Protein 7WMC (pdb70)

B-factor: mean 33.19, std 10.74, range [10.49, 99.26]

GO terms:
  GO:0008112 nicotinamide N-methyltransferase activity (F, IDA)
  GO:0006769 nicotinamide metabolic process (P, IDA)
  GO:0008112 nicotinamide N-methyltransferase activity (F, IMP)
  GO:0008112 nicotinamide N-methyltransferase activity (F, TAS)
  GO:0030760 pyridine N-methyltransferase activity (F, TAS)
  GO:0005829 cytosol (C, TAS)
  GO:1901847 nicotinate metabolic process (P, TAS)
  GO:0032259 methylation (P, TAS)
  GO:0005829 cytosol (C, IDA)

Sequence (479 aa):
GFTSKDTYLSHFNPRDYLEKYYKFGSRHSAESQILKHLLKNLFKIFCLDGVKGDLLIDIGSGPTIYQLLSACESFKEIVVTDYSDQNLQELEKWLKKEPAAFDWSPVVTYVCDLEGNRVKGPEKEEKLRQAVKQVLKCDVTQSQPLGAVPLPPADCVLSTLCLDAACPDLPTYCRALRNLGSLLKPGGFLVIMDALGREAVEAAVKEAGYTIEWFEVIGLFSLVARKLGFRGWPCGFRGWPCGFTSKDTYLSHFNPRDYLEKYYKFGSRHSAESQILKHLLKNLFKIFCLDGVKGDLLIDIGSGPTIYQLLSACESFKEIVVTDYSDQNLQELEKWLKKEPAAFDWSPVVTYVCDLEGNRVKGPEKEEKLRQAVKQVLKCDVTQSQPLGAVPLPPADCVLSTLCLDAACPDLPTYCRALRNLGSLLKPGGFLVIMDALLGREAVEAAVKEAGYTIEWFEVIEGLFSLVARKLGFRGWPC

Foldseek 3Di:
DWDDPDDPPDDDDPVNVCVVPPDDPPVVVVVVLVLLLLLLVLLCVQVPVPQADAEEEEEACFLDDLSCLNVLVGYQAYEYEHQDVVSLVLVVCVLVPPPPHDDCVVSQQSNCVSVVVPDDRVVSSVSSSSRYDYYAYFDLLDLARRPPDDDAAGQEYEYEAPCVNTVDPLVSLLSSLLSVLVNHDAFHKYKYKHAQVLVSVVVSNVSSAWAWDDWDVSVIIITIITHD/DDVPDDD/DDDDVPD/DWDDPDDPPDDDDPVNVCVVPVDDDDCPDPVNVVVVVLLLVLLCVQPVVDQADAEEEEEACFLHCLSCLSVLVGYQAYEYEEQDVVSLVQNVCVLVVHPPHDDCQVSQQVSCVSNVNDDHRVVSSVSSSSRYDYYAYADLLDLQGRPPDDDDAGQEYEYEAPCVNTVDDLVVLLSSLLSVLVRHDQFHKYKYKHADVPDVSVQVSNVSSAWAWPDWDWDVTIIITMIGHD/DDVPDDD

InterPro domains:
  IPR000940 Methyltransferase, NNMT/PNMT/TEMT [PF01234] (2-259)
  IPR000940 Methyltransferase, NNMT/PNMT/TEMT [PIRSF000384] (4-260)
  IPR000940 Methyltransferase, NNMT/PNMT/TEMT [PS51681] (8-262)
  IPR000940 Methyltransferase, NNMT/PNMT/TEMT [PTHR10867] (4-260)
  IPR025820 Methyltransferase NNMT/PNMT/TEMT, conserved site [PS01100] (59-75)
  IPR029063 S-adenosyl-L-methionine-dependent methyltransferase superfamily [G3DSA:3.40.50.150] (1-262)
  IPR029063 S-adenosyl-L-methionine-dependent methyltransferase superfamily [SSF53335] (6-259)
  IPR053384 SAM-dependent methyltransferase [NF041360] (10-216)

Nearest PDB structures (foldseek):
  7wmc-assembly1_A  TM=1.004E+00  e=1.471E-47  Homo sapiens
  7wmc-assembly1_B  TM=9.850E-01  e=2.152E-42  Homo sapiens
  7wmt-assembly1_A  TM=9.037E-01  e=2.596E-40  Homo sapiens
  7rkl-assembly3_C  TM=9.047E-01  e=1.023E-37  Homo sapiens
  7rkl-assembly1_A  TM=9.057E-01  e=1.742E-37  Homo sapiens

Organism: Homo sapiens (NCBI:txid9606)

Radius of gyration: 26.04 Å; Cα contacts (8 Å, |Δi|>4): 992; chains: 5; bounding box: 70×60×50 Å

Secondary structure (P-SEA, 3-state):
cccccccccccccaaaaaaacccccaaaaaaaaaaaaaaaaaaaacccccccccbbbbcccccccccaaaaaacccbbbbbbccaaaaaaaaaaaacccccccaaaaaaaaaaaacccccaaaaaaaaaaaccbbbbbbccccccccccccccccbbbbccccccccccaaaaaaaaaaaaaaccccbbbbbbbcccaaaaaaaaaaacccccccccccccccccccc/cccccccccccccaaaaaaacccccccccaaaaaaaaaaaaaaaacccccccccbbbbccccccccccccccccccbbbbbcccaaaaaaaaaaaacccccccaaaaaaaaaaaacccccaaaaaaaaaaaccccccccccccccccccccccccbbbbccccccccccaaaaaaaaaaacccccccbbbbbbbccccaaaaaaaaaaabbbbccccccccccccccccc/ccccccc/ccccccc/ccccccc

Structure (mmCIF, N/CA/C/O backbone):
data_7WMC
#
_entry.id   7WMC
#
_cell.length_a   70.021
_cell.length_b   70.021
_cell.length_c   227.598
_cell.angle_alpha   90.000
_cell.angle_beta   90.000
_cell.angle_gamma   120.000
#
_symmetry.space_group_name_H-M   'P 32 2 1'
#
loop_
_entity.id
_entity.type
_entity.pdbx_description
1 polymer 'Nicotinamide N-methyltransferase'
2 polymer Peptide1
3 water water
#
loop_
_atom_site.group_PDB
_atom_site.id
_atom_site.type_symbol
_atom_site.label_atom_id
_atom_site.label_alt_id
_atom_site.label_comp_id
_atom_site.label_asym_id
_atom_site.label_entity_id
_atom_site.label_seq_id
_atom_site.pdbx_PDB_ins_code
_atom_site.Cartn_x
_atom_site.Cartn_y
_atom_site.Cartn_z
_atom_site.occupancy
_atom_site.B_iso_or_equiv
_atom_site.auth_seq_id
_atom_site.auth_comp_id
_atom_site.auth_asym_id
_atom_site.auth_atom_id
_atom_site.pdbx_PDB_model_num
ATOM 1 N N . GLY A 1 3 ? -14.980 34.179 43.573 1.00 49.73 4 GLY A N 1
ATOM 2 C CA . GLY A 1 3 ? -13.920 34.726 42.650 1.00 49.22 4 GLY A CA 1
ATOM 3 C C . GLY A 1 3 ? -14.209 34.630 41.142 1.00 50.38 4 GLY A C 1
ATOM 4 O O . GLY A 1 3 ? -13.785 35.493 40.367 1.00 57.10 4 GLY A O 1
ATOM 5 N N . PHE A 1 4 ? -14.908 33.575 40.726 1.00 40.59 5 PHE A N 1
ATOM 6 C CA . PHE A 1 4 ? -15.113 33.247 39.318 1.00 35.74 5 PHE A CA 1
ATOM 7 C C . PHE A 1 4 ? -16.564 33.040 39.031 1.00 31.07 5 PHE A C 1
ATOM 8 O O . PHE A 1 4 ? -17.269 32.472 39.816 1.00 30.31 5 PHE A O 1
ATOM 16 N N . THR A 1 5 ? -16.953 33.394 37.833 1.00 29.68 6 THR A N 1
ATOM 17 C CA . THR A 1 5 ? -18.343 33.522 37.428 1.00 29.36 6 THR A CA 1
ATOM 18 C C . THR A 1 5 ? -18.786 32.473 36.393 1.00 28.82 6 THR A C 1
ATOM 19 O O . THR A 1 5 ? -19.974 32.235 36.210 1.00 28.68 6 THR A O 1
ATOM 23 N N . SER A 1 6 ? -17.840 31.878 35.678 1.00 27.01 7 SER A N 1
ATOM 24 C CA . SER A 1 6 ? -18.157 30.810 34.764 1.00 28.09 7 SER A CA 1
ATOM 25 C C . SER A 1 6 ? -18.730 29.589 35.505 1.00 30.16 7 SER A C 1
ATOM 26 O O . SER A 1 6 ? -18.252 29.178 36.570 1.00 30.21 7 SER A O 1
ATOM 29 N N . LYS A 1 7 ? -19.765 29.023 34.929 1.00 32.61 8 LYS A N 1
ATOM 30 C CA . LYS A 1 7 ? -20.425 27.858 35.504 1.00 33.62 8 LYS A CA 1
ATOM 31 C C . LYS A 1 7 ? -20.049 26.605 34.688 1.00 32.53 8 LYS A C 1
ATOM 32 O O . LYS A 1 7 ? -20.563 25.552 34.957 1.00 30.79 8 LYS A O 1
ATOM 35 N N . ASP A 1 8 ? -19.150 26.740 33.702 1.00 30.48 9 ASP A N 1
ATOM 36 C CA . ASP A 1 8 ? -18.766 25.635 32.809 1.00 29.08 9 ASP A CA 1
ATOM 37 C C . ASP A 1 8 ? -17.471 24.881 33.210 1.00 27.91 9 ASP A C 1
ATOM 38 O O . ASP A 1 8 ? -16.361 25.355 32.983 1.00 27.11 9 ASP A O 1
ATOM 43 N N . THR A 1 9 ? -17.623 23.707 33.806 1.00 25.72 10 THR A N 1
ATOM 44 C CA . THR A 1 9 ? -16.491 22.965 34.322 1.00 24.36 10 THR A CA 1
ATOM 45 C C . THR A 1 9 ? -16.667 21.489 33.967 1.00 23.71 10 THR A C 1
ATOM 46 O O . THR A 1 9 ? -17.683 21.099 33.389 1.00 21.91 10 THR A O 1
ATOM 50 N N . TYR A 1 10 ? -15.686 20.666 34.325 1.00 22.65 11 TYR A N 1
ATOM 51 C CA . TYR A 1 10 ? -15.753 19.241 34.049 1.00 21.77 11 TYR A CA 1
ATOM 52 C C . TYR A 1 10 ? -16.557 18.511 35.090 1.00 23.41 11 TYR A C 1
ATOM 53 O O . TYR A 1 10 ? -16.675 17.277 35.017 1.00 25.43 11 TYR A O 1
ATOM 62 N N . LEU A 1 11 ? -17.105 19.261 36.046 1.00 23.69 12 LEU A N 1
ATOM 63 C CA . LEU A 1 11 ? -18.138 18.738 36.925 1.00 24.39 12 LEU A CA 1
ATOM 64 C C . LEU A 1 11 ? -19.561 19.113 36.446 1.00 24.28 12 LEU A C 1
ATOM 65 O O . LEU A 1 11 ? -20.566 18.642 37.025 1.00 23.75 12 LEU A O 1
ATOM 70 N N . SER A 1 12 ? -19.667 19.911 35.379 1.00 22.51 13 SER A N 1
ATOM 71 C CA . SER A 1 12 ? -20.971 20.067 34.732 1.00 22.85 13 SER A CA 1
ATOM 72 C C . SER A 1 12 ? -21.354 18.749 34.065 1.00 22.10 13 SER A C 1
ATOM 73 O O . SER A 1 12 ? -20.514 17.967 33.627 1.00 21.82 13 SER A O 1
ATOM 76 N N . HIS A 1 13 ? -22.639 18.520 33.965 1.00 22.66 14 HIS A N 1
ATOM 77 C CA . HIS A 1 13 ? -23.141 17.367 33.241 1.00 24.59 14 HIS A CA 1
ATOM 78 C C .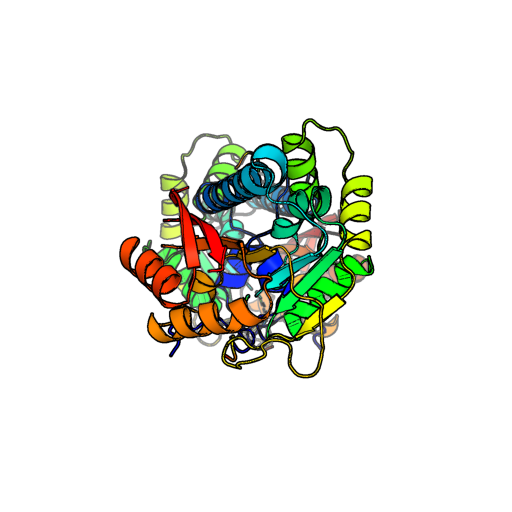 HIS A 1 13 ? -23.283 17.722 31.776 1.00 22.07 14 HIS A C 1
ATOM 79 O O . HIS A 1 13 ? -23.525 18.838 31.468 1.00 22.98 14 HIS A O 1
ATOM 86 N N . PHE A 1 14 ? -23.048 16.773 30.888 1.00 22.03 15 PHE A N 1
ATOM 87 C CA . PHE A 1 14 ? -23.326 16.919 29.464 1.00 21.67 15 PHE A CA 1
ATOM 88 C C . PHE A 1 14 ? -24.813 17.181 29.308 1.00 20.96 15 PHE A C 1
ATOM 89 O O . PHE A 1 14 ? -25.591 16.621 30.050 1.00 24.53 15 PHE A O 1
ATOM 97 N N . ASN A 1 15 ? -25.204 18.072 28.405 1.00 19.51 16 ASN A N 1
ATOM 98 C CA . ASN A 1 15 ? -26.614 18.387 28.174 1.00 19.09 16 ASN A CA 1
ATOM 99 C C . ASN A 1 15 ? -26.987 18.340 26.668 1.00 18.97 16 ASN A C 1
ATOM 100 O O . ASN A 1 15 ? -26.135 18.189 25.801 1.00 17.91 16 ASN A O 1
ATOM 105 N N . PRO A 1 16 ? -28.263 18.453 26.354 1.00 19.13 17 PRO A N 1
ATOM 106 C CA . PRO A 1 16 ? -28.628 18.333 24.935 1.00 21.56 17 PRO A CA 1
ATOM 107 C C . PRO A 1 16 ? -28.012 19.362 23.991 1.00 21.78 17 PRO A C 1
ATOM 108 O O . PRO A 1 16 ? -27.778 19.040 22.831 1.00 22.81 17 PRO A O 1
ATOM 112 N N . ARG A 1 17 ? -27.713 20.557 24.493 1.00 21.94 18 ARG A N 1
ATOM 113 C CA . ARG A 1 17 ? -27.089 21.593 23.676 1.00 22.07 18 ARG A CA 1
ATOM 114 C C . ARG A 1 17 ? -25.628 21.236 23.348 1.00 21.55 18 ARG A C 1
ATOM 115 O O . ARG A 1 17 ? -25.151 21.551 22.258 1.00 21.94 18 ARG A O 1
ATOM 123 N N . ASP A 1 18 ? -24.929 20.566 24.267 1.00 21.34 19 ASP A N 1
ATOM 124 C CA . ASP A 1 18 ? -23.570 20.108 23.986 1.00 22.35 19 ASP A CA 1
ATOM 125 C C . ASP A 1 18 ? -23.601 19.133 22.806 1.00 23.79 19 ASP A C 1
ATOM 126 O O . ASP A 1 18 ? -22.712 19.180 21.943 1.00 23.77 19 ASP A O 1
ATOM 131 N N . TYR A 1 19 ? -24.600 18.243 22.783 1.00 23.50 20 TYR A N 1
ATOM 132 C CA . TYR A 1 19 ? -24.729 17.225 21.713 1.00 24.00 20 TYR A CA 1
ATOM 133 C C . TYR A 1 19 ? -24.935 17.900 20.373 1.00 22.34 20 TYR A C 1
ATOM 134 O O . TYR A 1 19 ? -24.298 17.562 19.391 1.00 21.13 20 TYR A O 1
ATOM 143 N N . LEU A 1 20 ? -25.838 18.873 20.381 1.00 22.76 21 LEU A N 1
ATOM 144 C CA . LEU A 1 20 ? -26.230 19.612 19.195 1.00 23.90 21 LEU A CA 1
ATOM 145 C C . LEU A 1 20 ? -25.063 20.387 18.606 1.00 24.32 21 LEU A C 1
ATOM 146 O O . LEU A 1 20 ? -24.860 20.453 17.361 1.00 22.83 21 LEU A O 1
ATOM 151 N N . GLU A 1 21 ? -24.294 20.975 19.505 1.00 23.06 22 GLU A N 1
ATOM 152 C CA . GLU A 1 21 ? -23.124 21.663 19.076 1.00 24.20 22 GLU A CA 1
ATOM 153 C C . GLU A 1 21 ? -22.017 20.785 18.575 1.00 22.91 22 GLU A C 1
ATOM 154 O O . GLU A 1 21 ? -21.228 21.252 17.809 1.00 25.94 22 GLU A O 1
ATOM 160 N N . LYS A 1 22 ? -21.976 19.517 18.933 1.00 23.02 23 LYS A N 1
ATOM 161 C CA . LYS A 1 22 ? -20.958 18.638 18.392 1.00 24.22 23 LYS A CA 1
ATOM 162 C C . LYS A 1 22 ? -21.259 18.208 16.976 1.00 22.85 23 LYS A C 1
ATOM 163 O O . LYS A 1 22 ? -20.369 17.997 16.195 1.00 24.20 23 LYS A O 1
ATOM 169 N N . TYR A 1 23 ? -22.511 18.023 16.666 1.00 22.72 24 TYR A N 1
ATOM 170 C CA . TYR A 1 23 ? -22.884 17.318 15.445 1.00 23.09 24 TYR A CA 1
ATOM 171 C C . TYR A 1 23 ? -23.774 18.076 14.465 1.00 22.12 24 TYR A C 1
ATOM 172 O O . TYR A 1 23 ? -23.876 17.675 13.334 1.00 23.66 24 TYR A O 1
ATOM 181 N N . TYR A 1 24 ? -24.423 19.157 14.896 1.00 22.95 25 TYR A N 1
ATOM 182 C CA . TYR A 1 24 ? -25.373 19.866 14.054 1.00 23.42 25 TYR A CA 1
ATOM 183 C C . TYR A 1 24 ? -25.099 21.365 13.927 1.00 22.90 25 TYR A C 1
ATOM 184 O O . TYR A 1 24 ? -25.969 22.121 13.483 1.00 24.00 25 TYR A O 1
ATOM 193 N N . LYS A 1 25 ? -23.895 21.791 14.304 1.00 21.81 26 LYS A N 1
ATOM 194 C CA . LYS A 1 25 ? -23.567 23.205 14.329 1.00 21.06 26 LYS A CA 1
ATOM 195 C C . LYS A 1 25 ? -22.798 23.489 13.070 1.00 21.73 26 LYS A C 1
ATOM 196 O O . LYS A 1 25 ? -21.669 23.041 12.931 1.00 21.49 26 LYS A O 1
ATOM 202 N N . PHE A 1 26 ? -23.452 24.195 12.151 1.00 22.79 27 PHE A N 1
ATOM 203 C CA . PHE A 1 26 ? -22.955 24.453 10.804 1.00 23.88 27 PHE A CA 1
ATOM 204 C C . PHE A 1 26 ? -23.252 25.931 10.416 1.00 26.31 27 PHE A C 1
ATOM 205 O O . PHE A 1 26 ? -23.765 26.723 11.228 1.00 27.35 27 PHE A O 1
ATOM 213 N N . GLY A 1 27 ? -22.900 26.327 9.200 1.00 27.67 28 GLY A N 1
ATOM 214 C CA . GLY A 1 27 ? -23.247 27.663 8.735 1.00 30.55 28 GLY A CA 1
ATOM 215 C C . GLY A 1 27 ? -22.679 28.815 9.571 1.00 34.04 28 GLY A C 1
ATOM 216 O O . GLY A 1 27 ? -21.466 28.833 9.909 1.00 38.84 28 GLY A O 1
ATOM 217 N N . SER A 1 28 ? -23.532 29.782 9.928 1.00 31.22 29 SER A N 1
ATOM 218 C CA . SER A 1 28 ? -22.991 31.012 10.465 1.00 31.89 29 SER A CA 1
ATOM 219 C C . SER A 1 28 ? -22.330 30.862 11.851 1.00 30.30 29 SER A C 1
ATOM 220 O O . SER A 1 28 ? -21.233 31.357 12.027 1.00 29.87 29 SER A O 1
ATOM 223 N N . ARG A 1 29 ? -22.949 30.165 12.809 1.00 31.92 30 ARG A N 1
ATOM 224 C CA . ARG A 1 29 ? -22.334 29.996 14.118 1.00 30.75 30 ARG A CA 1
ATOM 225 C C . ARG A 1 29 ? -20.951 29.304 13.998 1.00 31.40 30 ARG A C 1
ATOM 226 O O . ARG A 1 29 ? -19.990 29.679 14.680 1.00 30.40 30 ARG A O 1
ATOM 229 N N . HIS A 1 30 ? -20.819 28.342 13.089 1.00 30.26 31 HIS A N 1
ATOM 230 C CA . HIS A 1 30 ? -19.553 27.647 12.966 1.00 28.37 31 HIS A CA 1
ATOM 231 C C . HIS A 1 30 ? -18.525 28.312 12.065 1.00 28.24 31 HIS A C 1
ATOM 232 O O . HIS A 1 30 ? -17.347 28.026 12.166 1.00 27.48 31 HIS A O 1
ATOM 239 N N . SER A 1 31 ? -18.979 29.126 11.125 1.00 30.89 32 SER A N 1
ATOM 240 C CA . SER A 1 31 ? -18.088 29.996 10.346 1.00 29.37 32 SER A CA 1
ATOM 241 C C . SER A 1 31 ? -17.341 30.943 11.275 1.00 29.23 32 SER A C 1
ATOM 242 O O . SER A 1 31 ? -16.121 31.098 11.186 1.00 26.89 32 SER A O 1
ATOM 245 N N . ALA A 1 32 ? -18.109 31.548 12.184 1.00 29.43 33 ALA A N 1
ATOM 246 C CA . ALA A 1 32 ? -17.611 32.511 13.148 1.00 29.04 33 ALA A CA 1
ATOM 247 C C . ALA A 1 32 ? -16.493 31.887 13.948 1.00 30.88 33 ALA A C 1
ATOM 248 O O . ALA A 1 32 ? -15.439 32.499 14.087 1.00 34.01 33 ALA A O 1
ATOM 250 N N . GLU A 1 33 ? -16.695 30.659 14.428 1.00 31.32 34 GLU A N 1
ATOM 251 C CA . GLU A 1 33 ? -15.643 29.947 15.174 1.00 33.12 34 GLU A CA 1
ATOM 252 C C . GLU A 1 33 ? -14.392 29.672 14.326 1.00 32.83 34 GLU A C 1
ATOM 253 O O . GLU A 1 33 ? -13.292 29.880 14.770 1.00 29.61 34 GLU A O 1
ATOM 259 N N . SER A 1 34 ? -14.561 29.168 13.114 1.00 35.14 35 SER A N 1
ATOM 260 C CA . SER A 1 34 ? -13.417 28.961 12.221 1.00 36.60 35 SER A CA 1
ATOM 261 C C . SER A 1 34 ? -12.661 30.253 11.975 1.00 37.03 35 SER A C 1
ATOM 262 O O . SER A 1 34 ? -11.445 30.234 11.763 1.00 33.86 35 SER A O 1
ATOM 265 N N . GLN A 1 35 ? -13.415 31.353 11.891 1.00 38.36 36 GLN A N 1
ATOM 266 C CA . GLN A 1 35 ? -12.851 32.669 11.624 1.00 38.43 36 GLN A CA 1
ATOM 267 C C . GLN A 1 35 ? -12.134 33.166 12.841 1.00 34.19 36 GLN A C 1
ATOM 268 O O . GLN A 1 35 ? -11.011 33.622 12.723 1.00 33.76 36 GLN A O 1
ATOM 274 N N . ILE A 1 36 ? -12.772 33.092 14.006 1.00 32.50 37 ILE A N 1
ATOM 275 C CA . ILE A 1 36 ? -12.082 33.460 15.240 1.00 32.89 37 ILE A CA 1
ATOM 276 C C . ILE A 1 36 ? -10.759 32.698 15.424 1.00 32.52 37 ILE A C 1
ATOM 277 O O . ILE A 1 36 ? -9.767 33.269 15.867 1.00 34.57 37 ILE A O 1
ATOM 282 N N . LEU A 1 37 ? -10.759 31.421 15.074 1.00 29.28 38 LEU A N 1
ATOM 283 C CA . LEU A 1 37 ? -9.599 30.577 15.252 1.00 29.73 38 LEU A CA 1
ATOM 284 C C . LEU A 1 37 ? -8.545 30.852 14.197 1.00 29.68 38 LEU A C 1
ATOM 285 O O . LEU A 1 37 ? -7.357 30.766 14.471 1.00 30.86 38 LEU A O 1
ATOM 290 N N . LYS A 1 38 ? -8.969 31.121 12.981 1.00 31.03 39 LYS A N 1
ATOM 291 C CA . LYS A 1 38 ? -8.018 31.501 11.948 1.00 33.66 39 LYS A CA 1
ATOM 292 C C . LYS A 1 38 ? -7.239 32.781 12.287 1.00 33.85 39 LYS A C 1
ATOM 293 O O . LYS A 1 38 ? -6.029 32.898 11.996 1.00 30.89 39 LYS A O 1
ATOM 299 N N . HIS A 1 39 ? -7.940 33.696 12.948 1.00 36.73 40 HIS A N 1
ATOM 300 C CA . HIS A 1 39 ? -7.391 34.970 13.349 1.00 40.55 40 HIS A CA 1
ATOM 301 C C . HIS A 1 39 ? -6.351 34.735 14.452 1.00 37.43 40 HIS A C 1
ATOM 302 O O . HIS A 1 39 ? -5.257 35.317 14.384 1.00 32.61 40 HIS A O 1
ATOM 309 N N . LEU A 1 40 ? -6.669 33.887 15.445 1.00 34.45 41 LEU A N 1
ATOM 310 C CA . LEU A 1 40 ? -5.708 33.603 16.502 1.00 33.14 41 LEU A CA 1
ATOM 311 C C . LEU A 1 40 ? -4.469 32.984 15.921 1.00 29.05 41 LEU A C 1
ATOM 312 O O . LEU A 1 40 ? -3.371 33.325 16.317 1.00 26.90 41 LEU A O 1
ATOM 317 N N . LEU A 1 41 ? -4.647 32.043 15.013 1.00 26.67 42 LEU A N 1
ATOM 318 C CA . LEU A 1 41 ? -3.517 31.344 14.432 1.00 27.98 42 LEU A CA 1
ATOM 319 C C . LEU A 1 41 ? -2.586 32.299 13.676 1.00 30.15 42 LEU A C 1
ATOM 320 O O . LEU A 1 41 ? -1.351 32.192 13.756 1.00 29.51 42 LEU A O 1
ATOM 325 N N . LYS A 1 42 ? -3.194 33.218 12.941 1.00 32.35 43 LYS A N 1
ATOM 326 C CA . LYS A 1 42 ? -2.451 34.202 12.191 1.00 34.44 43 LYS A CA 1
ATOM 327 C C . LYS A 1 42 ? -1.671 35.054 13.167 1.00 30.45 43 LYS A C 1
ATOM 328 O O . LYS A 1 42 ? -0.484 35.335 12.961 1.00 29.46 43 LYS A O 1
ATOM 333 N N . ASN A 1 43 ? -2.340 35.443 14.230 1.00 26.82 44 ASN A N 1
ATOM 334 C CA . ASN A 1 43 ? -1.733 36.278 15.233 1.00 28.26 44 ASN A CA 1
ATOM 335 C C . ASN A 1 43 ? -0.501 35.656 15.909 1.00 28.11 44 ASN A C 1
ATOM 336 O O . ASN A 1 43 ? 0.549 36.293 16.048 1.00 27.92 44 ASN A O 1
ATOM 341 N N . LEU A 1 44 ? -0.616 34.390 16.285 1.00 28.06 45 LEU A N 1
ATOM 342 C CA . LEU A 1 44 ? 0.475 33.658 16.894 1.00 27.45 45 LEU A CA 1
ATOM 343 C C . LEU A 1 44 ? 1.576 33.453 15.897 1.00 27.36 45 LEU A C 1
ATOM 344 O O . LEU A 1 44 ? 2.721 33.236 16.262 1.00 25.33 45 LEU A O 1
ATOM 349 N N . PHE A 1 45 ? 1.205 33.420 14.626 1.00 28.90 46 PHE A N 1
ATOM 350 C CA . PHE A 1 45 ? 2.182 33.313 13.576 1.00 30.74 46 PHE A CA 1
ATOM 351 C C . PHE A 1 45 ? 2.940 34.622 13.490 1.00 29.99 46 PHE A C 1
ATOM 352 O O . PHE A 1 45 ? 4.159 34.619 13.410 1.00 30.15 46 PHE A O 1
ATOM 360 N N . LYS A 1 46 ? 2.202 35.722 13.529 1.00 30.35 47 LYS A N 1
ATOM 361 C CA . LYS A 1 46 ? 2.781 37.054 13.515 1.00 32.71 47 LYS A CA 1
ATOM 362 C C . LYS A 1 46 ? 3.761 37.124 14.656 1.00 30.69 47 LYS A C 1
ATOM 363 O O . LYS A 1 46 ? 4.911 37.384 14.453 1.00 27.48 47 LYS A O 1
ATOM 369 N N . ILE A 1 47 ? 3.280 36.829 15.861 1.00 32.99 48 ILE A N 1
ATOM 370 C CA . ILE A 1 47 ? 3.982 37.158 17.108 1.00 31.01 48 ILE A CA 1
ATOM 371 C C . ILE A 1 47 ? 5.249 36.326 17.234 1.00 34.08 48 ILE A C 1
ATOM 372 O O . ILE A 1 47 ? 6.330 36.861 17.551 1.00 32.75 48 ILE A O 1
ATOM 377 N N . PHE A 1 48 ? 5.137 35.029 16.925 1.00 35.32 49 PHE A N 1
ATOM 378 C CA . PHE A 1 48 ? 6.281 34.119 17.042 1.00 34.57 49 PHE A CA 1
ATOM 379 C C . PHE A 1 48 ? 7.226 34.033 15.833 1.00 35.50 49 PHE A C 1
ATOM 380 O O . PHE A 1 48 ? 8.422 33.849 16.001 1.00 36.11 49 PHE A O 1
ATOM 388 N N . CYS A 1 49 ? 6.710 34.136 14.618 1.00 41.04 50 CYS A N 1
ATOM 389 C CA . CYS A 1 49 ? 7.549 33.904 13.436 1.00 46.07 50 CYS A CA 1
ATOM 390 C C . CYS A 1 49 ? 7.966 35.210 12.737 1.00 47.11 50 CYS A C 1
ATOM 391 O O . CYS A 1 49 ? 8.933 35.219 11.991 1.00 50.17 50 CYS A O 1
ATOM 394 N N . LEU A 1 50 ? 7.253 36.300 12.988 1.00 49.34 51 LEU A N 1
ATOM 395 C CA . LEU A 1 50 ? 7.472 37.565 12.277 1.00 54.37 51 LEU A CA 1
ATOM 396 C C . LEU A 1 50 ? 8.075 38.652 13.150 1.00 53.06 51 LEU A C 1
ATOM 397 O O . LEU A 1 50 ? 8.908 39.442 12.686 1.00 51.32 51 LEU A O 1
ATOM 402 N N . ASP A 1 51 ? 7.606 38.715 14.391 1.00 49.26 52 ASP A N 1
ATOM 403 C CA . ASP A 1 51 ? 8.030 39.732 15.335 1.00 50.31 52 ASP A CA 1
ATOM 404 C C . ASP A 1 51 ? 9.215 39.280 16.209 1.00 50.55 52 ASP A C 1
ATOM 405 O O . ASP A 1 51 ? 9.668 40.033 17.053 1.00 50.24 52 ASP A O 1
ATOM 410 N N . GLY A 1 52 ? 9.716 38.063 16.001 1.00 50.76 53 GLY A N 1
ATOM 411 C CA . GLY A 1 52 ? 10.885 37.595 16.727 1.00 50.93 53 GLY A CA 1
ATOM 412 C C . GLY A 1 52 ? 10.716 37.392 18.233 1.00 48.31 53 GLY A C 1
ATOM 413 O O . GLY A 1 52 ? 11.693 37.530 18.997 1.00 46.72 53 GLY A O 1
ATOM 414 N N . VAL A 1 53 ? 9.498 37.074 18.679 1.00 41.28 54 VAL A N 1
ATOM 415 C CA . VAL A 1 53 ? 9.336 36.512 20.020 1.00 35.58 54 VAL A CA 1
ATOM 416 C C . VAL A 1 53 ? 9.829 35.069 19.954 1.00 33.19 54 VAL A C 1
ATOM 417 O O . VAL A 1 53 ? 9.156 34.196 19.393 1.00 30.54 54 VAL A O 1
ATOM 421 N N . LYS A 1 54 ? 11.038 34.846 20.479 1.00 31.51 55 LYS A N 1
ATOM 422 C CA . LYS A 1 54 ? 11.704 33.553 20.382 1.00 32.49 55 LYS A CA 1
ATOM 423 C C . LYS A 1 54 ? 12.638 33.342 21.546 1.00 30.42 55 LYS A C 1
ATOM 424 O O . LYS A 1 54 ? 12.853 34.252 22.348 1.00 28.56 55 LYS A O 1
ATOM 427 N N . GLY A 1 55 ? 13.186 32.128 21.640 1.00 28.24 56 GLY A N 1
ATOM 428 C CA . GLY A 1 55 ? 14.131 31.790 22.704 1.00 27.13 56 GLY A CA 1
ATOM 429 C C . GLY A 1 55 ? 14.143 30.320 23.028 1.00 27.66 56 GLY A C 1
ATOM 430 O O . GLY A 1 55 ? 13.558 29.522 22.322 1.00 28.50 56 GLY A O 1
ATOM 431 N N . ASP A 1 56 ? 14.800 29.965 24.120 1.00 29.82 57 ASP A N 1
ATOM 432 C CA . ASP A 1 56 ? 14.958 28.572 24.514 1.00 31.85 57 ASP A CA 1
ATOM 433 C C . ASP A 1 56 ? 13.713 27.942 25.117 1.00 32.46 57 ASP A C 1
ATOM 434 O O . ASP A 1 56 ? 13.397 26.800 24.800 1.00 37.70 57 ASP A O 1
ATOM 439 N N . LEU A 1 57 ? 13.018 28.655 26.003 1.00 28.81 58 LEU A N 1
ATOM 440 C CA . LEU A 1 57 ? 11.969 28.035 26.777 1.00 26.56 58 LEU A CA 1
ATOM 441 C C . LEU A 1 57 ? 10.673 28.851 26.766 1.00 25.67 58 LEU A C 1
ATOM 442 O O . LEU A 1 57 ? 10.652 30.024 27.159 1.00 26.29 58 LEU A O 1
ATOM 447 N N . LEU A 1 58 ? 9.586 28.214 26.328 1.00 24.28 59 LEU A N 1
ATOM 448 C CA . LEU A 1 58 ? 8.254 28.796 26.470 1.00 24.52 59 LEU A CA 1
ATOM 449 C C . LEU A 1 58 ? 7.378 27.912 27.368 1.00 22.69 59 LEU A C 1
ATOM 450 O O . LEU A 1 58 ? 7.359 26.699 27.219 1.00 22.30 59 LEU A O 1
ATOM 455 N N . ILE A 1 59 ? 6.667 28.546 28.291 1.00 21.14 60 ILE A N 1
ATOM 456 C CA . ILE A 1 59 ? 5.659 27.891 29.111 1.00 20.42 60 ILE A CA 1
ATOM 457 C C . ILE A 1 59 ? 4.249 28.375 28.741 1.00 19.63 60 ILE A C 1
ATOM 458 O O . ILE A 1 59 ? 3.978 29.567 28.792 1.00 18.40 60 ILE A O 1
ATOM 463 N N . ASP A 1 60 ? 3.384 27.446 28.356 1.00 19.53 61 ASP A N 1
ATOM 464 C CA . ASP A 1 60 ? 1.988 27.722 28.061 1.00 21.45 61 ASP A CA 1
ATOM 465 C C . ASP A 1 60 ? 1.211 27.520 29.369 1.00 23.23 61 ASP A C 1
ATOM 466 O O . ASP A 1 60 ? 1.236 26.421 29.946 1.00 23.48 61 ASP A O 1
ATOM 471 N N . ILE A 1 61 ? 0.559 28.583 29.842 1.00 23.52 62 ILE A N 1
ATOM 472 C CA . ILE A 1 61 ? -0.223 28.546 31.077 1.00 23.19 62 ILE A CA 1
ATOM 473 C C . ILE A 1 61 ? -1.708 28.462 30.799 1.00 22.57 62 ILE A C 1
ATOM 474 O O . ILE A 1 61 ? -2.302 29.382 30.224 1.00 23.02 62 ILE A O 1
ATOM 479 N N . GLY A 1 62 ? -2.307 27.359 31.234 1.00 21.81 63 GLY A N 1
ATOM 480 C CA . GLY A 1 62 ? -3.697 27.040 30.915 1.00 21.45 63 GLY A CA 1
ATOM 481 C C . GLY A 1 62 ? -3.835 26.555 29.497 1.00 21.38 63 GLY A C 1
ATOM 482 O O . GLY A 1 62 ? -4.555 27.128 28.709 1.00 24.59 63 GLY A O 1
ATOM 483 N N . SER A 1 63 ? -3.114 25.508 29.156 1.00 21.34 64 SER A N 1
ATOM 484 C CA . SER A 1 63 ? -3.165 24.934 27.797 1.00 22.08 64 SER A CA 1
ATOM 485 C C . SER A 1 63 ? -4.508 24.299 27.469 1.00 22.31 64 SER A C 1
ATOM 486 O O . SER A 1 63 ? -4.838 24.139 26.309 1.00 24.49 64 SER A O 1
ATOM 489 N N . GLY A 1 64 ? -5.270 23.905 28.482 1.00 22.38 65 GLY A N 1
ATOM 490 C CA . GLY A 1 64 ? -6.493 23.131 28.251 1.00 22.02 65 GLY A CA 1
ATOM 491 C C . GLY A 1 64 ? -6.139 21.805 27.610 1.00 21.15 65 GLY A C 1
ATOM 492 O O . GLY A 1 64 ? -5.031 21.311 27.831 1.00 21.69 65 GLY A O 1
ATOM 493 N N . PRO A 1 65 ? -7.064 21.209 26.837 1.00 20.76 66 PRO A N 1
ATOM 494 C CA . PRO A 1 65 ? -6.813 19.960 26.040 1.00 21.70 66 PRO A CA 1
ATOM 495 C C . PRO A 1 65 ? -6.320 20.214 24.595 1.00 21.06 66 PRO A C 1
ATOM 496 O O . PRO A 1 65 ? -6.355 19.336 23.737 1.00 20.21 66 PRO A O 1
ATOM 500 N N . THR A 1 66 ? -5.744 21.383 24.405 1.00 20.42 67 THR A N 1
ATOM 501 C CA . THR A 1 66 ? -5.594 22.021 23.116 1.00 20.46 67 THR A CA 1
ATOM 502 C C . THR A 1 66 ? -4.113 22.222 22.772 1.00 19.78 67 THR A C 1
ATOM 503 O O . THR A 1 66 ? -3.312 22.638 23.627 1.00 18.48 67 THR A O 1
ATOM 507 N N . ILE A 1 67 ? -3.747 21.960 21.523 1.00 20.62 68 ILE A N 1
ATOM 508 C CA . ILE A 1 67 ? -2.383 22.275 21.015 1.00 21.41 68 ILE A CA 1
ATOM 509 C C . ILE A 1 67 ? -2.301 23.354 19.902 1.00 21.90 68 ILE A C 1
ATOM 510 O O . ILE A 1 67 ? -1.233 23.656 19.373 1.00 22.32 68 ILE A O 1
ATOM 515 N N . TYR A 1 68 ? -3.416 23.960 19.541 1.00 22.27 69 TYR A N 1
ATOM 516 C CA . TYR A 1 68 ? -3.412 24.842 18.397 1.00 21.83 69 TYR A CA 1
ATOM 517 C C . TYR A 1 68 ? -2.535 26.063 18.681 1.00 21.27 69 TYR A C 1
ATOM 518 O O . TYR A 1 68 ? -2.029 26.689 17.762 1.00 22.23 69 TYR A O 1
ATOM 527 N N . GLN A 1 69 ? -2.394 26.398 19.954 1.00 21.26 70 GLN A N 1
ATOM 528 C CA . GLN A 1 69 ? -1.732 27.605 20.397 1.00 21.44 70 GLN A CA 1
ATOM 529 C C . GLN A 1 69 ? -0.239 27.468 20.476 1.00 21.45 70 GLN A C 1
ATOM 530 O O . GLN A 1 69 ? 0.449 28.430 20.777 1.00 21.99 70 GLN A O 1
ATOM 536 N N . LEU A 1 70 ? 0.257 26.284 20.163 1.00 23.58 71 LEU A N 1
ATOM 537 C CA . LEU A 1 70 ? 1.671 25.988 20.203 1.00 23.86 71 LEU A CA 1
ATOM 538 C C . LEU A 1 70 ? 2.244 25.775 18.829 1.00 26.37 71 LEU A C 1
ATOM 539 O O . LEU A 1 70 ? 3.469 25.690 18.682 1.00 27.08 71 LEU A O 1
ATOM 544 N N . LEU A 1 71 ? 1.373 25.668 17.820 1.00 27.14 72 LEU A N 1
ATOM 545 C CA . LEU A 1 71 ? 1.805 25.219 16.483 1.00 28.22 72 LEU A CA 1
ATOM 546 C C . LEU A 1 71 ? 2.864 26.119 15.826 1.00 28.61 72 LEU A C 1
ATOM 547 O O . LEU A 1 71 ? 3.847 25.635 15.264 1.00 27.37 72 LEU A O 1
ATOM 552 N N . SER A 1 72 ? 2.651 27.422 15.894 1.00 28.74 73 SER A N 1
ATOM 553 C CA . SER A 1 72 ? 3.662 28.372 15.434 1.00 31.05 73 SER A CA 1
ATOM 554 C C . SER A 1 72 ? 4.780 28.592 16.466 1.00 29.76 73 SER A C 1
ATOM 555 O O . SER A 1 72 ? 5.898 28.882 16.085 1.00 30.00 73 SER A O 1
ATOM 558 N N . ALA A 1 73 ? 4.479 28.437 17.755 1.00 31.30 74 ALA A N 1
ATOM 559 C CA . ALA A 1 73 ? 5.472 28.661 18.823 1.00 31.19 74 ALA A CA 1
ATOM 560 C C . ALA A 1 73 ? 6.647 27.671 18.753 1.00 30.55 74 ALA A C 1
ATOM 561 O O . ALA A 1 73 ? 7.776 28.025 19.086 1.00 30.10 74 ALA A O 1
ATOM 563 N N . CYS A 1 74 ? 6.393 26.451 18.287 1.00 30.69 75 CYS A N 1
ATOM 564 C CA . CYS A 1 74 ? 7.416 25.401 18.284 1.00 30.31 75 CYS A CA 1
ATOM 565 C C . CYS A 1 74 ? 8.509 25.610 17.249 1.00 33.54 75 CYS A C 1
ATOM 566 O O . CYS A 1 74 ? 9.542 24.931 17.305 1.00 33.02 75 CYS A O 1
ATOM 569 N N . GLU A 1 75 ? 8.245 26.502 16.288 1.00 34.62 76 GLU A N 1
ATOM 570 C CA . GLU A 1 75 ? 9.221 26.956 15.304 1.00 35.09 76 GLU A CA 1
ATOM 571 C C . GLU A 1 75 ? 10.201 27.999 15.886 1.00 33.84 76 GLU A C 1
ATOM 572 O O . GLU A 1 75 ? 11.227 28.279 15.277 1.00 32.74 76 GLU A O 1
ATOM 578 N N . SER A 1 76 ? 9.877 28.575 17.037 1.00 33.28 77 SER A N 1
ATOM 579 C CA . SER A 1 76 ? 10.693 29.642 17.645 1.00 32.18 77 SER A CA 1
ATOM 580 C C . SER A 1 76 ? 11.222 29.312 19.034 1.00 30.25 77 SER A C 1
ATOM 581 O O . SER A 1 76 ? 11.983 30.073 19.598 1.00 31.51 77 SER A O 1
ATOM 584 N N . PHE A 1 77 ? 10.838 28.176 19.591 1.00 29.28 78 PHE A N 1
ATOM 585 C CA . PHE A 1 77 ? 11.249 27.839 20.936 1.00 29.29 78 PHE A CA 1
ATOM 586 C C . PHE A 1 77 ? 11.715 26.409 20.888 1.00 31.37 78 PHE A C 1
ATOM 587 O O . PHE A 1 77 ? 10.992 25.552 20.382 1.00 34.86 78 PHE A O 1
ATOM 595 N N . LYS A 1 78 ? 12.911 26.176 21.429 1.00 34.26 79 LYS A N 1
ATOM 596 C CA . LYS A 1 78 ? 13.539 24.862 21.500 1.00 37.96 79 LYS A CA 1
ATOM 597 C C . LYS A 1 78 ? 12.679 23.967 22.376 1.00 39.24 79 LYS A C 1
ATOM 598 O O . LYS A 1 78 ? 12.395 22.802 22.040 1.00 35.30 79 LYS A O 1
ATOM 602 N N . GLU A 1 79 ? 12.227 24.508 23.509 1.00 41.33 80 GLU A N 1
ATOM 603 C CA . GLU A 1 79 ? 11.409 23.680 24.412 1.00 40.73 80 GLU A CA 1
ATOM 604 C C . GLU A 1 79 ? 10.156 24.390 24.871 1.00 32.24 80 GLU A C 1
ATOM 605 O O . GLU A 1 79 ? 10.135 25.608 25.048 1.00 28.20 80 GLU A O 1
ATOM 611 N N . ILE A 1 80 ? 9.090 23.607 24.967 1.00 27.43 81 ILE A N 1
ATOM 612 C CA . ILE A 1 80 ? 7.800 24.103 25.403 1.00 26.89 81 ILE A CA 1
ATOM 613 C C . ILE A 1 80 ? 7.339 23.268 26.589 1.00 25.75 81 ILE A C 1
ATOM 614 O O . ILE A 1 80 ? 7.526 22.055 26.636 1.00 28.12 81 ILE A O 1
ATOM 619 N N . VAL A 1 81 ? 6.772 23.940 27.569 1.00 24.81 82 VAL A N 1
ATOM 620 C CA . VAL A 1 81 ? 6.165 23.271 28.710 1.00 24.76 82 VAL A CA 1
ATOM 621 C C . VAL A 1 81 ? 4.667 23.599 28.679 1.00 24.34 82 VAL A C 1
ATOM 622 O O . VAL A 1 81 ? 4.305 24.766 28.712 1.00 24.02 82 VAL A O 1
ATOM 626 N N . VAL A 1 82 ? 3.817 22.569 28.612 1.00 22.53 83 VAL A N 1
ATOM 627 C CA . VAL A 1 82 ? 2.360 22.750 28.667 1.00 22.95 83 VAL A CA 1
ATOM 628 C C . VAL A 1 82 ? 1.827 22.502 30.087 1.00 21.13 83 VAL A C 1
ATOM 629 O O . VAL A 1 82 ? 2.282 21.622 30.792 1.00 20.27 83 VAL A O 1
ATOM 633 N N . THR A 1 83 ? 0.898 23.343 30.508 1.00 20.35 84 THR A N 1
ATOM 634 C CA . THR A 1 83 ? 0.413 23.337 31.877 1.00 19.71 84 THR A CA 1
ATOM 635 C C . THR A 1 83 ? -1.044 23.675 31.913 1.00 20.37 84 THR A C 1
ATOM 636 O O . THR A 1 83 ? -1.529 24.422 31.087 1.00 22.05 84 THR A O 1
ATOM 640 N N . ASP A 1 84 ? -1.733 23.110 32.896 1.00 22.86 85 ASP A N 1
ATOM 641 C CA . ASP A 1 84 ? -3.131 23.397 33.193 1.00 23.28 85 ASP A CA 1
ATOM 642 C C . ASP A 1 84 ? -3.439 22.891 34.612 1.00 23.20 85 ASP A C 1
ATOM 643 O O . ASP A 1 84 ? -2.815 21.962 35.081 1.00 21.58 85 ASP A O 1
ATOM 648 N N . TYR A 1 85 ? -4.398 23.516 35.285 1.00 24.09 86 TYR A N 1
ATOM 649 C CA . TYR A 1 85 ? -4.820 23.048 36.589 1.00 25.23 86 TYR A CA 1
ATOM 650 C C . TYR A 1 85 ? -5.491 21.686 36.510 1.00 24.33 86 TYR A C 1
ATOM 651 O O . TYR A 1 85 ? -5.360 20.899 37.420 1.00 21.99 86 TYR A O 1
ATOM 660 N N . SER A 1 86 ? -6.255 21.428 35.455 1.00 26.76 87 SER A N 1
ATOM 661 C CA . SER A 1 86 ? -7.094 20.215 35.418 1.00 26.56 87 SER A CA 1
ATOM 662 C C . SER A 1 86 ? -6.344 19.027 34.875 1.00 27.07 87 SER A C 1
ATOM 663 O O . SER A 1 86 ? -5.813 19.056 33.758 1.00 29.03 87 SER A O 1
ATOM 666 N N . ASP A 1 87 ? -6.335 17.963 35.647 1.00 27.26 88 ASP A N 1
ATOM 667 C CA . ASP A 1 87 ? -5.627 16.772 35.251 1.00 29.63 88 ASP A CA 1
ATOM 668 C C . ASP A 1 87 ? -6.250 16.104 34.028 1.00 25.26 88 ASP A C 1
ATOM 669 O O . ASP A 1 87 ? -5.545 15.566 33.185 1.00 23.52 88 ASP A O 1
ATOM 674 N N . GLN A 1 88 ? -7.570 16.131 33.942 1.00 24.17 89 GLN A N 1
ATOM 675 C CA . GLN A 1 88 ? -8.267 15.650 32.746 1.00 26.11 89 GLN A CA 1
ATOM 676 C C . GLN A 1 88 ? -7.766 16.356 31.470 1.00 23.91 89 GLN A C 1
ATOM 677 O O . GLN A 1 88 ? -7.587 15.701 30.475 1.00 23.71 89 GLN A O 1
ATOM 683 N N . ASN A 1 89 ? -7.486 17.660 31.519 1.00 22.31 90 ASN A N 1
ATOM 684 C CA . ASN A 1 89 ? -6.927 18.341 30.351 1.00 23.50 90 ASN A CA 1
ATOM 685 C C . ASN A 1 89 ? -5.531 17.803 29.968 1.00 25.75 90 ASN A C 1
ATOM 686 O O . ASN A 1 89 ? -5.228 17.552 28.771 1.00 23.72 90 ASN A O 1
ATOM 691 N N . LEU A 1 90 ? -4.689 17.705 30.994 1.00 25.96 91 LEU A N 1
ATOM 692 C CA . LEU A 1 90 ? -3.371 17.134 30.880 1.00 27.08 91 LEU A CA 1
ATOM 693 C C . LEU A 1 90 ? -3.376 15.758 30.209 1.00 27.45 91 LEU A C 1
ATOM 694 O O . LEU A 1 90 ? -2.596 15.503 29.261 1.00 27.64 91 LEU A O 1
ATOM 699 N N . GLN A 1 91 ? -4.253 14.886 30.684 1.00 28.62 92 GLN A N 1
ATOM 700 C CA . GLN A 1 91 ? -4.426 13.546 30.092 1.00 29.56 92 GLN A CA 1
ATOM 701 C C . GLN A 1 91 ? -4.804 13.593 28.610 1.00 28.02 92 GLN A C 1
ATOM 702 O O . GLN A 1 91 ? -4.299 12.790 27.858 1.00 27.33 92 GLN A O 1
ATOM 708 N N . GLU A 1 92 ? -5.679 14.523 28.188 1.00 28.53 93 GLU A N 1
ATOM 709 C CA . GLU A 1 92 ? -6.010 14.678 26.751 1.00 28.62 93 GLU A CA 1
ATOM 710 C C . GLU A 1 92 ? -4.823 15.133 25.945 1.00 27.21 93 GLU A C 1
ATOM 711 O O . GLU A 1 92 ? -4.623 14.657 24.842 1.00 29.38 93 GLU A O 1
ATOM 717 N N . LEU A 1 93 ? -4.092 16.112 26.454 1.00 26.66 94 LEU A N 1
ATOM 718 C CA . LEU A 1 93 ? -2.872 16.556 25.786 1.00 29.56 94 LEU A CA 1
ATOM 719 C C . LEU A 1 93 ? -1.876 15.407 25.633 1.00 30.96 94 LEU A C 1
ATOM 720 O O . LEU A 1 93 ? -1.262 15.263 24.584 1.00 31.03 94 LEU A O 1
ATOM 725 N N . GLU A 1 94 ? -1.707 14.615 26.699 1.00 33.60 95 GLU A N 1
ATOM 726 C CA . GLU A 1 94 ? -0.783 13.476 26.685 1.00 34.37 95 GLU A CA 1
ATOM 727 C C . GLU A 1 94 ? -1.138 12.428 25.662 1.00 31.89 95 GLU A C 1
ATOM 728 O O . GLU A 1 94 ? -0.240 11.935 24.988 1.00 34.27 95 GLU A O 1
ATOM 734 N N . LYS A 1 95 ? -2.416 12.113 25.492 1.00 28.21 96 LYS A N 1
ATOM 735 C CA . LYS A 1 95 ? -2.809 11.183 24.425 1.00 29.81 96 LYS A CA 1
ATOM 736 C C . LYS A 1 95 ? -2.266 11.624 23.060 1.00 30.50 96 LYS A C 1
ATOM 737 O O . LYS A 1 95 ? -1.811 10.810 22.269 1.00 32.88 96 LYS A O 1
ATOM 743 N N . TRP A 1 96 ? -2.303 12.921 22.798 1.00 29.07 97 TRP A N 1
ATOM 744 C CA . TRP A 1 96 ? -1.843 13.449 21.536 1.00 28.10 97 TRP A CA 1
ATOM 745 C C . TRP A 1 96 ? -0.336 13.518 21.475 1.00 28.38 97 TRP A C 1
ATOM 746 O O . TRP A 1 96 ? 0.241 13.205 20.438 1.00 28.23 97 TRP A O 1
ATOM 757 N N . LEU A 1 97 ? 0.320 13.944 22.550 1.00 29.00 98 LEU A N 1
ATOM 758 C CA . LEU A 1 97 ? 1.778 14.064 22.483 1.00 32.19 98 LEU A CA 1
ATOM 759 C C . LEU A 1 97 ? 2.449 12.703 22.256 1.00 34.97 98 LEU A C 1
ATOM 760 O O . LEU A 1 97 ? 3.367 12.591 21.445 1.00 32.50 98 LEU A O 1
ATOM 765 N N . LYS A 1 98 ? 1.963 11.683 22.969 1.00 39.55 99 LYS A N 1
ATOM 766 C CA . LYS A 1 98 ? 2.432 10.307 22.826 1.00 41.44 99 LYS A CA 1
ATOM 767 C C . LYS A 1 98 ? 1.761 9.612 21.612 1.00 44.53 99 LYS A C 1
ATOM 768 O O . LYS A 1 98 ? 1.811 8.383 21.473 1.00 46.53 99 LYS A O 1
ATOM 773 N N . LYS A 1 99 ? 1.091 10.387 20.764 1.00 42.06 100 LYS A N 1
ATOM 774 C CA . LYS A 1 99 ? 0.591 9.900 19.482 1.00 42.25 100 LYS A CA 1
ATOM 775 C C . LYS A 1 99 ? -0.252 8.645 19.564 1.00 38.06 100 LYS A C 1
ATOM 776 O O . LYS A 1 99 ? -0.178 7.819 18.695 1.00 38.77 100 LYS A O 1
ATOM 782 N N . GLU A 1 100 ? -1.072 8.528 20.592 1.00 38.73 101 GLU A N 1
ATOM 783 C CA . GLU A 1 100 ? -2.009 7.425 20.746 1.00 40.37 101 GLU A CA 1
ATOM 784 C C . GLU A 1 100 ? -3.197 7.566 19.786 1.00 47.57 101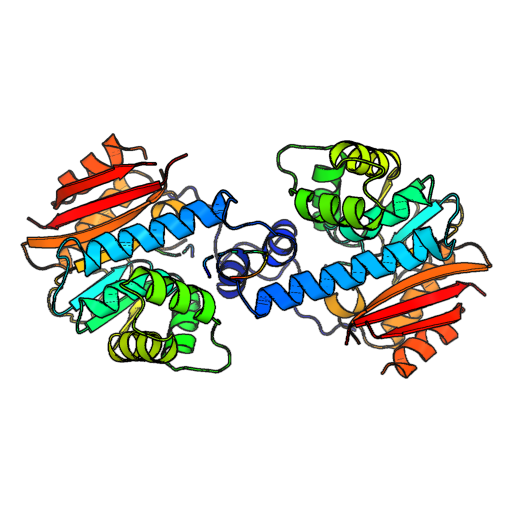 GLU A C 1
ATOM 785 O O . GLU A 1 100 ? -3.630 8.684 19.485 1.00 50.78 101 GLU A O 1
ATOM 791 N N . PRO A 1 101 ? -3.741 6.437 19.301 1.00 54.19 102 PRO A N 1
ATOM 792 C CA . PRO A 1 101 ? -4.747 6.552 18.242 1.00 54.95 102 PRO A CA 1
ATOM 793 C C . PRO A 1 101 ? -6.138 7.031 18.749 1.00 50.05 102 PRO A C 1
ATOM 794 O O . PRO A 1 101 ? -6.971 7.489 17.958 1.00 47.73 102 PRO A O 1
ATOM 798 N N . ALA A 1 102 ? -6.358 6.955 20.056 1.00 46.90 103 ALA A N 1
ATOM 799 C CA . ALA A 1 102 ? -7.545 7.534 20.695 1.00 43.85 103 ALA A CA 1
ATOM 800 C C . ALA A 1 102 ? -7.503 9.076 20.768 1.00 41.72 103 ALA A C 1
ATOM 801 O O . ALA A 1 102 ? -8.474 9.700 21.173 1.00 39.18 103 ALA A O 1
ATOM 803 N N . ALA A 1 103 ? -6.372 9.681 20.419 1.00 37.06 104 ALA A N 1
ATOM 804 C CA . ALA A 1 103 ? -6.216 11.120 20.495 1.00 34.10 104 ALA A CA 1
ATOM 805 C C . ALA A 1 103 ? -7.056 11.859 19.483 1.00 31.17 104 ALA A C 1
ATOM 806 O O . ALA A 1 103 ? -7.553 11.281 18.519 1.00 31.44 104 ALA A O 1
ATOM 808 N N . PHE A 1 104 ? -7.220 13.150 19.736 1.00 27.16 105 PHE A N 1
ATOM 809 C CA . PHE A 1 104 ? -8.009 13.999 18.906 1.00 25.82 105 PHE A CA 1
ATOM 810 C C . PHE A 1 104 ? -7.201 14.290 17.667 1.00 25.44 105 PHE A C 1
ATOM 811 O O . PHE A 1 104 ? -5.987 14.382 17.727 1.00 27.18 105 PHE A O 1
ATOM 819 N N . ASP A 1 105 ? -7.902 14.407 16.558 1.00 25.37 106 ASP A N 1
ATOM 820 C CA . ASP A 1 105 ? -7.331 14.698 15.284 1.00 27.36 106 ASP A CA 1
ATOM 821 C C . ASP A 1 105 ? -7.250 16.228 15.059 1.00 26.36 106 ASP A C 1
ATOM 822 O O . ASP A 1 105 ? -8.294 16.892 14.866 1.00 24.77 106 ASP A O 1
ATOM 827 N N . TRP A 1 106 ? -6.019 16.756 15.102 1.00 24.68 107 TRP A N 1
ATOM 828 C CA . TRP A 1 106 ? -5.725 18.209 14.846 1.00 26.59 107 TRP A CA 1
ATOM 829 C C . TRP A 1 106 ? -5.347 18.575 13.375 1.00 28.07 107 TRP A C 1
ATOM 830 O O . TRP A 1 106 ? -5.056 19.738 13.094 1.00 28.39 107 TRP A O 1
ATOM 841 N N . SER A 1 107 ? -5.352 17.593 12.467 1.00 29.16 108 SER A N 1
ATOM 842 C CA . SER A 1 107 ? -5.022 17.783 11.030 1.00 30.71 108 SER A CA 1
ATOM 843 C C . SER A 1 107 ? -5.447 19.062 10.389 1.00 29.82 108 SER A C 1
ATOM 844 O O . SER A 1 107 ? -4.620 19.761 9.824 1.00 34.82 108 SER A O 1
ATOM 847 N N . PRO A 1 108 ? -6.748 19.365 10.414 1.00 30.48 109 PRO A N 1
ATOM 848 C CA . PRO A 1 108 ? -7.057 20.577 9.677 1.00 30.38 109 PRO A CA 1
ATOM 849 C C . PRO A 1 108 ? -6.543 21.833 10.360 1.00 30.03 109 PRO A C 1
ATOM 850 O O . PRO A 1 108 ? -6.376 22.849 9.698 1.00 34.18 109 PRO A O 1
ATOM 854 N N . VAL A 1 109 ? -6.261 21.797 11.653 1.00 27.38 110 VAL A N 1
ATOM 855 C CA . VAL A 1 109 ? -5.616 22.969 12.266 1.00 27.07 110 VAL A CA 1
ATOM 856 C C . VAL A 1 109 ? -4.129 22.978 11.926 1.00 26.97 110 VAL A C 1
ATOM 857 O O . VAL A 1 109 ? -3.545 24.052 11.709 1.00 25.70 110 VAL A O 1
ATOM 861 N N . VAL A 1 110 ? -3.537 21.788 11.848 1.00 26.37 111 VAL A N 1
ATOM 862 C CA . VAL A 1 110 ? -2.128 21.681 11.537 1.00 28.97 111 VAL A CA 1
ATOM 863 C C . VAL A 1 110 ? -1.860 22.127 10.086 1.00 29.38 111 VAL A C 1
ATOM 864 O O . VAL A 1 110 ? -0.896 22.859 9.809 1.00 26.14 111 VAL A O 1
ATOM 868 N N . THR A 1 111 ? -2.726 21.669 9.179 1.00 30.96 112 THR A N 1
ATOM 869 C CA . THR A 1 111 ? -2.664 22.038 7.766 1.00 30.65 112 THR A CA 1
ATOM 870 C C . THR A 1 111 ? -2.773 23.570 7.616 1.00 30.04 112 THR A C 1
ATOM 871 O O . THR A 1 111 ? -2.004 24.184 6.866 1.00 28.60 112 THR A O 1
ATOM 875 N N . TYR A 1 112 ? -3.729 24.174 8.320 1.00 28.07 113 TYR A N 1
ATOM 876 C CA . TYR A 1 112 ? -3.907 25.598 8.228 1.00 30.01 113 TYR A CA 1
ATOM 877 C C . TYR A 1 112 ? -2.668 26.395 8.695 1.00 32.17 113 TYR A C 1
ATOM 878 O O . TYR A 1 112 ? -2.359 27.450 8.135 1.00 30.99 113 TYR A O 1
ATOM 887 N N . VAL A 1 113 ? -1.962 25.909 9.714 1.00 31.28 114 VAL A N 1
ATOM 888 C CA . VAL A 1 113 ? -0.752 26.593 10.152 1.00 31.45 114 VAL A CA 1
ATOM 889 C C . VAL A 1 113 ? 0.381 26.389 9.136 1.00 32.84 114 VAL A C 1
ATOM 890 O O . VAL A 1 113 ? 1.122 27.329 8.871 1.00 34.33 114 VAL A O 1
ATOM 894 N N . CYS A 1 114 ? 0.511 25.189 8.564 1.00 34.34 115 CYS A N 1
ATOM 895 C CA . CYS A 1 114 ? 1.526 24.940 7.528 1.00 34.49 115 CYS A CA 1
ATOM 896 C C . CYS A 1 114 ? 1.275 25.861 6.327 1.00 36.39 115 CYS A C 1
ATOM 897 O O . CYS A 1 114 ? 2.211 26.414 5.741 1.00 36.97 115 CYS A O 1
ATOM 900 N N . ASP A 1 115 ? 0.000 26.064 5.994 1.00 38.89 116 ASP A N 1
ATOM 901 C CA . ASP A 1 115 ? -0.385 27.044 4.971 1.00 37.60 116 ASP A CA 1
ATOM 902 C C . ASP A 1 115 ? 0.117 28.442 5.339 1.00 37.43 116 ASP A C 1
ATOM 903 O O . ASP A 1 115 ? 0.719 29.118 4.519 1.00 38.80 116 ASP A O 1
ATOM 908 N N . LEU A 1 116 ? -0.103 28.877 6.578 1.00 38.94 117 LEU A N 1
ATOM 909 C CA . LEU A 1 116 ? 0.312 30.235 6.989 1.00 37.96 117 LEU A CA 1
ATOM 910 C C . LEU A 1 116 ? 1.829 30.458 6.935 1.00 37.20 117 LEU A C 1
ATOM 911 O O . LEU A 1 116 ? 2.289 31.591 6.880 1.00 37.01 117 LEU A O 1
ATOM 916 N N . GLU A 1 117 ? 2.580 29.364 6.991 1.00 38.07 118 GLU A N 1
ATOM 917 C CA . GLU A 1 117 ? 4.034 29.383 7.018 1.00 43.37 118 GLU A CA 1
ATOM 918 C C . GLU A 1 117 ? 4.641 29.104 5.640 1.00 48.34 118 GLU A C 1
ATOM 919 O O . GLU A 1 117 ? 5.805 28.690 5.563 1.00 46.38 118 GLU A O 1
ATOM 925 N N . GLY A 1 118 ? 3.852 29.303 4.568 1.00 49.80 119 GLY A N 1
ATOM 926 C CA . GLY A 1 118 ? 4.342 29.191 3.192 1.00 45.42 119 GLY A CA 1
ATOM 927 C C . GLY A 1 118 ? 4.618 27.771 2.757 1.00 47.13 119 GLY A C 1
ATOM 928 O O . GLY A 1 118 ? 5.428 27.548 1.853 1.00 47.84 119 GLY A O 1
ATOM 929 N N . ASN A 1 119 ? 3.930 26.818 3.393 1.00 48.31 120 ASN A N 1
ATOM 930 C CA . ASN A 1 119 ? 4.043 25.379 3.089 1.00 50.36 120 ASN A CA 1
ATOM 931 C C . ASN A 1 119 ? 5.503 24.851 2.997 1.00 52.14 120 ASN A C 1
ATOM 932 O O . ASN A 1 119 ? 5.811 23.959 2.215 1.00 59.39 120 ASN A O 1
ATOM 937 N N . ARG A 1 120 ? 6.370 25.362 3.869 1.00 55.01 121 ARG A N 1
ATOM 938 C CA . ARG A 1 120 ? 7.748 24.871 4.017 1.00 54.38 121 ARG A CA 1
ATOM 939 C C . ARG A 1 120 ? 7.773 23.406 4.401 1.00 52.53 121 ARG A C 1
ATOM 940 O O . ARG A 1 120 ? 8.760 22.707 4.146 1.00 43.92 121 ARG A O 1
ATOM 945 N N . VAL A 1 121 ? 6.663 22.967 5.001 1.00 52.77 122 VAL A N 1
ATOM 946 C CA . VAL A 1 121 ? 6.568 21.742 5.764 1.00 48.70 122 VAL A CA 1
ATOM 947 C C . VAL A 1 121 ? 5.181 21.148 5.573 1.00 44.81 122 VAL A C 1
ATOM 948 O O . VAL A 1 121 ? 4.205 21.869 5.360 1.00 43.40 122 VAL A O 1
ATOM 952 N N . LYS A 1 122 ? 5.103 19.830 5.646 1.00 43.52 123 LYS A N 1
ATOM 953 C CA . LYS A 1 122 ? 3.833 19.123 5.510 1.00 44.62 123 LYS A CA 1
ATOM 954 C C . LYS A 1 122 ? 3.331 18.775 6.937 1.00 42.34 123 LYS A C 1
ATOM 955 O O . LYS A 1 122 ? 4.110 18.772 7.890 1.00 37.14 123 LYS A O 1
ATOM 957 N N . GLY A 1 123 ? 2.036 18.503 7.083 1.00 40.27 124 GLY A N 1
ATOM 958 C CA . GLY A 1 123 ? 1.438 18.194 8.397 1.00 40.48 124 GLY A CA 1
ATOM 959 C C . GLY A 1 123 ? 2.242 17.291 9.333 1.00 39.91 124 GLY A C 1
ATOM 960 O O . GLY A 1 123 ? 2.584 17.666 10.448 1.00 37.01 124 GLY A O 1
ATOM 961 N N . PRO A 1 124 ? 2.549 16.080 8.896 1.00 40.44 125 PRO A N 1
ATOM 962 C CA . PRO A 1 124 ? 3.174 15.201 9.887 1.00 39.99 125 PRO A CA 1
ATOM 963 C C . PRO A 1 124 ? 4.507 15.732 10.401 1.00 38.81 125 PRO A C 1
ATOM 964 O O . PRO A 1 124 ? 4.849 15.537 11.577 1.00 39.22 125 PRO A O 1
ATOM 968 N N . GLU A 1 125 ? 5.268 16.397 9.546 1.00 36.51 126 GLU A N 1
ATOM 969 C CA . GLU A 1 125 ? 6.569 16.890 9.988 1.00 38.13 126 GLU A CA 1
ATOM 970 C C . GLU A 1 125 ? 6.385 17.928 11.112 1.00 36.01 126 GLU A C 1
ATOM 971 O O . GLU A 1 125 ? 7.153 17.957 12.071 1.00 32.95 126 GLU A O 1
ATOM 977 N N . LYS A 1 126 ? 5.372 18.768 10.935 1.00 32.04 127 LYS A N 1
ATOM 978 C CA . LYS A 1 126 ? 4.979 19.782 11.874 1.00 32.32 127 LYS A CA 1
ATOM 979 C C . LYS A 1 126 ? 4.520 19.196 13.213 1.00 31.11 127 LYS A C 1
ATOM 980 O O . LYS A 1 126 ? 4.867 19.707 14.250 1.00 30.46 127 LYS A O 1
ATOM 986 N N . GLU A 1 127 ? 3.701 18.156 13.184 1.00 30.20 128 GLU A N 1
ATOM 987 C CA . GLU A 1 127 ? 3.284 17.526 14.412 1.00 30.88 128 GLU A CA 1
ATOM 988 C C . GLU A 1 127 ? 4.519 16.979 15.139 1.00 32.03 128 GLU A C 1
ATOM 989 O O . GLU A 1 127 ? 4.592 16.998 16.373 1.00 27.22 128 GLU A O 1
ATOM 995 N N . GLU A 1 128 ? 5.476 16.483 14.357 1.00 33.23 129 GLU A N 1
ATOM 996 C CA . GLU A 1 128 ? 6.696 15.946 14.913 1.00 34.78 129 GLU A CA 1
ATOM 997 C C . GLU A 1 128 ? 7.531 17.025 15.581 1.00 31.49 129 GLU A C 1
ATOM 998 O O . GLU A 1 128 ? 8.106 16.787 16.658 1.00 31.49 129 GLU A O 1
ATOM 1004 N N . LYS A 1 129 ? 7.576 18.211 14.992 1.00 28.60 130 LYS A N 1
ATOM 1005 C CA . LYS A 1 129 ? 8.364 19.265 15.579 1.00 30.74 130 LYS A CA 1
ATOM 1006 C C . LYS A 1 129 ? 7.715 19.661 16.906 1.00 32.74 130 LYS A C 1
ATOM 1007 O O . LYS A 1 129 ? 8.409 19.821 17.900 1.00 33.11 130 LYS A O 1
ATOM 1011 N N . LEU A 1 130 ? 6.390 19.769 16.941 1.00 32.06 131 LEU A N 1
ATOM 1012 C CA . LEU A 1 130 ? 5.729 20.106 18.191 1.00 32.62 131 LEU A CA 1
ATOM 1013 C C . LEU A 1 130 ? 5.977 19.074 19.290 1.00 31.38 131 LEU A C 1
ATOM 1014 O O . LEU A 1 130 ? 6.325 19.439 20.431 1.00 27.20 131 LEU A O 1
ATOM 1019 N N . ARG A 1 131 ? 5.807 17.790 18.957 1.00 31.29 132 ARG A N 1
ATOM 1020 C CA . ARG A 1 131 ? 5.976 16.727 19.958 1.00 31.10 132 ARG A CA 1
ATOM 1021 C C . ARG A 1 131 ? 7.399 16.743 20.526 1.00 32.75 132 ARG A C 1
ATOM 1022 O O . ARG A 1 131 ? 7.591 16.583 21.722 1.00 37.94 132 ARG A O 1
ATOM 1030 N N . GLN A 1 132 ? 8.378 16.994 19.670 1.00 33.97 133 GLN A N 1
ATOM 1031 C CA . GLN A 1 132 ? 9.779 16.979 20.062 1.00 38.38 133 GLN A CA 1
ATOM 1032 C C . GLN A 1 132 ? 10.050 18.177 21.004 1.00 36.20 133 GLN A C 1
ATOM 1033 O O . GLN A 1 132 ? 10.803 18.079 21.976 1.00 36.31 133 GLN A O 1
ATOM 1039 N N . ALA A 1 133 ? 9.381 19.287 20.736 1.00 33.58 134 ALA A N 1
ATOM 1040 C CA . ALA A 1 133 ? 9.518 20.498 21.520 1.00 33.09 134 ALA A CA 1
ATOM 1041 C C . ALA A 1 133 ? 8.859 20.472 22.911 1.00 31.78 134 ALA A C 1
ATOM 1042 O O . ALA A 1 133 ? 9.316 21.140 23.816 1.00 29.91 134 ALA A O 1
ATOM 1044 N N . VAL A 1 134 ? 7.791 19.709 23.085 1.00 31.75 135 VAL A N 1
ATOM 1045 C CA . VAL A 1 134 ? 7.150 19.615 24.381 1.00 30.48 135 VAL A CA 1
ATOM 1046 C C . VAL A 1 134 ? 7.837 18.560 25.235 1.00 30.86 135 VAL A C 1
ATOM 1047 O O . VAL A 1 134 ? 7.754 17.390 24.930 1.00 31.34 135 VAL A O 1
ATOM 1051 N N . LYS A 1 135 ? 8.479 18.980 26.321 1.00 33.56 136 LYS A N 1
ATOM 1052 C CA . LYS A 1 135 ? 9.258 18.080 27.199 1.00 34.12 136 LYS A CA 1
ATOM 1053 C C . LYS A 1 135 ? 8.492 17.676 28.451 1.00 32.61 136 LYS A C 1
ATOM 1054 O O . LYS A 1 135 ? 8.675 16.572 28.966 1.00 32.17 136 LYS A O 1
ATOM 1060 N N . GLN A 1 136 ? 7.653 18.577 28.961 1.00 30.35 137 GLN A N 1
ATOM 1061 C CA . GLN A 1 136 ? 6.938 18.325 30.179 1.00 26.86 137 GLN A CA 1
ATOM 1062 C C . GLN A 1 136 ? 5.496 18.808 30.123 1.00 24.53 137 GLN A C 1
ATOM 1063 O O . GLN A 1 136 ? 5.180 19.845 29.578 1.00 21.05 137 GLN A O 1
ATOM 1069 N N . VAL A 1 137 ? 4.638 18.065 30.798 1.00 24.49 138 VAL A N 1
ATOM 1070 C CA . VAL A 1 137 ? 3.238 18.371 30.937 1.00 23.61 138 VAL A CA 1
ATOM 1071 C C . VAL A 1 137 ? 2.993 18.507 32.426 1.00 24.42 138 VAL A C 1
ATOM 1072 O O . VAL A 1 137 ? 3.072 17.513 33.128 1.00 27.52 138 VAL A O 1
ATOM 1076 N N . LEU A 1 138 ? 2.715 19.714 32.922 1.00 24.59 139 LEU A N 1
ATOM 1077 C CA . LEU A 1 138 ? 2.663 19.950 34.388 1.00 25.20 139 LEU A CA 1
ATOM 1078 C C . LEU A 1 138 ? 1.366 20.554 34.872 1.00 25.38 139 LEU A C 1
ATOM 1079 O O . LEU A 1 138 ? 0.777 21.389 34.217 1.00 24.25 139 LEU A O 1
ATOM 1084 N N . LYS A 1 139 ? 0.929 20.124 36.041 1.00 25.70 140 LYS A N 1
ATOM 1085 C CA . LYS A 1 139 ? -0.128 20.796 36.767 1.00 25.97 140 LYS A CA 1
ATOM 1086 C C . LYS A 1 139 ? 0.324 22.218 37.134 1.00 25.17 140 LYS A C 1
ATOM 1087 O O . LYS A 1 139 ? 1.480 22.403 37.544 1.00 25.07 140 LYS A O 1
ATOM 1093 N N . CYS A 1 140 ? -0.562 23.207 36.979 1.00 22.09 141 CYS A N 1
ATOM 1094 C CA . CYS A 1 140 ? -0.257 24.568 37.437 1.00 22.51 141 CYS A CA 1
ATOM 1095 C C . CYS A 1 140 ? -1.395 25.192 38.183 1.00 22.05 141 CYS A C 1
ATOM 1096 O O . CYS A 1 140 ? -2.541 25.021 37.811 1.00 22.96 141 CYS A O 1
ATOM 1099 N N . ASP A 1 141 ? -1.048 25.957 39.211 1.00 22.90 142 ASP A N 1
ATOM 1100 C CA . ASP A 1 141 ? -1.987 26.651 40.043 1.00 23.26 142 ASP A CA 1
ATOM 1101 C C . ASP A 1 141 ? -1.509 28.065 40.210 1.00 23.13 142 ASP A C 1
ATOM 1102 O O . ASP A 1 141 ? -0.649 28.332 41.018 1.00 22.65 142 ASP A O 1
ATOM 1107 N N . VAL A 1 142 ? -2.119 28.981 39.477 1.00 24.17 143 VAL A N 1
ATOM 1108 C CA . VAL A 1 142 ? -1.679 30.372 39.446 1.00 24.77 143 VAL A CA 1
ATOM 1109 C C . VAL A 1 142 ? -2.057 31.222 40.658 1.00 27.13 143 VAL A C 1
ATOM 1110 O O . VAL A 1 142 ? -1.596 32.358 40.782 1.00 30.32 143 VAL A O 1
ATOM 1114 N N . THR A 1 143 ? -2.873 30.688 41.559 1.00 28.03 144 THR A N 1
ATOM 1115 C CA . THR A 1 143 ? -3.162 31.364 42.839 1.00 27.07 144 THR A CA 1
ATOM 1116 C C . THR A 1 143 ? -1.974 31.223 43.805 1.00 29.56 144 THR A C 1
ATOM 1117 O O . THR A 1 143 ? -1.970 31.833 44.856 1.00 31.98 144 THR A O 1
ATOM 1121 N N . GLN A 1 144 ? -1.004 30.370 43.476 1.00 31.20 145 GLN A N 1
ATOM 1122 C CA . GLN A 1 144 ? 0.149 30.131 44.324 1.00 30.47 145 GLN A CA 1
ATOM 1123 C C . GLN A 1 144 ? 1.359 30.897 43.759 1.00 31.60 145 GLN A C 1
ATOM 1124 O O . GLN A 1 144 ? 1.533 31.003 42.533 1.00 31.90 145 GLN A O 1
ATOM 1130 N N . SER A 1 145 ? 2.148 31.440 44.682 1.00 32.23 146 SER A N 1
ATOM 1131 C CA . SER A 1 145 ? 3.400 32.140 44.434 1.00 33.35 146 SER A CA 1
ATOM 1132 C C . SER A 1 145 ? 4.278 31.347 43.482 1.00 34.10 146 SER A C 1
ATOM 1133 O O . SER A 1 145 ? 4.970 31.945 42.672 1.00 33.50 146 SER A O 1
ATOM 1135 N N . GLN A 1 146 ? 4.252 30.012 43.572 1.00 36.11 147 GLN A N 1
ATOM 1136 C CA . GLN A 1 146 ? 5.021 29.135 42.652 1.00 36.48 147 GLN A CA 1
ATOM 1137 C C . GLN A 1 146 ? 4.024 28.275 41.879 1.00 31.02 147 GLN A C 1
ATOM 1138 O O . GLN A 1 146 ? 3.681 27.161 42.264 1.00 27.91 147 GLN A O 1
ATOM 1144 N N . PRO A 1 147 ? 3.558 28.785 40.761 1.00 28.01 148 PRO A N 1
ATOM 1145 C CA . PRO A 1 147 ? 2.455 28.094 40.143 1.00 29.34 148 PRO A CA 1
ATOM 1146 C C . PRO A 1 147 ? 2.706 26.650 39.775 1.00 28.44 148 PRO A C 1
ATOM 1147 O O . PRO A 1 147 ? 1.754 25.926 39.564 1.00 26.71 148 PRO A O 1
ATOM 1151 N N . LEU A 1 148 ? 3.973 26.250 39.694 1.00 29.64 149 LEU A N 1
ATOM 1152 C CA . LEU A 1 148 ? 4.351 24.912 39.283 1.00 30.07 149 LEU A CA 1
ATOM 1153 C C . LEU A 1 148 ? 4.712 23.991 40.475 1.00 31.15 149 LEU A C 1
ATOM 1154 O O . LEU A 1 148 ? 5.052 22.820 40.294 1.00 27.63 149 LEU A O 1
ATOM 1159 N N . GLY A 1 149 ? 4.562 24.511 41.690 1.00 33.46 150 GLY A N 1
ATOM 1160 C CA . GLY A 1 149 ? 4.850 23.748 42.899 1.00 36.45 150 GLY A CA 1
ATOM 1161 C C . GLY A 1 149 ? 6.332 23.448 43.083 1.00 39.00 150 GLY A C 1
ATOM 1162 O O . GLY A 1 149 ? 7.202 24.269 42.763 1.00 37.92 150 GLY A O 1
ATOM 1163 N N . ALA A 1 150 ? 6.601 22.242 43.570 1.00 42.17 151 ALA A N 1
ATOM 1164 C CA . ALA A 1 150 ? 7.963 21.730 43.770 1.00 46.01 151 ALA A CA 1
ATOM 1165 C C . ALA A 1 150 ? 8.731 21.414 42.467 1.00 47.60 151 ALA A C 1
ATOM 1166 O O . ALA A 1 150 ? 9.869 20.957 42.529 1.00 50.03 151 ALA A O 1
ATOM 1168 N N . VAL A 1 151 ? 8.121 21.605 41.294 1.00 48.56 152 VAL A N 1
ATOM 1169 C CA . VAL A 1 151 ? 8.832 21.362 40.029 1.00 49.85 152 VAL A CA 1
ATOM 1170 C C . VAL A 1 151 ? 9.622 22.634 39.666 1.00 48.69 152 VAL A C 1
ATOM 1171 O O . VAL A 1 151 ? 9.039 23.688 39.507 1.00 55.64 152 VAL A O 1
ATOM 1175 N N . PRO A 1 152 ? 10.950 22.537 39.568 1.00 47.66 153 PRO A N 1
ATOM 1176 C CA . PRO A 1 152 ? 11.764 23.702 39.286 1.00 46.12 153 PRO A CA 1
ATOM 1177 C C . PRO A 1 152 ? 12.209 23.799 37.820 1.00 45.26 153 PRO A C 1
ATOM 1178 O O . PRO A 1 152 ? 12.828 22.872 37.297 1.00 50.62 153 PRO A O 1
ATOM 1182 N N . LEU A 1 153 ? 11.914 24.917 37.167 1.00 38.59 154 LEU A N 1
ATOM 1183 C CA . LEU A 1 153 ? 12.303 25.123 35.791 1.00 33.61 154 LEU A CA 1
ATOM 1184 C C . LEU A 1 153 ? 13.193 26.307 35.720 1.00 30.28 154 LEU A C 1
ATOM 1185 O O . LEU A 1 153 ? 12.967 27.274 36.425 1.00 32.42 154 LEU A O 1
ATOM 1190 N N . PRO A 1 154 ? 14.183 26.291 34.840 1.00 28.32 155 PRO A N 1
ATOM 1191 C CA . PRO A 1 154 ? 14.787 27.600 34.638 1.00 27.74 155 PRO A CA 1
ATOM 1192 C C . PRO A 1 154 ? 13.751 28.664 34.273 1.00 27.15 155 PRO A C 1
ATOM 1193 O O . PRO A 1 154 ? 12.647 28.345 33.835 1.00 30.82 155 PRO A O 1
ATOM 1197 N N . PRO A 1 155 ? 14.105 29.926 34.440 1.00 27.36 156 PRO A N 1
ATOM 1198 C CA . PRO A 1 155 ? 13.148 30.983 34.084 1.00 25.07 156 PRO A CA 1
ATOM 1199 C C . PRO A 1 155 ? 12.947 30.989 32.577 1.00 23.73 156 PRO A C 1
ATOM 1200 O O . PRO A 1 155 ? 13.910 30.873 31.841 1.00 21.79 156 PRO A O 1
ATOM 1204 N N . ALA A 1 156 ? 11.702 31.136 32.133 1.00 22.92 157 ALA A N 1
ATOM 1205 C CA . ALA A 1 156 ? 11.375 31.064 30.726 1.00 22.39 157 ALA A CA 1
ATOM 1206 C C . ALA A 1 156 ? 11.657 32.371 29.962 1.00 23.82 157 ALA A C 1
ATOM 1207 O O . ALA A 1 156 ? 11.673 33.498 30.548 1.00 21.48 157 ALA A O 1
ATOM 1209 N N . ASP A 1 157 ? 11.782 32.215 28.643 1.00 21.74 158 ASP A N 1
ATOM 1210 C CA . ASP A 1 157 ? 11.843 33.366 27.753 1.00 23.56 158 ASP A CA 1
ATOM 1211 C C . ASP A 1 157 ? 10.501 33.992 27.412 1.00 23.81 158 ASP A C 1
ATOM 1212 O O . ASP A 1 157 ? 10.416 35.181 27.075 1.00 23.38 158 ASP A O 1
ATOM 1217 N N . CYS A 1 158 ? 9.452 33.183 27.527 1.00 23.97 159 CYS A N 1
ATOM 1218 C CA . CYS A 1 158 ? 8.112 33.595 27.227 1.00 22.94 159 CYS A CA 1
ATOM 1219 C C . CYS A 1 158 ? 7.145 32.752 28.000 1.00 23.35 159 CYS A C 1
ATOM 1220 O O . CYS A 1 158 ? 7.341 31.508 28.132 1.00 24.96 159 CYS A O 1
ATOM 1223 N N . VAL A 1 159 ? 6.076 33.409 28.454 1.00 21.09 160 VAL A N 1
ATOM 1224 C CA . VAL A 1 159 ? 4.902 32.730 28.950 1.00 19.78 160 VAL A CA 1
ATOM 1225 C C . VAL A 1 159 ? 3.720 33.091 28.070 1.00 19.83 160 VAL A C 1
ATOM 1226 O O . VAL A 1 159 ? 3.453 34.255 27.809 1.00 19.74 160 VAL A O 1
ATOM 1230 N N . LEU A 1 160 ? 3.006 32.069 27.627 1.00 20.33 161 LEU A N 1
ATOM 1231 C CA . LEU A 1 160 ? 1.870 32.235 26.761 1.00 19.67 161 LEU A CA 1
ATOM 1232 C C . LEU A 1 160 ? 0.633 31.815 27.537 1.00 20.91 161 LEU A C 1
ATOM 1233 O O . LEU A 1 160 ? 0.643 30.818 28.281 1.00 20.94 161 LEU A O 1
ATOM 1238 N N . SER A 1 161 ? -0.433 32.578 27.376 1.00 21.79 162 SER A N 1
ATOM 1239 C CA . SER A 1 161 ? -1.718 32.189 27.914 1.00 23.83 162 SER A CA 1
ATOM 1240 C C . SER A 1 161 ? -2.933 32.575 27.035 1.00 23.75 162 SER A C 1
ATOM 1241 O O . SER A 1 161 ? -3.193 33.738 26.696 1.00 22.30 162 SER A O 1
ATOM 1244 N N . THR A 1 162 ? -3.709 31.554 26.748 1.00 23.90 163 THR A N 1
ATOM 1245 C CA . THR A 1 162 ? -4.733 31.612 25.768 1.00 25.25 163 THR A CA 1
ATOM 1246 C C . THR A 1 162 ? -6.104 31.350 26.396 1.00 25.40 163 THR A C 1
ATOM 1247 O O . THR A 1 162 ? -6.290 30.328 27.069 1.00 25.48 163 THR A O 1
ATOM 1251 N N . LEU A 1 163 ? -7.022 32.323 26.224 1.00 24.49 164 LEU A N 1
ATOM 1252 C CA . LEU A 1 163 ? -8.480 32.174 26.488 1.00 23.74 164 LEU A CA 1
ATOM 1253 C C . LEU A 1 163 ? -8.908 31.747 27.924 1.00 22.93 164 LEU A C 1
ATOM 1254 O O . LEU A 1 163 ? -9.960 31.113 28.134 1.00 21.33 164 LEU A O 1
ATOM 1259 N N . CYS A 1 164 ? -8.094 32.128 28.892 1.00 21.01 165 CYS A N 1
ATOM 1260 C CA . CYS A 1 164 ? -8.332 31.787 30.245 1.00 22.12 165 CYS A CA 1
ATOM 1261 C C . CYS A 1 164 ? -9.339 32.689 30.961 1.00 22.60 165 CYS A C 1
ATOM 1262 O O . CYS A 1 164 ? -10.086 32.237 31.818 1.00 23.34 165 CYS A O 1
ATOM 1265 N N . LEU A 1 165 ? -9.345 33.962 30.621 1.00 23.96 166 LEU A N 1
ATOM 1266 C CA . LEU A 1 165 ? -10.328 34.917 31.147 1.00 25.04 166 LEU A CA 1
ATOM 1267 C C . LEU A 1 165 ? -11.710 34.433 30.712 1.00 26.05 166 LEU A C 1
ATOM 1268 O O . LEU A 1 165 ? -12.666 34.364 31.498 1.00 24.57 166 LEU A O 1
ATOM 1273 N N . ASP A 1 166 ? -11.798 34.064 29.436 1.00 26.44 167 ASP A N 1
ATOM 1274 C CA . ASP A 1 166 ? -13.020 33.584 28.873 1.00 24.95 167 ASP A CA 1
ATOM 1275 C C . ASP A 1 166 ? -13.464 32.234 29.457 1.00 24.87 167 ASP A C 1
ATOM 1276 O O . ASP A 1 166 ? -14.649 31.959 29.501 1.00 29.25 167 ASP A O 1
ATOM 1281 N N . ALA A 1 167 ? -12.570 31.389 29.942 1.00 23.02 168 ALA A N 1
ATOM 1282 C CA . ALA A 1 167 ? -13.042 30.086 30.467 1.00 22.98 168 ALA A CA 1
ATOM 1283 C C . ALA A 1 167 ? -13.551 30.136 31.902 1.00 23.42 168 ALA A C 1
ATOM 1284 O O . ALA A 1 167 ? -14.316 29.256 32.318 1.00 23.76 168 ALA A O 1
ATOM 1286 N N . ALA A 1 168 ? -13.114 31.139 32.653 1.00 21.87 169 ALA A N 1
ATOM 1287 C CA . ALA A 1 168 ? -13.325 31.166 34.090 1.00 22.66 169 ALA A CA 1
ATOM 1288 C C . ALA A 1 168 ? -14.003 32.430 34.578 1.00 22.42 169 ALA A C 1
ATOM 1289 O O . ALA A 1 168 ? -14.637 32.392 35.629 1.00 21.27 169 ALA A O 1
ATOM 1291 N N . CYS A 1 169 ? -13.868 33.527 33.822 1.00 23.46 170 CYS A N 1
ATOM 1292 C CA . CYS A 1 169 ? -14.462 34.848 34.148 1.00 23.84 170 CYS A CA 1
ATOM 1293 C C . CYS A 1 169 ? -14.078 35.242 35.546 1.00 24.02 170 CYS A C 1
ATOM 1294 O O . CYS A 1 169 ? -14.939 35.325 36.404 1.00 23.58 170 CYS A O 1
ATOM 1297 N N . PRO A 1 170 ? -12.765 35.413 35.792 1.00 23.74 171 PRO A N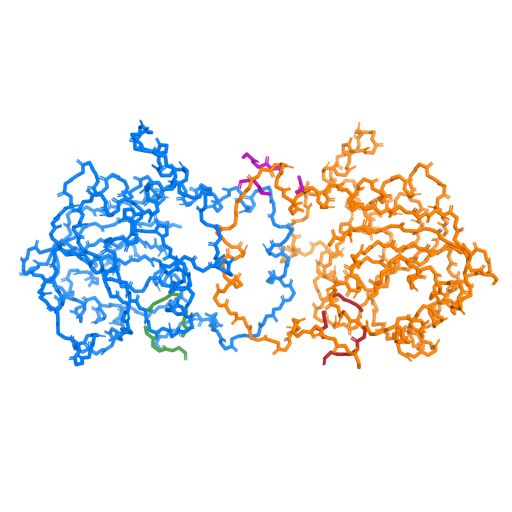 1
ATOM 1298 C CA . PRO A 1 170 ? -12.300 35.864 37.074 1.00 24.05 171 PRO A CA 1
ATOM 1299 C C . PRO A 1 170 ? -12.618 37.351 37.286 1.00 23.00 171 PRO A C 1
ATOM 1300 O O . PRO A 1 170 ? -12.847 38.056 36.339 1.00 21.75 171 PRO A O 1
ATOM 1304 N N . ASP A 1 171 ? -12.665 37.797 38.531 1.00 25.91 172 ASP A N 1
ATOM 1305 C CA . ASP A 1 171 ? -12.701 39.227 38.808 1.00 29.48 172 ASP A CA 1
ATOM 1306 C C . ASP A 1 171 ? -11.278 39.715 38.610 1.00 29.58 172 ASP A C 1
ATOM 1307 O O . ASP A 1 171 ? -10.329 38.919 38.523 1.00 26.13 172 ASP A O 1
ATOM 1312 N N . LEU A 1 172 ? -11.160 41.027 38.549 1.00 32.38 173 LEU A N 1
ATOM 1313 C CA . LEU A 1 172 ? -9.927 41.688 38.194 1.00 35.55 173 LEU A CA 1
ATOM 1314 C C . LEU A 1 172 ? -8.749 41.331 39.124 1.00 34.92 173 LEU A C 1
ATOM 1315 O O . LEU A 1 172 ? -7.714 40.899 38.665 1.00 35.59 173 LEU A O 1
ATOM 1320 N N . PRO A 1 173 ? -8.911 41.515 40.437 1.00 34.41 174 PRO A N 1
ATOM 1321 C CA . PRO A 1 173 ? -7.786 41.219 41.338 1.00 33.10 174 PRO A CA 1
ATOM 1322 C C . PRO A 1 173 ? -7.291 39.798 41.223 1.00 31.63 174 PRO A C 1
ATOM 1323 O O . PRO A 1 173 ? -6.077 39.540 41.323 1.00 34.99 174 PRO A O 1
ATOM 1327 N N . THR A 1 174 ? -8.224 38.868 41.074 1.00 27.80 175 THR A N 1
ATOM 1328 C CA . THR A 1 174 ? -7.854 37.496 40.902 1.00 26.70 175 THR A CA 1
ATOM 1329 C C . THR A 1 174 ? -6.939 37.363 39.662 1.00 25.14 175 THR A C 1
ATOM 1330 O O . THR A 1 174 ? -5.905 36.702 39.718 1.00 25.14 175 THR A O 1
ATOM 1334 N N . TYR A 1 175 ? -7.320 38.034 38.583 1.00 23.49 176 TYR A N 1
ATOM 1335 C CA . TYR A 1 175 ? -6.586 38.052 37.349 1.00 23.75 176 TYR A CA 1
ATOM 1336 C C . TYR A 1 175 ? -5.206 38.707 37.541 1.00 24.16 176 TYR A C 1
ATOM 1337 O O . TYR A 1 175 ? -4.159 38.147 37.127 1.00 23.13 176 TYR A O 1
ATOM 1346 N N . CYS A 1 176 ? -5.200 39.853 38.220 1.00 24.52 177 CYS A N 1
ATOM 1347 C CA . CYS A 1 176 ? -3.960 40.599 38.431 1.00 23.89 177 CYS A CA 1
ATOM 1348 C C . CYS A 1 176 ? -2.958 39.764 39.245 1.00 23.72 177 CYS A C 1
ATOM 1349 O O . CYS A 1 176 ? -1.776 39.680 38.882 1.00 24.15 177 CYS A O 1
ATOM 1352 N N . ARG A 1 177 ? -3.439 39.086 40.287 1.00 23.26 178 ARG A N 1
ATOM 1353 C CA . ARG A 1 177 ? -2.566 38.297 41.139 1.00 24.00 178 ARG A CA 1
ATOM 1354 C C . ARG A 1 177 ? -2.064 37.053 40.454 1.00 25.05 178 ARG A C 1
ATOM 1355 O O . ARG A 1 177 ? -0.924 36.635 40.679 1.00 26.09 178 ARG A O 1
ATOM 1363 N N . ALA A 1 178 ? -2.908 36.421 39.645 1.00 25.32 179 ALA A N 1
ATOM 1364 C CA . ALA A 1 178 ? -2.435 35.330 38.794 1.00 23.26 179 ALA A CA 1
ATOM 1365 C C . ALA A 1 178 ? -1.373 35.832 37.813 1.00 22.41 179 ALA A C 1
ATOM 1366 O O . ALA A 1 178 ? -0.328 35.223 37.698 1.00 21.24 179 ALA A O 1
ATOM 1368 N N . LEU A 1 179 ? -1.591 36.963 37.145 1.00 22.26 180 LEU A N 1
ATOM 1369 C CA . LEU A 1 179 ? -0.527 37.474 36.258 1.00 24.27 180 LEU A CA 1
ATOM 1370 C C . LEU A 1 179 ? 0.808 37.647 36.988 1.00 24.24 180 LEU A C 1
ATOM 1371 O O . LEU A 1 179 ? 1.834 37.294 36.466 1.00 24.98 180 LEU A O 1
ATOM 1376 N N . ARG A 1 180 ? 0.776 38.180 38.195 1.00 25.05 181 ARG A N 1
ATOM 1377 C CA . ARG A 1 180 ? 1.983 38.333 39.000 1.00 25.39 181 ARG A CA 1
ATOM 1378 C C . ARG A 1 180 ? 2.610 36.989 39.332 1.00 25.08 181 ARG A C 1
ATOM 1379 O O . ARG A 1 180 ? 3.822 36.792 39.162 1.00 28.48 181 ARG A O 1
ATOM 1387 N N . ASN A 1 181 ? 1.811 36.051 39.807 1.00 23.20 182 ASN A N 1
ATOM 1388 C CA . ASN A 1 181 ? 2.356 34.755 40.165 1.00 22.93 182 ASN A CA 1
ATOM 1389 C C . ASN A 1 181 ? 3.046 34.114 38.953 1.00 25.09 182 ASN A C 1
ATOM 1390 O O . ASN A 1 181 ? 4.057 33.461 39.122 1.00 27.00 182 ASN A O 1
ATOM 1395 N N . LEU A 1 182 ? 2.500 34.286 37.746 1.00 26.54 183 LEU A N 1
ATOM 1396 C CA . LEU A 1 182 ? 3.142 33.800 36.514 1.00 28.12 183 LEU A CA 1
ATOM 1397 C C . LEU A 1 182 ? 4.489 34.407 36.274 1.00 25.80 183 LEU A C 1
ATOM 1398 O O . LEU A 1 182 ? 5.362 33.726 35.723 1.00 25.04 183 LEU A O 1
ATOM 1403 N N . GLY A 1 183 ? 4.618 35.699 36.579 1.00 24.17 184 GLY A N 1
ATOM 1404 C CA . GLY A 1 183 ? 5.915 36.412 36.461 1.00 25.07 184 GLY A CA 1
ATOM 1405 C C . GLY A 1 183 ? 7.085 35.647 37.054 1.00 25.31 184 GLY A C 1
ATOM 1406 O O . GLY A 1 183 ? 8.172 35.610 36.492 1.00 26.11 184 GLY A O 1
ATOM 1407 N N . SER A 1 184 ? 6.844 34.997 38.186 1.00 25.50 185 SER A N 1
ATOM 1408 C CA . SER A 1 184 ? 7.856 34.202 38.865 1.00 25.12 185 SER A CA 1
ATOM 1409 C C . SER A 1 184 ? 8.520 33.153 37.980 1.00 25.64 185 SER A C 1
ATOM 1410 O O . SER A 1 184 ? 9.661 32.773 38.254 1.00 26.72 185 SER A O 1
ATOM 1413 N N . LEU A 1 185 ? 7.804 32.692 36.941 1.00 25.41 186 LEU A N 1
ATOM 1414 C CA . LEU A 1 185 ? 8.302 31.713 35.935 1.00 24.98 186 LEU A CA 1
ATOM 1415 C C . LEU A 1 185 ? 9.104 32.327 34.800 1.00 23.35 186 LEU A C 1
ATOM 1416 O O . LEU A 1 185 ? 9.700 31.633 34.018 1.00 25.41 186 LEU A O 1
ATOM 1421 N N . LEU A 1 186 ? 9.130 33.635 34.722 1.00 24.10 187 LEU A N 1
ATOM 1422 C CA . LEU A 1 186 ? 9.596 34.333 33.550 1.00 25.63 187 LEU A CA 1
ATOM 1423 C C . LEU A 1 186 ? 10.880 35.074 33.869 1.00 25.45 187 LEU A C 1
ATOM 1424 O O . LEU A 1 186 ? 11.040 35.600 34.972 1.00 26.97 187 LEU A O 1
ATOM 1429 N N . LYS A 1 187 ? 11.829 35.070 32.946 1.00 26.54 188 LYS A N 1
ATOM 1430 C CA . LYS A 1 187 ? 13.085 35.785 33.186 1.00 28.85 188 LYS A CA 1
ATOM 1431 C C . LYS A 1 187 ? 12.811 37.293 33.114 1.00 29.35 188 LYS A C 1
ATOM 1432 O O . LYS A 1 187 ? 11.825 37.719 32.516 1.00 32.48 188 LYS A O 1
ATOM 1438 N N . PRO A 1 188 ? 13.615 38.110 33.797 1.00 29.99 189 PRO A N 1
ATOM 1439 C CA . PRO A 1 188 ? 13.385 39.554 33.640 1.00 29.33 189 PRO A CA 1
ATOM 1440 C C . PRO A 1 188 ? 13.564 39.943 32.197 1.00 28.27 189 PRO A C 1
ATOM 1441 O O . PRO A 1 188 ? 14.481 39.449 31.564 1.00 28.43 189 PRO A O 1
ATOM 1445 N N . GLY A 1 189 ? 12.683 40.800 31.690 1.00 26.36 190 GLY A N 1
ATOM 1446 C CA . GLY A 1 189 ? 12.656 41.140 30.273 1.00 25.36 190 GLY A CA 1
ATOM 1447 C C . GLY A 1 189 ? 11.973 40.105 29.379 1.00 24.73 190 GLY A C 1
ATOM 1448 O O . GLY A 1 189 ? 11.915 40.278 28.177 1.00 25.34 190 GLY A O 1
ATOM 1449 N N . GLY A 1 190 ? 11.460 39.026 29.950 1.00 23.71 191 GLY A N 1
ATOM 1450 C CA . GLY A 1 190 ? 10.855 37.982 29.155 1.00 23.99 191 GLY A CA 1
ATOM 1451 C C . GLY A 1 190 ? 9.463 38.357 28.696 1.00 23.43 191 GLY A C 1
ATOM 1452 O O . GLY A 1 190 ? 8.812 39.206 29.264 1.00 21.62 191 GLY A O 1
ATOM 1453 N N . PHE A 1 191 ? 9.002 37.710 27.643 1.00 25.22 192 PHE A N 1
ATOM 1454 C CA . PHE A 1 191 ? 7.704 38.052 27.071 1.00 25.85 192 PHE A CA 1
ATOM 1455 C C . PHE A 1 191 ? 6.523 37.352 27.743 1.00 24.08 192 PHE A C 1
ATOM 1456 O O . PHE A 1 191 ? 6.587 36.203 28.135 1.00 22.78 192 PHE A O 1
ATOM 1464 N N . LEU A 1 192 ? 5.455 38.112 27.897 1.00 23.15 193 LEU A N 1
ATOM 1465 C CA . LEU A 1 192 ? 4.161 37.589 28.247 1.00 23.31 193 LEU A CA 1
ATOM 1466 C C . LEU A 1 192 ? 3.296 37.803 27.030 1.00 23.11 193 LEU A C 1
ATOM 1467 O O . LEU A 1 192 ? 3.182 38.910 26.585 1.00 26.66 193 LEU A O 1
ATOM 1472 N N . VAL A 1 193 ? 2.716 36.754 26.478 1.00 23.77 194 VAL A N 1
ATOM 1473 C CA . VAL A 1 193 ? 1.799 36.857 25.348 1.00 23.26 194 VAL A CA 1
ATOM 1474 C C . VAL A 1 193 ? 0.428 36.335 25.769 1.00 23.16 194 VAL A C 1
ATOM 1475 O O . VAL A 1 193 ? 0.309 35.177 26.077 1.00 22.36 194 VAL A O 1
ATOM 1479 N N . ILE A 1 194 ? -0.592 37.187 25.763 1.00 23.13 195 ILE A N 1
ATOM 1480 C CA . ILE A 1 194 ? -1.945 36.827 26.139 1.00 23.08 195 ILE A CA 1
ATOM 1481 C C . ILE A 1 194 ? -2.853 36.995 24.931 1.00 25.82 195 ILE A C 1
ATOM 1482 O O . ILE A 1 194 ? -2.776 37.994 24.195 1.00 26.23 195 ILE A O 1
ATOM 1487 N N . MET A 1 195 ? -3.721 36.018 24.729 1.00 29.05 196 MET A N 1
ATOM 1488 C CA . MET A 1 195 ? -4.809 36.119 23.776 1.00 30.18 196 MET A CA 1
ATOM 1489 C C . MET A 1 195 ? -6.104 35.699 24.465 1.00 28.20 196 MET A C 1
ATOM 1490 O O . MET A 1 195 ? -6.194 34.589 24.985 1.00 27.14 196 MET A O 1
ATOM 1495 N N . ASP A 1 196 ? -7.098 36.580 24.487 1.00 26.83 197 ASP A N 1
ATOM 1496 C CA . ASP A 1 196 ? -8.283 36.316 25.277 1.00 26.94 197 ASP A CA 1
ATOM 1497 C C . ASP A 1 196 ? -9.524 37.121 24.826 1.00 29.73 197 ASP A C 1
ATOM 1498 O O . ASP A 1 196 ? -9.488 37.868 23.833 1.00 27.82 197 ASP A O 1
ATOM 1503 N N . ALA A 1 197 ? -10.634 36.930 25.536 1.00 33.24 198 ALA A N 1
ATOM 1504 C CA . ALA A 1 197 ? -11.912 37.577 25.193 1.00 35.31 198 ALA A CA 1
ATOM 1505 C C . ALA A 1 197 ? -12.081 38.826 26.022 1.00 37.72 198 ALA A C 1
ATOM 1506 O O . ALA A 1 197 ? -11.709 38.834 27.174 1.00 42.30 198 ALA A O 1
ATOM 1508 N N . LEU A 1 198 ? -12.653 39.873 25.436 1.00 42.15 199 LEU A N 1
ATOM 1509 C CA . LEU A 1 198 ? -12.713 41.205 26.053 1.00 46.41 199 LEU A CA 1
ATOM 1510 C C . LEU A 1 198 ? -14.136 41.674 26.371 1.00 43.94 199 LEU A C 1
ATOM 1511 O O . LEU A 1 198 ? -14.757 41.193 27.317 1.00 46.72 199 LEU A O 1
ATOM 1516 N N . GLY A 1 216 ? -12.628 48.395 29.944 1.00 46.33 217 GLY A N 1
ATOM 1517 C CA . GLY A 1 216 ? -12.493 46.914 29.916 1.00 54.55 217 GLY A CA 1
ATOM 1518 C C . GLY A 1 216 ? -11.246 46.413 29.178 1.00 53.22 217 GLY A C 1
ATOM 1519 O O . GLY A 1 216 ? -10.594 45.440 29.573 1.00 45.91 217 GLY A O 1
ATOM 1520 N N . ARG A 1 217 ? -10.955 47.077 28.073 1.00 48.72 218 ARG A N 1
ATOM 1521 C CA . ARG A 1 217 ? -9.625 47.109 27.530 1.00 51.90 218 ARG A CA 1
ATOM 1522 C C . ARG A 1 217 ? -8.661 47.685 28.592 1.00 53.01 218 ARG A C 1
ATOM 1523 O O . ARG A 1 217 ? -7.618 47.102 28.865 1.00 51.65 218 ARG A O 1
ATOM 1531 N N . GLU A 1 218 ? -9.012 48.809 29.210 1.00 54.11 219 GLU A N 1
ATOM 1532 C CA . GLU A 1 218 ? -8.105 49.426 30.189 1.00 56.29 219 GLU A CA 1
ATOM 1533 C C . GLU A 1 218 ? -8.013 48.639 31.485 1.00 47.66 219 GLU A C 1
ATOM 1534 O O . GLU A 1 218 ? -6.996 48.699 32.165 1.00 43.15 219 GLU A O 1
ATOM 1540 N N . ALA A 1 219 ? -9.066 47.903 31.816 1.00 43.45 220 ALA A N 1
ATOM 1541 C CA . ALA A 1 219 ? -9.042 47.030 32.975 1.00 40.83 220 ALA A CA 1
ATOM 1542 C C . ALA A 1 219 ? -7.982 45.925 32.823 1.00 39.76 220 ALA A C 1
ATOM 1543 O O . ALA A 1 219 ? -7.238 45.620 33.750 1.00 36.96 220 ALA A O 1
ATOM 1545 N N . VAL A 1 220 ? -7.945 45.319 31.646 1.00 37.69 221 VAL A N 1
ATOM 1546 C CA . VAL A 1 220 ? -6.933 44.343 31.326 1.00 36.15 221 VAL A CA 1
ATOM 1547 C C . VAL A 1 220 ? -5.557 45.000 31.345 1.00 33.94 221 VAL A C 1
ATOM 1548 O O . VAL A 1 220 ? -4.599 44.477 31.906 1.00 31.20 221 VAL A O 1
ATOM 1552 N N . GLU A 1 221 ? -5.463 46.146 30.708 1.00 34.52 222 GLU A N 1
ATOM 1553 C CA . GLU A 1 221 ? -4.214 46.884 30.677 1.00 35.86 222 GLU A CA 1
ATOM 1554 C C . GLU A 1 221 ? -3.703 47.209 32.093 1.00 32.81 222 GLU A C 1
ATOM 1555 O O . GLU A 1 221 ? -2.512 47.045 32.384 1.00 35.00 222 GLU A O 1
ATOM 1561 N N . ALA A 1 222 ? -4.593 47.642 32.969 1.00 28.24 223 ALA A N 1
ATOM 1562 C CA . ALA A 1 222 ? -4.183 48.053 34.300 1.00 27.61 223 ALA A CA 1
ATOM 1563 C C . ALA A 1 222 ? -3.752 46.838 35.129 1.00 29.74 223 ALA A C 1
ATOM 1564 O O . ALA A 1 222 ? -2.751 46.900 35.878 1.00 33.42 223 ALA A O 1
ATOM 1566 N N . ALA A 1 223 ? -4.480 45.730 34.967 1.00 27.51 224 ALA A N 1
ATOM 1567 C CA . ALA A 1 223 ? -4.101 44.468 35.571 1.00 27.49 224 ALA A CA 1
ATOM 1568 C C . ALA A 1 223 ? -2.709 43.995 35.157 1.00 28.11 224 ALA A C 1
ATOM 1569 O O . ALA A 1 223 ? -1.991 43.459 35.985 1.00 30.74 224 ALA A O 1
ATOM 1571 N N . VAL A 1 224 ? -2.345 44.147 33.892 1.00 26.17 225 VAL A N 1
ATOM 1572 C CA . VAL A 1 224 ? -1.050 43.661 33.409 1.00 26.52 225 VAL A CA 1
ATOM 1573 C C . VAL A 1 224 ? 0.083 44.570 33.940 1.00 28.60 225 VAL A C 1
ATOM 1574 O O . VAL A 1 224 ? 1.136 44.093 34.324 1.00 28.64 225 VAL A O 1
ATOM 1578 N N . LYS A 1 225 ? -0.141 45.872 33.935 1.00 30.60 226 LYS A N 1
ATOM 1579 C CA . LYS A 1 225 ? 0.801 46.855 34.487 1.00 32.44 226 LYS A CA 1
ATOM 1580 C C . LYS A 1 225 ? 1.067 46.591 35.992 1.00 29.40 226 LYS A C 1
ATOM 1581 O O . LYS A 1 225 ? 2.200 46.446 36.456 1.00 25.04 226 LYS A O 1
ATOM 1585 N N . GLU A 1 226 ? -0.020 46.530 36.742 1.00 29.95 227 GLU A N 1
ATOM 1586 C CA . GLU A 1 226 ? 0.035 46.290 38.167 1.00 30.96 227 GLU A CA 1
ATOM 1587 C C . GLU A 1 226 ? 0.710 44.956 38.510 1.00 28.44 227 GLU A C 1
ATOM 1588 O O . GLU A 1 226 ? 1.358 44.858 39.535 1.00 27.05 227 GLU A O 1
ATOM 1594 N N . ALA A 1 227 ? 0.599 43.956 37.633 1.00 26.17 228 ALA A N 1
ATOM 1595 C CA . ALA A 1 227 ? 1.191 42.642 37.866 1.00 25.51 228 ALA A CA 1
ATOM 1596 C C . ALA A 1 227 ? 2.695 42.655 37.637 1.00 25.51 228 ALA A C 1
ATOM 1597 O O . ALA A 1 227 ? 3.394 41.683 37.950 1.00 25.25 228 ALA A O 1
ATOM 1599 N N . GLY A 1 228 ? 3.195 43.756 37.093 1.00 24.93 229 GLY A N 1
ATOM 1600 C CA . GLY A 1 228 ? 4.624 43.961 36.957 1.00 25.85 229 GLY A CA 1
ATOM 1601 C C . GLY A 1 228 ? 5.164 43.783 35.556 1.00 25.85 229 GLY A C 1
ATOM 1602 O O . GLY A 1 228 ? 6.284 43.301 35.389 1.00 26.48 229 GLY A O 1
ATOM 1603 N N . TYR A 1 229 ? 4.398 44.234 34.561 1.00 25.25 230 TYR A N 1
ATOM 1604 C CA . TYR A 1 229 ? 4.770 44.096 33.159 1.00 25.13 230 TYR A CA 1
ATOM 1605 C C . TYR A 1 229 ? 4.649 45.428 32.439 1.00 26.03 230 TYR A C 1
ATOM 1606 O O . TYR A 1 229 ? 3.897 46.280 32.836 1.00 28.39 230 TYR A O 1
ATOM 1615 N N . THR A 1 230 ? 5.343 45.565 31.329 1.00 28.61 231 THR A N 1
ATOM 1616 C CA . THR A 1 230 ? 5.188 46.715 30.457 1.00 31.02 231 THR A CA 1
ATOM 1617 C C . THR A 1 230 ? 4.547 46.222 29.176 1.00 29.25 231 THR A C 1
ATOM 1618 O O . THR A 1 230 ? 5.040 45.296 28.535 1.00 30.67 231 THR A O 1
ATOM 1622 N N . ILE A 1 231 ? 3.456 46.850 28.799 1.00 29.65 232 ILE A N 1
ATOM 1623 C CA . ILE A 1 231 ? 2.779 46.509 27.544 1.00 31.84 232 ILE A CA 1
ATOM 1624 C C . ILE A 1 231 ? 3.536 47.062 26.341 1.00 30.02 232 ILE A C 1
ATOM 1625 O O . ILE A 1 231 ? 3.868 48.237 26.321 1.00 28.10 232 ILE A O 1
ATOM 1630 N N . GLU A 1 232 ? 3.825 46.191 25.373 1.00 31.54 233 GLU A N 1
ATOM 1631 C CA . GLU A 1 232 ? 4.492 46.559 24.124 1.00 33.34 233 GLU A CA 1
ATOM 1632 C C . GLU A 1 232 ? 3.492 46.797 23.012 1.00 34.17 233 GLU A C 1
ATOM 1633 O O . GLU A 1 232 ? 3.675 47.688 22.181 1.00 33.27 233 GLU A O 1
ATOM 1639 N N . TRP A 1 233 ? 2.461 45.956 22.981 1.00 34.77 234 TRP A N 1
ATOM 1640 C CA . TRP A 1 233 ? 1.472 45.971 21.918 1.00 33.69 234 TRP A CA 1
ATOM 1641 C C . TRP A 1 233 ? 0.168 45.365 22.364 1.00 32.89 234 TRP A C 1
ATOM 1642 O O . TRP A 1 233 ? 0.137 44.305 22.949 1.00 32.72 234 TRP A O 1
ATOM 1653 N N . PHE A 1 234 ? -0.917 46.069 22.077 1.00 34.25 235 PHE A N 1
ATOM 1654 C CA . PHE A 1 234 ? -2.259 45.615 22.360 1.00 33.05 235 PHE A CA 1
ATOM 1655 C C . PHE A 1 234 ? -3.093 45.778 21.071 1.00 35.84 235 PHE A C 1
ATOM 1656 O O . PHE A 1 234 ? -3.002 46.785 20.368 1.00 37.16 235 PHE A O 1
ATOM 1664 N N . GLU A 1 235 ? -3.930 44.793 20.782 1.00 36.77 236 GLU A N 1
ATOM 1665 C CA . GLU A 1 235 ? -4.652 44.762 19.537 1.00 38.22 236 GLU A CA 1
ATOM 1666 C C . GLU A 1 235 ? -5.953 44.033 19.684 1.00 36.97 236 GLU A C 1
ATOM 1667 O O . GLU A 1 235 ? -5.972 42.953 20.234 1.00 37.76 236 GLU A O 1
ATOM 1673 N N . VAL A 1 236 ? -7.024 44.591 19.134 1.00 38.01 237 VAL A N 1
ATOM 1674 C CA . VAL A 1 236 ? -8.273 43.858 18.977 1.00 39.80 237 VAL A CA 1
ATOM 1675 C C . VAL A 1 236 ? -8.260 43.074 17.641 1.00 45.42 237 VAL A C 1
ATOM 1676 O O . VAL A 1 236 ? -7.927 43.640 16.592 1.00 45.23 237 VAL A O 1
ATOM 1680 N N . ILE A 1 237 ? -8.605 41.780 17.698 1.00 50.02 238 ILE A N 1
ATOM 1681 C CA . ILE A 1 237 ? -8.712 40.923 16.502 1.00 61.71 238 ILE A CA 1
ATOM 1682 C C . ILE A 1 237 ? -9.999 40.067 16.405 1.00 59.24 238 ILE A C 1
ATOM 1683 O O . ILE A 1 237 ? -11.128 40.569 16.434 1.00 60.35 238 ILE A O 1
ATOM 1688 N N . GLY A 1 250 ? -15.429 40.401 21.432 1.00 45.71 251 GLY A N 1
ATOM 1689 C CA . GLY A 1 250 ? -14.172 41.144 21.400 1.00 49.23 251 GLY A CA 1
ATOM 1690 C C . GLY A 1 250 ? -12.958 40.300 21.796 1.00 46.61 251 GLY A C 1
ATOM 1691 O O . GLY A 1 250 ? -12.667 40.127 22.967 1.00 52.94 251 GLY A O 1
ATOM 1692 N N . LEU A 1 251 ? -12.222 39.803 20.820 1.00 43.04 252 LEU A N 1
ATOM 1693 C CA . LEU A 1 251 ? -11.030 39.041 21.089 1.00 41.17 252 LEU A CA 1
ATOM 1694 C C . LEU A 1 251 ? -9.795 39.932 20.994 1.00 39.64 252 LEU A C 1
ATOM 1695 O O . LEU A 1 251 ? -9.623 40.648 20.006 1.00 39.79 252 LEU A O 1
ATOM 1700 N N . PHE A 1 252 ? -8.962 39.921 22.045 1.00 36.60 253 PHE A N 1
ATOM 1701 C CA . PHE A 1 252 ? -7.734 40.722 22.087 1.00 32.37 253 PHE A CA 1
ATOM 1702 C C . PHE A 1 252 ? -6.446 39.904 22.095 1.00 30.75 253 PHE A C 1
ATOM 1703 O O . PHE A 1 252 ? -6.421 38.717 22.354 1.00 31.01 253 PHE A O 1
ATOM 1711 N N . SER A 1 253 ? -5.368 40.595 21.814 1.00 28.79 254 SER A N 1
ATOM 1712 C CA . SER A 1 253 ? -4.062 40.016 21.776 1.00 28.89 254 SER A CA 1
ATOM 1713 C C . SER A 1 253 ? -3.111 41.021 22.380 1.00 27.45 254 SER A C 1
ATOM 1714 O O . SER A 1 253 ? -3.264 42.214 22.173 1.00 25.73 254 SER A O 1
ATOM 1717 N N . LEU A 1 254 ? -2.116 40.554 23.105 1.00 27.46 255 LEU A N 1
ATOM 1718 C CA . LEU A 1 254 ? -1.287 41.480 23.849 1.00 28.53 255 LEU A CA 1
ATOM 1719 C C . LEU A 1 254 ? 0.076 40.892 24.058 1.00 28.39 255 LEU A C 1
ATOM 1720 O O . LEU A 1 254 ? 0.191 39.767 24.499 1.00 29.50 255 LEU A O 1
ATOM 1725 N N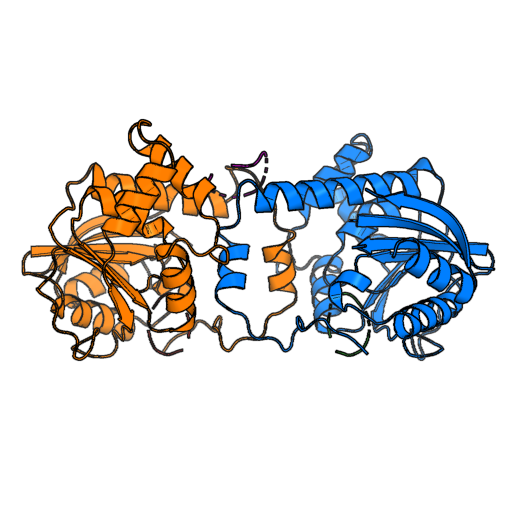 . VAL A 1 255 ? 1.113 41.638 23.716 1.00 26.98 256 VAL A N 1
ATOM 1726 C CA . VAL A 1 255 ? 2.461 41.263 24.091 1.00 25.72 256 VAL A CA 1
ATOM 1727 C C . VAL A 1 255 ? 2.941 42.250 25.137 1.00 24.62 256 VAL A C 1
ATOM 1728 O O . VAL A 1 255 ? 2.771 43.478 24.967 1.00 23.80 256 VAL A O 1
ATOM 1732 N N . ALA A 1 256 ? 3.537 41.718 26.209 1.00 22.79 257 ALA A N 1
ATOM 1733 C CA . ALA A 1 256 ? 4.093 42.541 27.266 1.00 22.12 257 ALA A CA 1
ATOM 1734 C C . ALA A 1 256 ? 5.410 41.965 27.687 1.00 24.06 257 ALA A C 1
ATOM 1735 O O . ALA A 1 256 ? 5.804 40.870 27.238 1.00 24.96 257 ALA A O 1
ATOM 1737 N N . ARG A 1 257 ? 6.107 42.704 28.538 1.00 25.58 258 ARG A N 1
ATOM 1738 C CA . ARG A 1 257 ? 7.460 42.353 28.951 1.00 28.40 258 ARG A CA 1
ATOM 1739 C C . ARG A 1 257 ? 7.548 42.410 30.450 1.00 26.47 258 ARG A C 1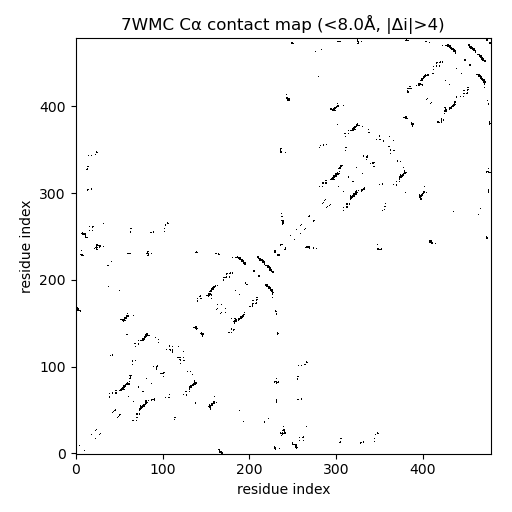
ATOM 1740 O O . ARG A 1 257 ? 7.087 43.365 31.063 1.00 24.10 258 ARG A O 1
ATOM 1748 N N . LYS A 1 258 ? 8.166 41.407 31.042 1.00 26.23 259 LYS A N 1
ATOM 1749 C CA . LYS A 1 258 ? 8.371 41.422 32.479 1.00 29.10 259 LYS A CA 1
ATOM 1750 C C . LYS A 1 258 ? 9.365 42.506 32.903 1.00 28.57 259 LYS A C 1
ATOM 1751 O O . LYS A 1 258 ? 10.506 42.545 32.413 1.00 26.99 259 LYS A O 1
ATOM 1757 N N . LEU A 1 259 ? 8.904 43.410 33.757 1.00 28.21 260 LEU A N 1
ATOM 1758 C CA . LEU A 1 259 ? 9.799 44.323 34.461 1.00 30.84 260 LEU A CA 1
ATOM 1759 C C . LEU A 1 259 ? 10.667 43.554 35.421 1.00 27.82 260 LEU A C 1
ATOM 1760 O O . LEU A 1 259 ? 11.753 44.014 35.644 1.00 27.16 260 LEU A O 1
ATOM 1765 C CA . GLY B 2 1 ? -11.551 22.899 36.809 1.00 30.26 500 GLY C CA 1
ATOM 1766 C C . GLY B 2 1 ? -12.272 23.430 35.543 1.00 25.57 500 GLY C C 1
ATOM 1767 O O . GLY B 2 1 ? -13.174 22.810 34.995 1.00 26.60 500 GLY C O 1
ATOM 1768 N N . PHE B 2 2 ? -11.839 24.593 35.092 1.00 21.50 501 PHE C N 1
ATOM 1769 C CA . PHE B 2 2 ? -12.363 25.191 33.923 1.00 20.70 501 PHE C CA 1
ATOM 1770 C C . PHE B 2 2 ? -11.819 24.497 32.679 1.00 18.65 501 PHE C C 1
ATOM 1771 O O . PHE B 2 2 ? -10.838 23.775 32.742 1.00 17.52 501 PHE C O 1
ATOM 1793 N N . ARG B 2 4 ? -10.157 25.420 30.238 1.00 16.54 503 ARG C N 1
ATOM 1794 C CA . ARG B 2 4 ? -8.719 25.678 30.291 1.00 16.97 503 ARG C CA 1
ATOM 1795 C C . ARG B 2 4 ? -8.438 26.661 31.422 1.00 16.49 503 ARG C C 1
ATOM 1796 O O . ARG B 2 4 ? -9.216 27.578 31.680 1.00 15.32 503 ARG C O 1
ATOM 1804 N N . GLY B 2 5 ? -7.301 26.500 32.074 1.00 18.17 504 GLY C N 1
ATOM 1805 C CA . GLY B 2 5 ? -6.830 27.509 33.045 1.00 20.03 504 GLY C CA 1
ATOM 1806 C C . GLY B 2 5 ? -5.825 27.005 34.079 1.00 20.87 504 GLY C C 1
ATOM 1807 O O . GLY B 2 5 ? -5.449 25.806 34.032 1.00 22.14 504 GLY C O 1
ATOM 1818 N N . TRP B 2 7 ? -6.502 27.565 37.525 1.00 26.96 506 TRP C N 1
ATOM 1819 C CA . TRP B 2 7 ? -7.300 27.864 38.711 1.00 26.91 506 TRP C CA 1
ATOM 1820 C C . TRP B 2 7 ? -8.131 26.637 39.139 1.00 26.26 506 TRP C C 1
ATOM 1821 O O . TRP B 2 7 ? -8.629 25.931 38.294 1.00 25.80 506 TRP C O 1
ATOM 1832 N N . PRO B 2 8 ? -8.342 26.437 40.446 1.00 29.18 507 PRO C N 1
ATOM 1833 C CA . PRO B 2 8 ? -9.375 25.470 40.919 1.00 31.43 507 PRO C CA 1
ATOM 1834 C C . PRO B 2 8 ? -10.770 25.959 40.570 1.00 32.74 507 PRO C C 1
ATOM 1835 O O . PRO B 2 8 ? -10.951 27.163 40.447 1.00 27.02 507 PRO C O 1
ATOM 1839 N N . CYS B 2 9 ? -11.746 25.054 40.429 1.00 37.02 508 CYS C N 1
ATOM 1840 C CA . CYS B 2 9 ? -13.068 25.436 39.873 1.00 39.94 508 CYS C CA 1
ATOM 1841 C C . CYS B 2 9 ? -14.373 24.922 40.549 1.00 34.53 508 CYS C C 1
ATOM 1842 O O . CYS B 2 9 ? -14.333 24.210 41.558 1.00 33.14 508 CYS C O 1
ATOM 1845 C CA . GLY C 2 1 ? -25.552 22.912 5.074 1.00 23.58 600 GLY E CA 1
ATOM 1846 C C . GLY C 2 1 ? -25.578 21.730 6.046 1.00 23.97 600 GLY E C 1
ATOM 1847 O O . GLY C 2 1 ? -26.342 21.735 7.010 1.00 26.09 600 GLY E O 1
ATOM 1848 N N . PHE C 2 2 ? -24.753 20.715 5.784 1.00 22.65 601 PHE E N 1
ATOM 1849 C CA . PHE C 2 2 ? -24.728 19.488 6.568 1.00 23.17 601 PHE E CA 1
ATOM 1850 C C . PHE C 2 2 ? -23.329 19.106 7.117 1.00 24.63 601 PHE E C 1
ATOM 1851 O O . PHE C 2 2 ? -23.104 17.941 7.471 1.00 23.39 601 PHE E O 1
ATOM 1873 N N . ARG C 2 4 ? -19.210 20.897 8.704 1.00 29.47 603 ARG E N 1
ATOM 1874 C CA . ARG C 2 4 ? -18.185 21.869 8.971 1.00 30.97 603 ARG E CA 1
ATOM 1875 C C . ARG C 2 4 ? -17.101 21.520 7.962 1.00 33.44 603 ARG E C 1
ATOM 1876 O O . ARG C 2 4 ? -16.805 20.332 7.856 1.00 39.59 603 ARG E O 1
ATOM 1884 N N . GLY C 2 5 ? -16.407 22.428 7.268 1.00 35.12 604 GLY E N 1
ATOM 1885 C CA . GLY C 2 5 ? -16.189 23.800 7.559 1.00 33.78 604 GLY E CA 1
ATOM 1886 C C . GLY C 2 5 ? -14.730 23.902 8.048 1.00 35.76 604 GLY E C 1
ATOM 1887 O O . GLY C 2 5 ? -14.483 23.412 9.132 1.00 38.17 604 GLY E O 1
ATOM 1898 N N . TRP C 2 7 ? -14.895 25.580 4.048 1.00 28.17 606 TRP E N 1
ATOM 1899 C CA . TRP C 2 7 ? -15.928 26.436 3.519 1.00 26.32 606 TRP E CA 1
ATOM 1900 C C . TRP C 2 7 ? -17.241 26.043 4.194 1.00 26.03 606 TRP E C 1
ATOM 1901 O O . TRP C 2 7 ? -17.612 24.858 4.175 1.00 24.59 606 TRP E O 1
ATOM 1912 N N . PRO C 2 8 ? -17.979 27.023 4.730 1.00 24.33 607 PRO E N 1
ATOM 1913 C CA . PRO C 2 8 ? -19.225 26.681 5.405 1.00 24.99 607 PRO E CA 1
ATOM 1914 C C . PRO C 2 8 ? -20.332 26.208 4.462 1.00 27.00 607 PRO E C 1
ATOM 1915 O O . PRO C 2 8 ? -20.275 26.461 3.261 1.00 30.00 607 PRO E O 1
ATOM 1919 N N . CYS C 2 9 ? -21.276 25.480 5.062 1.00 28.54 608 CYS E N 1
ATOM 1920 C CA . CYS C 2 9 ? -22.604 25.147 4.548 1.00 28.53 608 CYS E CA 1
ATOM 1921 C C . CYS C 2 9 ? -23.622 25.922 5.371 1.00 27.77 608 CYS E C 1
ATOM 1922 O O . CYS C 2 9 ? -24.221 26.876 4.843 1.00 34.34 608 CYS E O 1
ATOM 1925 N N . GLY D 1 3 ? -29.727 -3.842 30.173 1.00 48.98 4 GLY B N 1
ATOM 1926 C CA . GLY D 1 3 ? -28.804 -4.461 29.169 1.00 52.29 4 GLY B CA 1
ATOM 1927 C C . GLY D 1 3 ? -28.332 -3.498 28.073 1.00 59.23 4 GLY B C 1
ATOM 1928 O O . GLY D 1 3 ? -28.114 -3.896 26.909 1.00 61.81 4 GLY B O 1
ATOM 1929 N N . PHE D 1 4 ? -28.155 -2.229 28.448 1.00 54.61 5 PHE B N 1
ATOM 1930 C CA . PHE D 1 4 ? -27.596 -1.218 27.553 1.00 49.32 5 PHE B CA 1
ATOM 1931 C C . PHE D 1 4 ? -26.099 -1.135 27.811 1.00 46.32 5 PHE B C 1
ATOM 1932 O O . PHE D 1 4 ? -25.647 -1.320 28.921 1.00 54.53 5 PHE B O 1
ATOM 1940 N N . THR D 1 5 ? -25.366 -0.828 26.764 1.00 45.19 6 THR B N 1
ATOM 1941 C CA . THR D 1 5 ? -23.902 -0.823 26.717 1.00 45.34 6 THR B CA 1
ATOM 1942 C C . THR D 1 5 ? -23.330 0.602 26.720 1.00 47.90 6 THR B C 1
ATOM 1943 O O . THR D 1 5 ? -22.175 0.814 27.107 1.00 45.43 6 THR B O 1
ATOM 1947 N N . SER D 1 6 ? -24.134 1.561 26.235 1.00 46.29 7 SER B N 1
ATOM 1948 C CA . SER D 1 6 ? -23.691 2.937 26.079 1.00 42.51 7 SER B CA 1
ATOM 1949 C C . SER D 1 6 ? -23.622 3.613 27.445 1.00 41.91 7 SER B C 1
ATOM 1950 O O . SER D 1 6 ? -24.522 3.466 28.295 1.00 39.50 7 SER B O 1
ATOM 1953 N N . LYS D 1 7 ? -22.531 4.338 27.645 1.00 43.82 8 LYS B N 1
ATOM 1954 C CA . LYS D 1 7 ? -22.305 5.076 28.889 1.00 45.88 8 LYS B CA 1
ATOM 1955 C C . LYS D 1 7 ? -22.206 6.617 28.588 1.00 42.74 8 LYS B C 1
ATOM 1956 O O . LYS D 1 7 ? -21.758 7.418 29.412 1.00 43.29 8 LYS B O 1
ATOM 1960 N N . ASP D 1 8 ? -22.669 7.002 27.396 1.00 34.99 9 ASP B N 1
ATOM 1961 C CA . ASP D 1 8 ? -22.859 8.377 27.028 1.00 31.01 9 ASP B CA 1
ATOM 1962 C C . ASP D 1 8 ? -24.295 8.854 27.334 1.00 27.19 9 ASP B C 1
ATOM 1963 O O . ASP D 1 8 ? -25.213 8.511 26.619 1.00 28.32 9 ASP B O 1
ATOM 1968 N N . THR D 1 9 ? -24.476 9.645 28.390 1.00 23.66 10 THR B N 1
ATOM 1969 C CA . THR D 1 9 ? -25.794 10.036 28.880 1.00 22.06 10 THR B CA 1
ATOM 1970 C C . THR D 1 9 ? -25.754 11.449 29.411 1.00 22.45 10 THR B C 1
ATOM 1971 O O . THR D 1 9 ? -24.706 12.084 29.503 1.00 23.02 10 THR B O 1
ATOM 1975 N N . TYR D 1 10 ? -26.924 11.941 29.786 1.00 21.99 11 TYR B N 1
ATOM 1976 C CA . TYR D 1 10 ? -27.028 13.217 30.382 1.00 21.23 11 TYR B CA 1
ATOM 1977 C C . TYR D 1 10 ? -26.653 13.173 31.865 1.00 23.25 11 TYR B C 1
ATOM 1978 O O . TYR D 1 10 ? -26.604 14.202 32.531 1.00 22.06 11 TYR B O 1
ATOM 1987 N N . LEU D 1 11 ? -26.297 11.984 32.359 1.00 24.97 12 LEU B N 1
ATOM 1988 C CA . LEU D 1 11 ? -25.716 11.855 33.686 1.00 25.99 12 LEU B CA 1
ATOM 1989 C C . LEU D 1 11 ? -24.197 11.832 33.633 1.00 25.90 12 LEU B C 1
ATOM 1990 O O . LEU D 1 11 ? -23.545 11.980 34.673 1.00 27.42 12 LEU B O 1
ATOM 1995 N N . SER D 1 12 ? -23.622 11.666 32.444 1.00 24.26 13 SER B N 1
ATOM 1996 C CA . SER D 1 12 ? -22.175 11.776 32.271 1.00 23.95 13 SER B CA 1
ATOM 1997 C C . SER D 1 12 ? -21.698 13.215 32.458 1.00 23.75 13 SER B C 1
ATOM 1998 O O . SER D 1 12 ? -22.418 14.193 32.183 1.00 21.21 13 SER B O 1
ATOM 2001 N N . HIS D 1 13 ? -20.473 13.334 32.953 1.00 24.20 14 HIS B N 1
ATOM 2002 C CA . HIS D 1 13 ? -19.820 14.628 33.061 1.00 23.83 14 HIS B CA 1
ATOM 2003 C C . HIS D 1 13 ? -19.376 15.041 31.693 1.00 23.44 14 HIS B C 1
ATOM 2004 O O . HIS D 1 13 ? -18.991 14.241 30.871 1.00 21.12 14 HIS B O 1
ATOM 2011 N N . PHE D 1 14 ? -19.450 16.328 31.461 1.00 23.19 15 PHE B N 1
ATOM 2012 C CA . PHE D 1 14 ? -18.730 16.906 30.381 1.00 22.28 15 PHE B CA 1
ATOM 2013 C C . PHE D 1 14 ? -17.229 16.660 30.596 1.00 20.73 15 PHE B C 1
ATOM 2014 O O . PHE D 1 14 ? -16.738 16.829 31.696 1.00 20.69 15 PHE B O 1
ATOM 2022 N N . ASN D 1 15 ? -16.524 16.248 29.541 1.00 19.70 16 ASN B N 1
ATOM 2023 C CA . ASN D 1 15 ? -15.098 15.955 29.607 1.00 19.21 16 ASN B CA 1
ATOM 2024 C C . ASN D 1 15 ? -14.271 16.722 28.539 1.00 19.77 16 ASN B C 1
ATOM 2025 O O . ASN D 1 15 ? -14.813 17.427 27.677 1.00 17.95 16 ASN B O 1
ATOM 2030 N N . PRO D 1 16 ? -12.936 16.638 28.639 1.00 20.12 17 PRO B N 1
ATOM 2031 C CA . PRO D 1 16 ? -12.177 17.508 27.735 1.00 20.38 17 PRO B CA 1
ATOM 2032 C C . PRO D 1 16 ? -12.357 17.207 26.236 1.00 20.70 17 PRO B C 1
ATOM 2033 O O . PRO D 1 16 ? -12.244 18.107 25.379 1.00 20.64 17 PRO B O 1
ATOM 2037 N N . ARG D 1 17 ? -12.609 15.941 25.929 1.00 20.99 18 ARG B N 1
ATOM 2038 C CA . ARG D 1 17 ? -12.777 15.528 24.584 1.00 21.34 18 ARG B CA 1
ATOM 2039 C C . ARG D 1 17 ? -14.085 16.103 24.042 1.00 20.48 18 ARG B C 1
ATOM 2040 O O . ARG D 1 17 ? -14.194 16.331 22.837 1.00 19.42 18 ARG B O 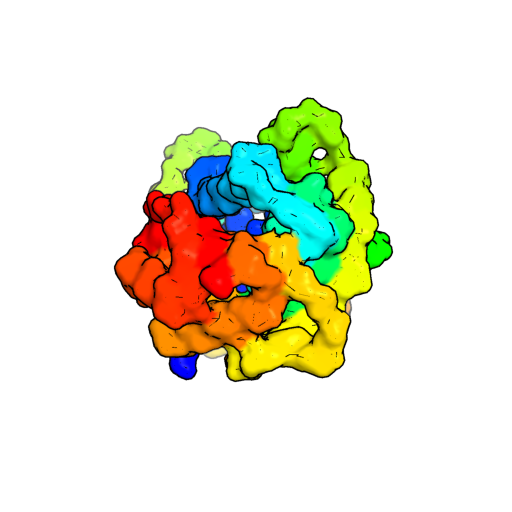1
ATOM 2048 N N . ASP D 1 18 ? -15.057 16.354 24.920 1.00 21.19 19 ASP B N 1
ATOM 2049 C CA . ASP D 1 18 ? -16.327 16.945 24.533 1.00 20.77 19 ASP B CA 1
ATOM 2050 C C . ASP D 1 18 ? -16.085 18.389 24.065 1.00 22.67 19 ASP B C 1
ATOM 2051 O O . ASP D 1 18 ? -16.651 18.845 23.051 1.00 24.24 19 ASP B O 1
ATOM 2056 N N . TYR D 1 19 ? -15.250 19.107 24.813 1.00 21.69 20 TYR B N 1
ATOM 2057 C CA . TYR D 1 19 ? -14.830 20.452 24.457 1.00 22.44 20 TYR B CA 1
ATOM 2058 C C . TYR D 1 19 ? -14.169 20.487 23.072 1.00 21.78 20 TYR B C 1
ATOM 2059 O O . TYR D 1 19 ? -14.492 21.341 22.256 1.00 20.55 20 TYR B O 1
ATOM 2068 N N . LEU D 1 20 ? -13.249 19.562 22.828 1.00 22.38 21 LEU B N 1
ATOM 2069 C CA . LEU D 1 20 ? -12.554 19.474 21.556 1.00 22.99 21 LEU B CA 1
ATOM 2070 C C . LEU D 1 20 ? -13.536 19.269 20.393 1.00 24.88 21 LEU B C 1
ATOM 2071 O O . LEU D 1 20 ? -13.458 19.955 19.374 1.00 22.61 21 LEU B O 1
ATOM 2076 N N . GLU D 1 21 ? -14.486 18.372 20.585 1.00 27.65 22 GLU B N 1
ATOM 2077 C CA . GLU D 1 21 ? -15.404 18.018 19.520 1.00 31.21 22 GLU B CA 1
ATOM 2078 C C . GLU D 1 21 ? -16.370 19.161 19.202 1.00 29.01 22 GLU B C 1
ATOM 2079 O O . GLU D 1 21 ? -16.749 19.338 18.040 1.00 27.86 22 GLU B O 1
ATOM 2085 N N . LYS D 1 22 ? -16.756 19.933 20.217 1.00 25.77 23 LYS B N 1
ATOM 2086 C CA . LYS D 1 22 ? -17.669 21.050 20.024 1.00 25.05 23 LYS B CA 1
ATOM 2087 C C . LYS D 1 22 ? -17.066 22.222 19.254 1.00 23.69 23 LYS B C 1
ATOM 2088 O O . LYS D 1 22 ? -17.775 22.879 18.503 1.00 23.39 23 LYS B O 1
ATOM 2094 N N . TYR D 1 23 ? -15.785 22.484 19.481 1.00 21.87 24 TYR B N 1
ATOM 2095 C CA . TYR D 1 23 ? -15.118 23.748 19.103 1.00 23.65 24 TYR B CA 1
ATOM 2096 C C . TYR D 1 23 ? -13.879 23.620 18.220 1.00 25.74 24 TYR B C 1
ATOM 2097 O O . TYR D 1 23 ? -13.510 24.596 17.605 1.00 26.83 24 TYR B O 1
ATOM 2106 N N . TYR D 1 24 ? -13.227 22.456 18.155 1.00 26.67 25 TYR B N 1
ATOM 2107 C CA . TYR D 1 24 ? -11.994 22.350 17.389 1.00 25.61 25 TYR B CA 1
ATOM 2108 C C . TYR D 1 24 ? -12.066 21.250 16.345 1.00 26.36 25 TYR B C 1
ATOM 2109 O O . TYR D 1 24 ? -11.038 20.770 15.870 1.00 27.60 25 TYR B O 1
ATOM 2118 N N . LYS D 1 25 ? -13.280 20.883 15.961 1.00 25.89 26 LYS B N 1
ATOM 2119 C CA . LYS D 1 25 ? -13.492 19.934 14.879 1.00 26.94 26 LYS B CA 1
ATOM 2120 C C . LYS D 1 25 ? -13.812 20.738 13.637 1.00 27.22 26 LYS B C 1
ATOM 2121 O O . LYS D 1 25 ? -14.623 21.698 13.655 1.00 25.11 26 LYS B O 1
ATOM 2127 N N . PHE D 1 26 ? -13.132 20.380 12.561 1.00 27.75 27 PHE B N 1
ATOM 2128 C CA . PHE D 1 26 ? -13.312 21.060 11.296 1.00 28.94 27 PHE B CA 1
ATOM 2129 C C . PHE D 1 26 ? -13.242 20.010 10.203 1.00 31.97 27 PHE B C 1
ATOM 2130 O O . PHE D 1 26 ? -12.658 18.956 10.404 1.00 37.38 27 PHE B O 1
ATOM 2138 N N . GLY D 1 27 ? -13.834 20.273 9.049 1.00 33.01 28 GLY B N 1
ATOM 2139 C CA . GLY D 1 27 ? -13.798 19.289 7.978 1.00 33.89 28 GLY B CA 1
ATOM 2140 C C . GLY D 1 27 ? -14.151 19.858 6.632 1.00 35.66 28 GLY B C 1
ATOM 2141 O O . GLY D 1 27 ? -13.972 21.046 6.357 1.00 38.28 28 GLY B O 1
ATOM 2142 N N . SER D 1 28 ? -14.629 18.981 5.776 1.00 37.08 29 SER B N 1
ATOM 2143 C CA . SER D 1 28 ? -15.142 19.368 4.474 1.00 37.33 29 SER B CA 1
ATOM 2144 C C . SER D 1 28 ? -16.427 18.558 4.268 1.00 38.08 29 SER B C 1
ATOM 2145 O O . SER D 1 28 ? -16.739 17.662 5.061 1.00 36.60 29 SER B O 1
ATOM 2148 N N . ARG D 1 29 ? -17.143 18.816 3.181 1.00 39.52 30 ARG B N 1
ATOM 2149 C CA . ARG D 1 29 ? -18.255 17.939 2.827 1.00 40.79 30 ARG B CA 1
ATOM 2150 C C . ARG D 1 29 ? -17.849 16.473 2.587 1.00 39.75 30 ARG B C 1
ATOM 2151 O O . ARG D 1 29 ? -18.704 15.612 2.547 1.00 44.00 30 ARG B O 1
ATOM 2159 N N . HIS D 1 30 ? -16.553 16.204 2.473 1.00 40.01 31 HIS B N 1
ATOM 2160 C CA . HIS D 1 30 ? -16.035 14.852 2.261 1.00 42.08 31 HIS B CA 1
ATOM 2161 C C . HIS D 1 30 ? -15.605 14.105 3.546 1.00 41.11 31 HIS B C 1
ATOM 2162 O O . HIS D 1 30 ? -15.219 12.958 3.448 1.00 37.61 31 HIS B O 1
ATOM 2169 N N . SER D 1 31 ? -15.641 14.760 4.720 1.00 40.43 32 SER B N 1
ATOM 2170 C CA . SER D 1 31 ? -15.458 14.099 6.028 1.00 38.48 32 SER B CA 1
ATOM 2171 C C . SER D 1 31 ? -16.368 12.893 6.199 1.00 34.54 32 SER B C 1
ATOM 2172 O O . SER D 1 31 ? -17.473 12.902 5.727 1.00 30.78 32 SER B O 1
ATOM 2175 N N . ALA D 1 32 ? -15.941 11.898 6.957 1.00 34.96 33 ALA B N 1
ATOM 2176 C CA . ALA D 1 32 ? -16.818 10.766 7.259 1.00 36.10 33 ALA B CA 1
ATOM 2177 C C . ALA D 1 32 ? -18.125 11.217 7.856 1.00 36.78 33 ALA B C 1
ATOM 2178 O O . ALA D 1 32 ? -19.201 10.873 7.355 1.00 36.35 33 ALA B O 1
ATOM 2180 N N . GLU D 1 33 ? -18.014 11.976 8.949 1.00 38.70 34 GLU B N 1
ATOM 2181 C CA . GLU D 1 33 ? -19.168 12.393 9.751 1.00 39.24 34 GLU B CA 1
ATOM 2182 C C . GLU D 1 33 ? -20.222 13.093 8.881 1.00 39.82 34 GLU B C 1
ATOM 2183 O O . GLU D 1 33 ? -21.444 12.857 9.024 1.00 35.23 34 GLU B O 1
ATOM 2189 N N . SER D 1 34 ? -19.743 13.958 7.983 1.00 42.60 35 SER B N 1
ATOM 2190 C CA . SER D 1 34 ? -20.632 14.748 7.122 1.00 46.14 35 SER B CA 1
ATOM 2191 C C . SER D 1 34 ? -21.295 13.912 5.999 1.00 43.03 35 SER B C 1
ATOM 2192 O O . SER D 1 34 ? -22.414 14.183 5.568 1.00 40.82 35 SER B O 1
ATOM 2195 N N . GLN D 1 35 ? -20.583 12.886 5.570 1.00 40.76 36 GLN B N 1
ATOM 2196 C CA . GLN D 1 35 ? -21.068 11.881 4.646 1.00 40.41 36 GLN B CA 1
ATOM 2197 C C . GLN D 1 35 ? -22.258 11.108 5.227 1.00 37.76 36 GLN B C 1
ATOM 2198 O O . GLN D 1 35 ? -23.264 10.901 4.547 1.00 36.76 36 GLN B O 1
ATOM 2204 N N . ILE D 1 36 ? -22.147 10.676 6.487 1.00 36.59 37 ILE B N 1
ATOM 2205 C CA . ILE D 1 36 ? -23.272 10.026 7.195 1.00 34.09 37 ILE B CA 1
ATOM 2206 C C . ILE D 1 36 ? -24.507 10.915 7.263 1.00 31.90 37 ILE B C 1
ATOM 2207 O O . ILE D 1 36 ? -25.609 10.460 6.940 1.00 30.95 37 ILE B O 1
ATOM 2212 N N . LEU D 1 37 ? -24.353 12.164 7.696 1.00 27.86 38 LEU B N 1
ATOM 2213 C CA . LEU D 1 37 ? -25.516 13.048 7.778 1.00 27.72 38 LEU B CA 1
ATOM 2214 C C . LEU D 1 37 ? -26.071 13.304 6.369 1.00 29.08 38 LEU B C 1
ATOM 2215 O O . LEU D 1 37 ? -27.287 13.276 6.154 1.00 28.21 38 LEU B O 1
ATOM 2220 N N . LYS D 1 38 ? -25.194 13.490 5.391 1.00 32.56 39 LYS B N 1
ATOM 2221 C CA . LYS D 1 38 ? -25.627 13.671 3.995 1.00 36.15 39 LYS B CA 1
ATOM 2222 C C . LYS D 1 38 ? -26.574 12.550 3.589 1.00 35.94 39 LYS B C 1
ATOM 2223 O O . LYS D 1 38 ? -27.647 12.770 3.017 1.00 29.79 39 LYS B O 1
ATOM 2229 N N . HIS D 1 39 ? -26.150 11.336 3.910 1.00 39.09 40 HIS B N 1
ATOM 2230 C CA . HIS D 1 39 ? -26.879 10.157 3.533 1.00 38.48 40 HIS B CA 1
ATOM 2231 C C . HIS D 1 39 ? -28.184 10.008 4.294 1.00 33.32 40 HIS B C 1
ATOM 2232 O O . HIS D 1 39 ? -29.189 9.690 3.719 1.00 33.34 40 HIS B O 1
ATOM 2239 N N . LEU D 1 40 ? -28.190 10.264 5.593 1.00 34.82 41 LEU B N 1
ATOM 2240 C CA . LEU D 1 40 ? -29.450 10.233 6.347 1.00 33.84 41 LEU B CA 1
ATOM 2241 C C . LEU D 1 40 ? -30.473 11.136 5.708 1.00 31.42 41 LEU B C 1
ATOM 2242 O O . LEU D 1 40 ? -31.595 10.720 5.444 1.00 29.31 41 LEU B O 1
ATOM 2247 N N . LEU D 1 41 ? -30.067 12.377 5.463 1.00 30.75 42 LEU B N 1
ATOM 2248 C CA . LEU D 1 41 ? -30.962 13.371 4.881 1.00 31.31 42 LEU B CA 1
ATOM 2249 C C . LEU D 1 41 ? -31.466 12.975 3.503 1.00 30.96 42 LEU B C 1
ATOM 2250 O O . LEU D 1 41 ? -32.608 13.252 3.170 1.00 31.05 42 LEU B O 1
ATOM 2255 N N . LYS D 1 42 ? -30.605 12.352 2.715 1.00 33.04 43 LYS B N 1
ATOM 2256 C CA . LYS D 1 42 ? -30.969 11.844 1.399 1.00 38.09 43 LYS B CA 1
ATOM 2257 C C . LYS D 1 42 ? -32.013 10.747 1.510 1.00 37.96 43 LYS B C 1
ATOM 2258 O O . LYS D 1 42 ? -33.049 10.790 0.831 1.00 38.37 43 LYS B O 1
ATOM 2264 N N . ASN D 1 43 ? -31.765 9.785 2.389 1.00 37.58 44 ASN B N 1
ATOM 2265 C CA . ASN D 1 43 ? -32.718 8.699 2.569 1.00 35.02 44 ASN B CA 1
ATOM 2266 C C . ASN D 1 43 ? -34.065 9.137 3.108 1.00 30.54 44 ASN B C 1
ATOM 2267 O O . ASN D 1 43 ? -35.069 8.581 2.669 1.00 30.67 44 ASN B O 1
ATOM 2272 N N . LEU D 1 44 ? -34.114 10.124 4.002 1.00 27.70 45 LEU B N 1
ATOM 2273 C CA . LEU D 1 44 ? -35.412 10.587 4.535 1.00 29.64 45 LEU B CA 1
ATOM 2274 C C . LEU D 1 44 ? -36.221 11.272 3.439 1.00 29.83 45 LEU B C 1
ATOM 2275 O O . LEU D 1 44 ? -37.453 11.169 3.377 1.00 28.09 45 LEU B O 1
ATOM 2280 N N . PHE D 1 45 ? -35.499 11.980 2.585 1.00 31.21 46 PHE B N 1
ATOM 2281 C CA . PHE D 1 45 ? -36.075 12.595 1.390 1.00 34.63 46 PHE B CA 1
ATOM 2282 C C . PHE D 1 45 ? -36.645 11.528 0.418 1.00 33.03 46 PHE B C 1
ATOM 2283 O O . PHE D 1 45 ? -37.807 11.550 0.050 1.00 30.52 46 PHE B O 1
ATOM 2291 N N . LYS D 1 46 ? -35.800 10.588 0.047 1.00 33.48 47 LYS B N 1
ATOM 2292 C CA . LYS D 1 46 ? -36.198 9.443 -0.742 1.00 36.95 47 LYS B CA 1
ATOM 2293 C C . LYS D 1 46 ? -37.444 8.768 -0.136 1.00 37.13 47 LYS B C 1
ATOM 2294 O O . LYS D 1 46 ? -38.424 8.553 -0.840 1.00 33.28 47 LYS B O 1
ATOM 2300 N N . ILE D 1 47 ? -37.436 8.488 1.169 1.00 36.06 48 ILE B N 1
ATOM 2301 C CA . ILE D 1 47 ? -38.545 7.739 1.770 1.00 33.52 48 ILE B CA 1
ATOM 2302 C C . ILE D 1 47 ? -39.827 8.525 1.786 1.00 32.83 48 ILE B C 1
ATOM 2303 O O . ILE D 1 47 ? -40.832 8.022 1.319 1.00 35.49 48 ILE B O 1
ATOM 2308 N N . PHE D 1 48 ? -39.815 9.736 2.338 1.00 32.74 49 PHE B N 1
ATOM 2309 C CA . PHE D 1 48 ? -41.063 10.488 2.545 1.00 31.92 49 PHE B CA 1
ATOM 2310 C C . PHE D 1 48 ? -41.490 11.283 1.320 1.00 33.97 49 PHE B C 1
ATOM 2311 O O . PHE D 1 48 ? -42.595 11.754 1.284 1.00 32.09 49 PHE B O 1
ATOM 2319 N N . CYS D 1 49 ? -40.612 11.468 0.344 1.00 37.67 50 CYS B N 1
ATOM 2320 C CA . CYS D 1 49 ? -40.945 12.269 -0.838 1.00 43.04 50 CYS B CA 1
ATOM 2321 C C . CYS D 1 49 ? -40.944 11.435 -2.153 1.00 44.62 50 CYS B C 1
ATOM 2322 O O . CYS D 1 49 ? -41.793 11.663 -2.996 1.00 44.55 50 CYS B O 1
ATOM 2325 N N . LEU D 1 50 ? -40.008 10.493 -2.301 1.00 43.10 51 LEU B N 1
ATOM 2326 C CA . LEU D 1 50 ? -39.907 9.619 -3.486 1.00 45.10 51 LEU B CA 1
ATOM 2327 C C . LEU D 1 50 ? -40.519 8.165 -3.373 1.00 46.49 51 LEU B C 1
ATOM 2328 O O . LEU D 1 50 ? -40.853 7.587 -4.411 1.00 49.90 51 LEU B O 1
ATOM 2333 N N . ASP D 1 51 ? -40.656 7.584 -2.166 1.00 38.33 52 ASP B N 1
ATOM 2334 C CA . ASP D 1 51 ? -41.084 6.169 -2.005 1.00 34.46 52 ASP B CA 1
ATOM 2335 C C . ASP D 1 51 ? -42.540 5.982 -1.548 1.00 31.72 52 ASP B C 1
ATOM 2336 O O . ASP D 1 51 ? -43.028 4.851 -1.453 1.00 32.63 52 ASP B O 1
ATOM 2341 N N . GLY D 1 52 ? -43.221 7.081 -1.274 1.00 29.70 53 GLY B N 1
ATOM 2342 C CA . GLY D 1 52 ? -44.635 7.048 -1.003 1.00 28.45 53 GLY B CA 1
ATOM 2343 C C . GLY D 1 52 ? -45.047 6.936 0.455 1.00 29.35 53 GLY B C 1
ATOM 2344 O O . GLY D 1 52 ? -46.215 6.690 0.758 1.00 29.93 53 GLY B O 1
ATOM 2345 N N . VAL D 1 53 ? -44.125 7.142 1.384 1.00 30.45 54 VAL B N 1
ATOM 2346 C CA . VAL D 1 53 ? -44.500 7.041 2.788 1.00 29.71 54 VAL B CA 1
ATOM 2347 C C . VAL D 1 53 ? -45.147 8.332 3.230 1.00 30.36 54 VAL B C 1
ATOM 2348 O O . VAL D 1 53 ? -44.461 9.318 3.412 1.00 33.33 54 VAL B O 1
ATOM 2352 N N . LYS D 1 54 ? -46.465 8.313 3.405 1.00 33.46 55 LYS B N 1
ATOM 2353 C CA . LYS D 1 54 ? -47.235 9.514 3.760 1.00 36.56 55 LYS B CA 1
ATOM 2354 C C . LYS D 1 54 ? -48.499 9.194 4.578 1.00 32.87 55 LYS B C 1
ATOM 2355 O O . LYS D 1 54 ? -48.867 8.046 4.758 1.00 29.97 55 LYS B O 1
ATOM 2361 N N . GLY D 1 55 ? -49.177 10.225 5.058 1.00 31.26 56 GLY B N 1
ATOM 2362 C CA . GLY D 1 55 ? -50.402 9.992 5.783 1.00 31.62 56 GLY B CA 1
ATOM 2363 C C . GLY D 1 55 ? -50.826 11.156 6.611 1.00 33.69 56 GLY B C 1
ATOM 2364 O O . GLY D 1 55 ? -50.292 12.245 6.460 1.00 37.05 56 GLY B O 1
ATOM 2365 N N . ASP D 1 56 ? -51.771 10.902 7.510 1.00 36.11 57 ASP B N 1
ATOM 2366 C CA . ASP D 1 56 ? -52.306 11.926 8.385 1.00 41.28 57 ASP B CA 1
ATOM 2367 C C . ASP D 1 56 ? -51.378 12.269 9.561 1.00 43.90 57 ASP B C 1
ATOM 2368 O O . ASP D 1 56 ? -51.249 13.435 9.928 1.00 51.40 57 ASP B O 1
ATOM 2373 N N . LEU D 1 57 ? -50.772 11.233 10.140 1.00 40.15 58 LEU B N 1
ATOM 2374 C CA . LEU D 1 57 ? -50.115 11.264 11.428 1.00 35.72 58 LEU B CA 1
ATOM 2375 C C . LEU D 1 57 ? -48.851 10.405 11.403 1.00 36.55 58 LEU B C 1
ATOM 2376 O O . LEU D 1 57 ? -48.922 9.211 11.083 1.00 38.84 58 LEU B O 1
ATOM 2381 N N . LEU D 1 58 ? -47.711 10.998 11.763 1.00 33.78 59 LEU B N 1
ATOM 2382 C CA . LEU D 1 58 ? -46.467 10.266 11.995 1.00 30.29 59 LEU B CA 1
ATOM 2383 C C . LEU D 1 58 ? -45.939 10.575 13.395 1.00 28.40 59 LEU B C 1
ATOM 2384 O O . LEU D 1 58 ? -45.971 11.708 13.828 1.00 29.13 59 LEU B O 1
ATOM 2389 N N . ILE D 1 59 ? -45.432 9.556 14.068 1.00 26.93 60 ILE B N 1
ATOM 2390 C CA . ILE D 1 59 ? -44.842 9.649 15.379 1.00 25.69 60 ILE B CA 1
ATOM 2391 C C . ILE D 1 59 ? -43.331 9.348 15.261 1.00 24.66 60 ILE B C 1
ATOM 2392 O O . ILE D 1 59 ? -42.965 8.282 14.789 1.00 22.51 60 ILE B O 1
ATOM 2397 N N . ASP D 1 60 ? -42.487 10.312 15.668 1.00 24.27 61 ASP B N 1
ATOM 2398 C CA . ASP D 1 60 ? -41.029 10.182 15.815 1.00 23.04 61 ASP B CA 1
ATOM 2399 C C . ASP D 1 60 ? -40.748 9.699 17.232 1.00 23.55 61 ASP B C 1
ATOM 2400 O O . ASP D 1 60 ? -41.127 10.357 18.221 1.00 21.90 61 ASP B O 1
ATOM 2405 N N . ILE D 1 61 ? -40.129 8.524 17.310 1.00 24.00 62 ILE B N 1
ATOM 2406 C CA . ILE D 1 61 ? -39.808 7.851 18.569 1.00 24.09 62 ILE B CA 1
ATOM 2407 C C . ILE D 1 61 ? -38.289 7.983 18.802 1.00 22.73 62 ILE B C 1
ATOM 2408 O O . ILE D 1 61 ? -37.483 7.420 18.044 1.00 21.02 62 ILE B O 1
ATOM 2413 N N . GLY D 1 62 ? -37.899 8.740 19.826 1.00 22.20 63 GLY B N 1
ATOM 2414 C CA . GLY D 1 62 ? -36.462 9.045 20.039 1.00 23.21 63 GLY B CA 1
ATOM 2415 C C . GLY D 1 62 ? -35.938 10.192 19.185 1.00 23.28 63 GLY B C 1
ATOM 2416 O O . GLY D 1 62 ? -34.964 10.062 18.397 1.00 22.59 63 GLY B O 1
ATOM 2417 N N . SER D 1 63 ? -36.613 11.326 19.344 1.00 23.03 64 SER B N 1
ATOM 2418 C CA . SER D 1 63 ? -36.325 12.489 18.572 1.00 23.62 64 SER B CA 1
ATOM 2419 C C . SER D 1 63 ? -35.091 13.197 19.088 1.00 23.28 64 SER B C 1
ATOM 2420 O O . SER D 1 63 ? -34.531 14.063 18.401 1.00 24.73 64 SER B O 1
ATOM 2423 N N . GLY D 1 64 ? -34.655 12.837 20.289 1.00 22.81 65 GLY B N 1
ATOM 2424 C CA . GLY D 1 64 ? -33.625 13.590 20.991 1.00 22.40 65 GLY B CA 1
ATOM 2425 C C . GLY D 1 64 ? -33.952 15.067 20.915 1.00 22.56 65 GLY B C 1
ATOM 2426 O O . GLY D 1 64 ? -35.143 15.458 21.005 1.00 21.05 65 GLY B O 1
ATOM 2427 N N . PRO D 1 65 ? -32.931 15.902 20.708 1.00 22.53 66 PRO B N 1
ATOM 2428 C CA . PRO D 1 65 ? -33.135 17.365 20.723 1.00 24.77 66 PRO B CA 1
ATOM 2429 C C . PRO D 1 65 ? -33.129 17.957 19.308 1.00 25.21 66 PRO B C 1
ATOM 2430 O O . PRO D 1 65 ? -32.929 19.134 19.123 1.00 24.56 66 PRO B O 1
ATOM 2434 N N . THR D 1 66 ? -33.490 17.116 18.355 1.00 27.61 67 THR B N 1
ATOM 2435 C CA . THR D 1 66 ? -33.102 17.198 16.966 1.00 26.87 67 THR B CA 1
ATOM 2436 C C . THR D 1 66 ? -34.385 17.299 16.098 1.00 27.58 67 THR B C 1
ATOM 2437 O O . THR D 1 66 ? -35.414 16.761 16.473 1.00 29.28 67 THR B O 1
ATOM 2441 N N . ILE D 1 67 ? -34.354 18.060 15.000 1.00 27.21 68 ILE B N 1
ATOM 2442 C CA . ILE D 1 67 ? -35.482 18.167 14.042 1.00 26.22 68 ILE B CA 1
ATOM 2443 C C . ILE D 1 67 ? -35.082 17.875 12.595 1.00 24.83 68 ILE B C 1
ATOM 2444 O O . ILE D 1 67 ? -35.900 17.886 11.674 1.00 24.36 68 ILE B O 1
ATOM 2449 N N . TYR D 1 68 ? -33.828 17.598 12.351 1.00 25.59 69 TYR B N 1
ATOM 2450 C CA . TYR D 1 68 ? -33.428 17.399 10.965 1.00 25.66 69 TYR B CA 1
ATOM 2451 C C . TYR D 1 68 ? -34.160 16.212 10.377 1.00 25.99 69 TYR B C 1
ATOM 2452 O O . TYR D 1 68 ? -34.415 16.170 9.158 1.00 28.60 69 TYR B O 1
ATOM 2461 N N . GLN D 1 69 ? -34.490 15.247 11.249 1.00 26.79 70 GLN B N 1
ATOM 2462 C CA . GLN D 1 69 ? -35.141 13.975 10.855 1.00 24.57 70 GLN B CA 1
ATOM 2463 C C . GLN D 1 69 ? -36.603 14.117 10.459 1.00 24.18 70 GLN B C 1
ATOM 2464 O O . GLN D 1 69 ? -37.199 13.182 9.923 1.00 25.81 70 GLN B O 1
ATOM 2470 N N . LEU D 1 70 ? -37.177 15.275 10.736 1.00 25.09 71 LEU B N 1
ATOM 2471 C CA . LEU D 1 70 ? -38.561 15.577 10.373 1.00 26.06 71 LEU B CA 1
ATOM 2472 C C . LEU D 1 70 ? -38.705 16.500 9.155 1.00 26.58 71 LEU B C 1
ATOM 2473 O O . LEU D 1 70 ? -39.835 16.874 8.814 1.00 25.75 71 LEU B O 1
ATOM 2478 N N . LEU D 1 71 ? -37.598 16.892 8.511 1.00 26.38 72 LEU B N 1
ATOM 2479 C CA . LEU D 1 71 ? -37.703 18.033 7.591 1.00 28.00 72 LEU B CA 1
ATOM 2480 C C . LEU D 1 71 ? -38.426 17.661 6.311 1.00 29.41 72 LEU B C 1
ATOM 2481 O O . LEU D 1 71 ? -39.352 18.378 5.900 1.00 30.18 72 LEU B O 1
ATOM 2486 N N . SER D 1 72 ? -38.009 16.549 5.697 1.00 30.08 73 SER B N 1
ATOM 2487 C CA . SER D 1 72 ? -38.784 15.928 4.619 1.00 30.21 73 SER B CA 1
ATOM 2488 C C . SER D 1 72 ? -40.143 15.347 5.115 1.00 30.61 73 SER B C 1
ATOM 2489 O O . SER D 1 72 ? -41.167 15.385 4.412 1.00 32.58 73 SER B O 1
ATOM 2492 N N . ALA D 1 73 ? -40.171 14.840 6.328 1.00 28.61 74 ALA B N 1
ATOM 2493 C CA . ALA D 1 73 ? -41.360 14.180 6.780 1.00 29.64 74 ALA B CA 1
ATOM 2494 C C . ALA D 1 73 ? -42.551 15.127 6.809 1.00 30.42 74 ALA B C 1
ATOM 2495 O O . ALA D 1 73 ? -43.659 14.686 6.581 1.00 30.33 74 ALA B O 1
ATOM 2497 N N . CYS D 1 74 ? -42.344 16.409 7.107 1.00 31.90 75 CYS B N 1
ATOM 2498 C CA . CYS D 1 74 ? -43.483 17.347 7.209 1.00 33.36 75 CYS B CA 1
ATOM 2499 C C . CYS D 1 74 ? -44.091 17.638 5.838 1.00 35.57 75 CYS B C 1
ATOM 2500 O O . CYS D 1 74 ? -45.165 18.239 5.788 1.00 36.97 75 CYS B O 1
ATOM 2503 N N . GLU D 1 75 ? -43.415 17.239 4.746 1.00 38.61 76 GLU B N 1
ATOM 2504 C CA . GLU D 1 75 ? -44.028 17.283 3.392 1.00 41.76 76 GLU B CA 1
ATOM 2505 C C . GLU D 1 75 ? -45.166 16.295 3.284 1.00 43.62 76 GLU B C 1
ATOM 2506 O O . GLU D 1 75 ? -46.197 16.644 2.742 1.00 50.70 76 GLU B O 1
ATOM 2512 N N . SER D 1 76 ? -44.995 15.094 3.850 1.00 43.38 77 SER B N 1
ATOM 2513 C CA . SER D 1 76 ? -45.939 13.967 3.676 1.00 37.47 77 SER B CA 1
ATOM 2514 C C . SER D 1 76 ? -46.890 13.674 4.815 1.00 36.71 77 SER B C 1
ATOM 2515 O O . SER D 1 76 ? -47.656 12.701 4.740 1.00 36.64 77 SER B O 1
ATOM 2518 N N . PHE D 1 77 ? -46.839 14.456 5.891 1.00 35.89 78 PHE B N 1
ATOM 2519 C CA . PHE D 1 77 ? -47.717 14.168 7.024 1.00 36.35 78 PHE B CA 1
ATOM 2520 C C . PHE D 1 77 ? -48.370 15.432 7.523 1.00 38.55 78 PHE B C 1
ATOM 2521 O O . PHE D 1 77 ? -47.728 16.463 7.634 1.00 44.52 78 PHE B O 1
ATOM 2529 N N . LYS D 1 78 ? -49.665 15.338 7.804 1.00 44.70 79 LYS B N 1
ATOM 2530 C CA . LYS D 1 78 ? -50.458 16.468 8.267 1.00 45.06 79 LYS B CA 1
ATOM 2531 C C . LYS D 1 78 ? -50.065 16.781 9.717 1.00 44.57 79 LYS B C 1
ATOM 2532 O O . LYS D 1 78 ? -49.748 17.929 10.032 1.00 44.59 79 LYS B O 1
ATOM 2534 N N . GLU D 1 79 ? -50.076 15.758 10.576 1.00 41.34 80 GLU B N 1
ATOM 2535 C CA . GLU D 1 79 ? -49.667 15.888 11.967 1.00 41.10 80 GLU B CA 1
ATOM 2536 C C . GLU D 1 79 ? -48.412 15.070 12.270 1.00 38.34 80 GLU B C 1
ATOM 2537 O O . GLU D 1 79 ? -48.317 13.910 11.893 1.00 36.31 80 GLU B O 1
ATOM 2543 N N . ILE D 1 80 ? -47.448 15.684 12.958 1.00 36.17 81 ILE B N 1
ATOM 2544 C CA . ILE D 1 80 ? -46.278 14.961 13.478 1.00 34.28 81 ILE B CA 1
ATOM 2545 C C . ILE D 1 80 ? -46.275 15.038 14.988 1.00 32.61 81 ILE B C 1
ATOM 2546 O O . ILE D 1 80 ? -46.552 16.092 15.542 1.00 32.40 81 ILE B O 1
ATOM 2551 N N . VAL D 1 81 ? -45.948 13.932 15.655 1.00 32.27 82 VAL B N 1
ATOM 2552 C CA . VAL D 1 81 ? -45.724 13.951 17.092 1.00 31.61 82 VAL B CA 1
ATOM 2553 C C . VAL D 1 81 ? -44.289 13.578 17.437 1.00 30.54 82 VAL B C 1
ATOM 2554 O O . VAL D 1 81 ? -43.817 12.540 17.022 1.00 31.00 82 VAL B O 1
ATOM 2558 N N . VAL D 1 82 ? -43.611 14.427 18.220 1.00 30.17 83 VAL B N 1
ATOM 2559 C CA . VAL D 1 82 ? -42.215 14.197 18.598 1.00 28.67 83 VAL B CA 1
ATOM 2560 C C . VAL D 1 82 ? -42.137 13.726 20.035 1.00 29.08 83 VAL B C 1
ATOM 2561 O O . VAL D 1 82 ? -42.849 14.211 20.881 1.00 32.21 83 VAL B O 1
ATOM 2565 N N . THR D 1 83 ? -41.276 12.747 20.289 1.00 29.64 84 THR B N 1
ATOM 2566 C CA . THR D 1 83 ? -41.208 12.067 21.575 1.00 29.00 84 THR B CA 1
ATOM 2567 C C . THR D 1 83 ? -39.780 11.744 21.919 1.00 26.39 84 THR B C 1
ATOM 2568 O O . THR D 1 83 ? -38.965 11.554 21.049 1.00 29.83 84 THR B O 1
ATOM 2572 N N . ASP D 1 84 ? -39.496 11.682 23.200 1.00 25.93 85 ASP B N 1
ATOM 2573 C CA . ASP D 1 84 ? -38.213 11.221 23.720 1.00 26.97 85 ASP B CA 1
ATOM 2574 C C . ASP D 1 84 ? -38.455 10.926 25.175 1.00 26.30 85 ASP B C 1
ATOM 2575 O O . ASP D 1 84 ? -39.379 11.502 25.764 1.00 24.25 85 ASP B O 1
ATOM 2580 N N . TYR D 1 85 ? -37.608 10.068 25.749 1.00 28.30 86 TYR B N 1
ATOM 2581 C CA . TYR D 1 85 ? -37.673 9.742 27.168 1.00 31.92 86 TYR B CA 1
ATOM 2582 C C . TYR D 1 85 ? -37.215 10.922 28.039 1.00 31.92 86 TYR B C 1
ATOM 2583 O O . TYR D 1 85 ? -37.714 11.098 29.166 1.00 33.26 86 TYR B O 1
ATOM 2592 N N . SER D 1 86 ? -36.290 11.733 27.516 1.00 29.76 87 SER B N 1
ATOM 2593 C CA . SER D 1 86 ? -35.631 12.711 28.356 1.00 28.17 87 SER B CA 1
ATOM 2594 C C . SER D 1 86 ? -36.223 14.077 28.143 1.00 26.30 87 SER B C 1
ATOM 2595 O O . SER D 1 86 ? -36.209 14.610 27.039 1.00 24.91 87 SER B O 1
ATOM 2598 N N . ASP D 1 87 ? -36.757 14.638 29.229 1.00 26.52 88 ASP B N 1
ATOM 2599 C CA . ASP D 1 87 ? -37.418 15.934 29.185 1.00 24.86 88 ASP B CA 1
ATOM 2600 C C . ASP D 1 87 ? -36.494 17.044 28.719 1.00 23.17 88 ASP B C 1
ATOM 2601 O O . ASP D 1 87 ? -36.938 18.045 28.114 1.00 23.95 88 ASP B O 1
ATOM 2606 N N . GLN D 1 88 ? -35.214 16.886 29.013 1.00 23.11 89 GLN B N 1
ATOM 2607 C CA . GLN D 1 88 ? -34.223 17.876 28.633 1.00 23.65 89 GLN B CA 1
ATOM 2608 C C . GLN D 1 88 ? -34.132 18.000 27.108 1.00 24.72 89 GLN B C 1
ATOM 2609 O O . GLN D 1 88 ? -33.865 19.114 26.602 1.00 24.61 89 GLN B O 1
ATOM 2615 N N . ASN D 1 89 ? -34.314 16.869 26.392 1.00 24.06 90 ASN B N 1
ATOM 2616 C CA . ASN D 1 89 ? -34.372 16.872 24.903 1.00 23.30 90 ASN B CA 1
ATOM 2617 C C . ASN D 1 89 ? -35.640 17.561 24.465 1.00 23.30 90 ASN B C 1
ATOM 2618 O O . ASN D 1 89 ? -35.625 18.405 23.585 1.00 24.09 90 ASN B O 1
ATOM 2623 N N . LEU D 1 90 ? -36.739 17.190 25.096 1.00 24.28 91 LEU B N 1
ATOM 2624 C CA . LEU D 1 90 ? -38.016 17.847 24.863 1.00 25.84 91 LEU B CA 1
ATOM 2625 C C . LEU D 1 90 ? -37.913 19.379 24.994 1.00 26.25 91 LEU B C 1
ATOM 2626 O O . LEU D 1 90 ? -38.535 20.129 24.227 1.00 24.91 91 LEU B O 1
ATOM 2631 N N . GLN D 1 91 ? -37.124 19.864 25.943 1.00 24.90 92 GLN B N 1
ATOM 2632 C CA . GLN D 1 91 ? -37.044 21.310 26.086 1.00 25.17 92 GLN B CA 1
ATOM 2633 C C . GLN D 1 91 ? -36.386 21.959 24.875 1.00 23.09 92 GLN B C 1
ATOM 2634 O O . GLN D 1 91 ? -36.770 23.036 24.483 1.00 22.18 92 GLN B O 1
ATOM 2640 N N . GLU D 1 92 ? -35.389 21.311 24.287 1.00 22.90 93 GLU B N 1
ATOM 2641 C CA . GLU D 1 92 ? -34.758 21.853 23.071 1.00 23.57 93 GLU B CA 1
ATOM 2642 C C . GLU D 1 92 ? -35.739 21.904 21.939 1.00 23.62 93 GLU B C 1
ATOM 2643 O O . GLU D 1 92 ? -35.798 22.877 21.197 1.00 27.01 93 GLU B O 1
ATOM 2649 N N . LEU D 1 93 ? -36.540 20.863 21.803 1.00 24.82 94 LEU B N 1
ATOM 2650 C CA . LEU D 1 93 ? -37.505 20.813 20.722 1.00 24.80 94 LEU B CA 1
ATOM 2651 C C . LEU D 1 93 ? -38.570 21.887 20.869 1.00 26.57 94 LEU B C 1
ATOM 2652 O O . LEU D 1 93 ? -38.846 22.592 19.909 1.00 26.78 94 LEU B O 1
ATOM 2657 N N . GLU D 1 94 ? -39.179 21.990 22.057 1.00 28.39 95 GLU B N 1
ATOM 2658 C CA . GLU D 1 94 ? -40.254 22.984 22.324 1.00 30.75 95 GLU B CA 1
ATOM 2659 C C . GLU D 1 94 ? -39.807 24.418 22.016 1.00 32.78 95 GLU B C 1
ATOM 2660 O O . GLU D 1 94 ? -40.506 25.235 21.419 1.00 39.69 95 GLU B O 1
ATOM 2666 N N . LYS D 1 95 ? -38.601 24.671 22.446 1.00 30.34 96 LYS B N 1
ATOM 2667 C CA . LYS D 1 95 ? -37.942 25.923 22.332 1.00 31.20 96 LYS B CA 1
ATOM 2668 C C . LYS D 1 95 ? -37.721 26.287 20.868 1.00 33.35 96 LYS B C 1
ATOM 2669 O O . LYS D 1 95 ? -37.880 27.451 20.483 1.00 37.09 96 LYS B O 1
ATOM 2675 N N . TRP D 1 96 ? -37.408 25.301 20.033 1.00 32.99 97 TRP B N 1
ATOM 2676 C CA . TRP D 1 96 ? -37.322 25.545 18.580 1.00 32.22 97 TRP B CA 1
ATOM 2677 C C . TRP D 1 96 ? -38.722 25.697 17.910 1.00 31.66 97 TRP B C 1
ATOM 2678 O O . TRP D 1 96 ? -38.938 26.544 17.020 1.00 27.40 97 TRP B O 1
ATOM 2689 N N . LEU D 1 97 ? -39.643 24.834 18.311 1.00 31.63 98 LEU B N 1
ATOM 2690 C CA . LEU D 1 97 ? -40.975 24.793 17.719 1.00 34.95 98 LEU B CA 1
ATOM 2691 C C . LEU D 1 97 ? -41.715 26.121 17.961 1.00 38.39 98 LEU B C 1
ATOM 2692 O O . LEU D 1 97 ? -42.497 26.553 17.103 1.00 36.77 98 LEU B O 1
ATOM 2697 N N . LYS D 1 98 ? -41.422 26.770 19.097 1.00 37.23 99 LYS B N 1
ATOM 2698 C CA . LYS D 1 98 ? -42.013 28.035 19.439 1.00 37.77 99 LYS B CA 1
ATOM 2699 C C . LYS D 1 98 ? -41.253 29.227 18.888 1.00 38.87 99 LYS B C 1
ATOM 2700 O O . LYS D 1 98 ? -41.531 30.353 19.257 1.00 43.84 99 LYS B O 1
ATOM 2706 N N . LYS D 1 99 ? -40.330 28.990 17.974 1.00 39.65 100 LYS B N 1
ATOM 2707 C CA . LYS D 1 99 ? -39.455 30.033 17.439 1.00 41.60 100 LYS B CA 1
ATOM 2708 C C . LYS D 1 99 ? -38.921 30.938 18.556 1.00 43.24 100 LYS B C 1
ATOM 2709 O O . LYS D 1 99 ? -38.878 32.161 18.401 1.00 47.32 100 LYS B O 1
ATOM 2713 N N . GLU D 1 100 ? -38.477 30.343 19.669 1.00 44.03 101 GLU B N 1
ATOM 2714 C CA . GLU D 1 100 ? -37.805 31.128 20.730 1.00 45.68 101 GLU B CA 1
ATOM 2715 C C . GLU D 1 100 ? -36.359 31.473 20.325 1.00 43.89 101 GLU B C 1
ATOM 2716 O O . GLU D 1 100 ? -35.762 30.775 19.507 1.00 43.31 101 GLU B O 1
ATOM 2722 N N . PRO D 1 101 ? -35.816 32.594 20.840 1.00 47.82 102 PRO B N 1
ATOM 2723 C CA . PRO D 1 101 ? -34.467 33.039 20.365 1.00 44.63 102 PRO B CA 1
ATOM 2724 C C . PRO D 1 101 ? -33.294 32.197 20.928 1.00 42.34 102 PRO B C 1
ATOM 2725 O O . PRO D 1 101 ? -32.227 32.134 20.305 1.00 39.58 102 PRO B O 1
ATOM 2729 N N . ALA D 1 102 ? -33.508 31.549 22.080 1.00 40.76 103 ALA B N 1
ATOM 2730 C CA . ALA D 1 102 ? -32.578 30.522 22.598 1.00 39.57 103 ALA B CA 1
ATOM 2731 C C . ALA D 1 102 ? -32.530 29.181 21.770 1.00 39.72 103 ALA B C 1
ATOM 2732 O O . ALA D 1 102 ? -31.700 28.303 22.014 1.00 35.89 103 ALA B O 1
ATOM 2734 N N . ALA D 1 103 ? -33.426 29.009 20.807 1.00 39.39 104 ALA B N 1
ATOM 2735 C CA . ALA D 1 103 ? -33.461 27.767 20.024 1.00 38.74 104 ALA B CA 1
ATOM 2736 C C . ALA D 1 103 ? -32.183 27.544 19.246 1.00 34.72 104 ALA B C 1
ATOM 2737 O O . ALA D 1 103 ? -31.466 28.482 18.911 1.00 34.12 104 ALA B O 1
ATOM 2739 N N . PHE D 1 104 ? -31.903 26.292 18.942 1.00 30.49 105 PHE B N 1
ATOM 2740 C CA . PHE D 1 104 ? -30.738 25.988 18.118 1.00 27.49 105 PHE B CA 1
ATOM 2741 C C . PHE D 1 104 ? -31.018 26.478 16.692 1.00 28.91 105 PHE B C 1
ATOM 2742 O O . PHE D 1 104 ? -32.171 26.521 16.246 1.00 31.98 105 PHE B O 1
ATOM 2750 N N . ASP D 1 105 ? -29.969 26.825 15.967 1.00 28.14 106 ASP B N 1
ATOM 2751 C CA . ASP D 1 105 ? -30.120 27.290 14.619 1.00 28.37 106 ASP B CA 1
ATOM 2752 C C . ASP D 1 105 ? -29.886 26.100 13.653 1.00 28.27 106 ASP B C 1
ATOM 2753 O O . ASP D 1 105 ? -28.738 25.640 13.435 1.00 24.76 106 ASP B O 1
ATOM 2758 N N . TRP D 1 106 ? -31.005 25.607 13.102 1.00 26.49 107 TRP B N 1
ATOM 2759 C CA . TRP D 1 106 ? -31.010 24.563 12.079 1.00 24.71 107 TRP B CA 1
ATOM 2760 C C . TRP D 1 106 ? -31.013 25.135 10.655 1.00 27.63 107 TRP B C 1
ATOM 2761 O O . TRP D 1 106 ? -30.926 24.366 9.678 1.00 27.00 107 TRP B O 1
ATOM 2772 N N . SER D 1 107 ? -31.105 26.457 10.514 1.00 29.66 108 SER B N 1
ATOM 2773 C CA . SER D 1 107 ? -31.254 27.042 9.165 1.00 32.09 108 SER B CA 1
ATOM 2774 C C . SER D 1 107 ? -30.308 26.436 8.092 1.00 29.89 108 SER B C 1
ATOM 2775 O O . SER D 1 107 ? -30.750 26.178 6.979 1.00 31.44 108 SER B O 1
ATOM 2778 N N . PRO D 1 108 ? -29.037 26.152 8.422 1.00 28.60 109 PRO B N 1
ATOM 2779 C CA . PRO D 1 108 ? -28.187 25.546 7.380 1.00 30.29 109 PRO B CA 1
ATOM 2780 C C . PRO D 1 108 ? -28.640 24.157 6.880 1.00 31.44 109 PRO B C 1
ATOM 2781 O O . PRO D 1 108 ? -28.400 23.817 5.733 1.00 36.64 109 PRO B O 1
ATOM 2785 N N . VAL D 1 109 ? -29.213 23.350 7.761 1.00 29.32 110 VAL B N 1
ATOM 2786 C CA . VAL D 1 109 ? -29.666 22.017 7.410 1.00 29.92 110 VAL B CA 1
ATOM 2787 C C . VAL D 1 109 ? -31.008 22.137 6.675 1.00 28.75 110 VAL B C 1
ATOM 2788 O O . VAL D 1 109 ? -31.218 21.488 5.665 1.00 30.29 110 VAL B O 1
ATOM 2792 N N . VAL D 1 110 ? -31.903 22.956 7.204 1.00 29.17 111 VAL B N 1
ATOM 2793 C CA . VAL D 1 110 ? -33.181 23.282 6.550 1.00 31.32 111 VAL B CA 1
ATOM 2794 C C . VAL D 1 110 ? -32.997 23.644 5.072 1.00 31.78 111 VAL B C 1
ATOM 2795 O O . VAL D 1 110 ? -33.677 23.120 4.173 1.00 32.52 111 VAL B O 1
ATOM 2799 N N . THR D 1 111 ? -32.064 24.538 4.841 1.00 31.00 112 THR B N 1
ATOM 2800 C CA . THR D 1 111 ? -31.809 25.059 3.518 1.00 30.73 112 THR B CA 1
ATOM 2801 C C . THR D 1 111 ? -31.269 23.972 2.650 1.00 31.52 112 THR B C 1
ATOM 2802 O O . THR D 1 111 ? -31.607 23.864 1.475 1.00 33.50 112 THR B O 1
ATOM 2806 N N . TYR D 1 112 ? -30.396 23.157 3.214 1.00 32.92 113 TYR B N 1
ATOM 2807 C CA . TYR D 1 112 ? -29.829 22.061 2.435 1.00 31.68 113 TYR B CA 1
ATOM 2808 C C . TYR D 1 112 ? -30.948 21.115 1.975 1.00 33.05 113 TYR B C 1
ATOM 2809 O O . TYR D 1 112 ? -30.982 20.683 0.824 1.00 33.64 113 TYR B O 1
ATOM 2818 N N . VAL D 1 113 ? -31.873 20.830 2.891 1.00 33.49 114 VAL B N 1
ATOM 2819 C CA . VAL D 1 113 ? -32.990 19.947 2.627 1.00 32.72 114 VAL B CA 1
ATOM 2820 C C . VAL D 1 113 ? -33.913 20.539 1.580 1.00 32.34 114 VAL B C 1
ATOM 2821 O O . VAL D 1 113 ? -34.434 19.817 0.727 1.00 30.77 114 VAL B O 1
ATOM 2825 N N . CYS D 1 114 ? -34.121 21.843 1.634 1.00 33.86 115 CYS B N 1
ATOM 2826 C CA . CYS D 1 114 ? -34.876 22.507 0.570 1.00 35.64 115 CYS B CA 1
ATOM 2827 C C . CYS D 1 114 ? -34.249 22.234 -0.815 1.00 39.58 115 CYS B C 1
ATOM 2828 O O . CYS D 1 114 ? -34.946 21.777 -1.729 1.00 43.43 115 CYS B O 1
ATOM 2831 N N . ASP D 1 115 ? -32.937 22.423 -0.945 1.00 44.23 116 ASP B N 1
ATOM 2832 C CA . ASP D 1 115 ? -32.229 22.194 -2.236 1.00 51.24 116 ASP B CA 1
ATOM 2833 C C . ASP D 1 115 ? -32.305 20.757 -2.770 1.00 52.38 116 ASP B C 1
ATOM 2834 O O . ASP D 1 115 ? -32.257 20.508 -3.996 1.00 53.03 116 ASP B O 1
ATOM 2839 N N . LEU D 1 116 ? -32.407 19.825 -1.836 1.00 49.05 117 LEU B N 1
ATOM 2840 C CA . LEU D 1 116 ? -32.453 18.416 -2.134 1.00 45.37 117 LEU B CA 1
ATOM 2841 C C . LEU D 1 116 ? -33.818 18.044 -2.689 1.00 41.98 117 LEU B C 1
ATOM 2842 O O . LEU D 1 116 ? -33.942 17.103 -3.459 1.00 42.33 117 LEU B O 1
ATOM 2847 N N . GLU D 1 117 ? -34.837 18.779 -2.274 1.00 40.23 118 GLU B N 1
ATOM 2848 C CA . GLU D 1 117 ? -36.222 18.421 -2.546 1.00 45.52 118 GLU B CA 1
ATOM 2849 C C . GLU D 1 117 ? -36.731 18.842 -3.948 1.00 52.44 118 GLU B C 1
ATOM 2850 O O . GLU D 1 117 ? -37.868 18.580 -4.317 1.00 56.74 118 GLU B O 1
ATOM 2856 N N . GLY D 1 118 ? -35.874 19.430 -4.763 1.00 60.29 119 GLY B N 1
ATOM 2857 C CA . GLY D 1 118 ? -36.328 20.032 -6.001 1.00 65.09 119 GLY B CA 1
ATOM 2858 C C . GLY D 1 118 ? -36.458 21.469 -5.605 1.00 68.76 119 GLY B C 1
ATOM 2859 O O . GLY D 1 118 ? -37.577 22.005 -5.504 1.00 61.65 119 GLY B O 1
ATOM 2860 N N . ASN D 1 119 ? -35.261 22.030 -5.347 1.00 77.75 120 ASN B N 1
ATOM 2861 C CA . ASN D 1 119 ? -34.996 23.391 -4.852 1.00 71.57 120 ASN B CA 1
ATOM 2862 C C . ASN D 1 119 ? -36.041 24.348 -5.340 1.00 75.21 120 ASN B C 1
ATOM 2863 O O . ASN D 1 119 ? -36.082 24.750 -6.504 1.00 99.26 120 ASN B O 1
ATOM 2865 N N . ARG D 1 120 ? -36.913 24.685 -4.427 1.00 64.15 121 ARG B N 1
ATOM 2866 C CA . ARG D 1 120 ? -38.046 25.474 -4.744 1.00 60.13 121 ARG B CA 1
ATOM 2867 C C . ARG D 1 120 ? -38.083 26.378 -3.564 1.00 56.57 121 ARG B C 1
ATOM 2868 O O . ARG D 1 120 ? -37.871 27.571 -3.682 1.00 52.99 121 ARG B O 1
ATOM 2871 N N . VAL D 1 121 ? -38.283 25.755 -2.409 1.00 55.44 122 VAL B N 1
ATOM 2872 C CA . VAL D 1 121 ? -38.686 26.433 -1.196 1.00 54.07 122 VAL B CA 1
ATOM 2873 C C . VAL D 1 121 ? -37.450 27.054 -0.551 1.00 48.79 122 VAL B C 1
ATOM 2874 O O . VAL D 1 121 ? -36.341 26.568 -0.738 1.00 39.17 122 VAL B O 1
ATOM 2878 N N . LYS D 1 122 ? -37.654 28.162 0.154 1.00 53.05 123 LYS B N 1
ATOM 2879 C CA . LYS D 1 122 ? -36.587 28.821 0.930 1.00 53.52 123 LYS B CA 1
ATOM 2880 C C . LYS D 1 122 ? -36.807 28.408 2.391 1.00 49.39 123 LYS B C 1
ATOM 2881 O O . LYS D 1 122 ? -37.941 28.097 2.790 1.00 44.85 123 LYS B O 1
ATOM 2883 N N . GLY D 1 123 ? -35.729 28.395 3.180 1.00 49.14 124 GLY B N 1
ATOM 2884 C CA . GLY D 1 123 ? -35.792 27.955 4.589 1.00 43.99 124 GLY B CA 1
ATOM 2885 C C . GLY D 1 123 ? -37.011 28.369 5.403 1.00 40.93 124 GLY B C 1
ATOM 2886 O O . GLY D 1 123 ? -37.646 27.540 6.014 1.00 39.89 124 GLY B O 1
ATOM 2887 N N . PRO D 1 124 ? -37.351 29.665 5.429 1.00 43.67 125 PRO B N 1
ATOM 2888 C CA . PRO D 1 124 ? -38.425 30.080 6.369 1.00 44.97 125 PRO B CA 1
ATOM 2889 C C . PRO D 1 124 ? -39.787 29.391 6.190 1.00 43.26 125 PRO B C 1
ATOM 2890 O O . PRO D 1 124 ? -40.528 29.227 7.169 1.00 37.94 125 PRO B O 1
ATOM 2894 N N . GLU D 1 125 ? -40.111 29.016 4.947 1.00 46.54 126 GLU B N 1
ATOM 2895 C CA . GLU D 1 125 ? -41.402 28.378 4.627 1.00 46.84 126 GLU B CA 1
ATOM 2896 C C . GLU D 1 125 ? -41.392 26.910 5.123 1.00 46.97 126 GLU B C 1
ATOM 2897 O O . GLU D 1 125 ? -42.380 26.408 5.701 1.00 44.64 126 GLU B O 1
ATOM 2903 N N . LYS D 1 126 ? -40.259 26.244 4.897 1.00 41.72 127 LYS B N 1
ATOM 2904 C CA . LYS D 1 126 ? -40.035 24.874 5.379 1.00 43.58 127 LYS B CA 1
ATOM 2905 C C . LYS D 1 126 ? -40.163 24.774 6.901 1.00 43.42 127 LYS B C 1
ATOM 2906 O O . LYS D 1 126 ? -40.851 23.865 7.395 1.00 46.77 127 LYS B O 1
ATOM 2912 N N . GLU D 1 127 ? -39.546 25.720 7.622 1.00 38.55 128 GLU B N 1
ATOM 2913 C CA . GLU D 1 127 ? -39.593 25.743 9.073 1.00 36.86 128 GLU B CA 1
ATOM 2914 C C . GLU D 1 127 ? -40.998 25.977 9.526 1.00 36.54 128 GLU B C 1
ATOM 2915 O O . GLU D 1 127 ? -41.413 25.427 10.531 1.00 42.03 128 GLU B O 1
ATOM 2921 N N . GLU D 1 128 ? -41.746 26.789 8.800 1.00 40.13 129 GLU B N 1
ATOM 2922 C CA . GLU D 1 128 ? -43.148 27.089 9.177 1.00 41.02 129 GLU B CA 1
ATOM 2923 C C . GLU D 1 128 ? -44.028 25.850 9.092 1.00 36.15 129 GLU B C 1
ATOM 2924 O O . GLU D 1 128 ? -44.838 25.557 9.988 1.00 38.93 129 GLU B O 1
ATOM 2930 N N . LYS D 1 129 ? -43.839 25.120 8.012 1.00 35.17 130 LYS B N 1
ATOM 2931 C CA . LYS D 1 129 ? -44.624 23.919 7.712 1.00 39.65 130 LYS B CA 1
ATOM 2932 C C . LYS D 1 129 ? -44.405 22.814 8.726 1.00 37.14 130 LYS B C 1
ATOM 2933 O O . LYS D 1 129 ? -45.359 22.134 9.130 1.00 33.84 130 LYS B O 1
ATOM 2939 N N . LEU D 1 130 ? -43.136 22.627 9.099 1.00 36.02 131 LEU B N 1
ATOM 2940 C CA . LEU D 1 130 ? -42.801 21.706 10.169 1.00 35.62 131 LEU B CA 1
ATOM 2941 C C . LEU D 1 130 ? -43.413 22.173 11.460 1.00 34.90 131 LEU B C 1
ATOM 2942 O O . LEU D 1 130 ? -43.975 21.357 12.185 1.00 36.12 131 LEU B O 1
ATOM 2947 N N . ARG D 1 131 ? -43.311 23.474 11.751 1.00 34.37 132 ARG B N 1
ATOM 2948 C CA . ARG D 1 131 ? -43.899 24.024 12.970 1.00 36.72 132 ARG B CA 1
ATOM 2949 C C . ARG D 1 131 ? -45.409 23.867 12.983 1.00 39.72 132 ARG B C 1
ATOM 2950 O O . ARG D 1 131 ? -45.964 23.532 14.020 1.00 40.58 132 ARG B O 1
ATOM 2958 N N . GLN D 1 132 ? -46.074 24.150 11.857 1.00 41.28 133 GLN B N 1
ATOM 2959 C CA . GLN D 1 132 ? -47.522 23.907 11.749 1.00 47.62 133 GLN B CA 1
ATOM 2960 C C . GLN D 1 132 ? -47.868 22.426 11.994 1.00 44.39 133 GLN B C 1
ATOM 2961 O O . GLN D 1 132 ? -48.914 22.085 12.578 1.00 43.17 133 GLN B O 1
ATOM 2967 N N . ALA D 1 133 ? -46.997 21.551 11.514 1.00 37.30 134 ALA B N 1
ATOM 2968 C CA . ALA D 1 133 ? -47.243 20.115 11.581 1.00 34.88 134 ALA B CA 1
ATOM 2969 C C . ALA D 1 133 ? -47.161 19.492 12.975 1.00 32.12 134 ALA B C 1
ATOM 2970 O O . ALA D 1 133 ? -47.876 18.540 13.239 1.00 30.64 134 ALA B O 1
ATOM 2972 N N . VAL D 1 134 ? -46.300 19.995 13.858 1.00 31.58 135 VAL B N 1
ATOM 2973 C CA . VAL D 1 134 ? -46.161 19.373 15.159 1.00 34.19 135 VAL B CA 1
ATOM 2974 C C . VAL D 1 134 ? -47.075 20.056 16.143 1.00 36.98 135 VAL B C 1
ATOM 2975 O O . VAL D 1 134 ? -46.933 21.262 16.368 1.00 36.27 135 VAL B O 1
ATOM 2979 N N . LYS D 1 135 ? -47.956 19.269 16.758 1.00 40.26 136 LYS B N 1
ATOM 2980 C CA . LYS D 1 135 ? -48.949 19.757 17.737 1.00 45.28 136 LYS B CA 1
ATOM 2981 C C . LYS D 1 135 ? -48.674 19.210 19.137 1.00 44.64 136 LYS B C 1
ATOM 2982 O O . LYS D 1 135 ? -49.326 19.597 20.094 1.00 45.91 136 LYS B O 1
ATOM 2984 N N . GLN D 1 136 ? -47.723 18.299 19.266 1.00 41.93 137 GLN B N 1
ATOM 2985 C CA . GLN D 1 136 ? -47.518 17.631 20.533 1.00 39.96 137 GLN B CA 1
ATOM 2986 C C . GLN D 1 136 ? -46.086 17.141 20.667 1.00 37.00 137 GLN B C 1
ATOM 2987 O O . GLN D 1 136 ? -45.494 16.647 19.709 1.00 37.06 137 GLN B O 1
ATOM 2993 N N . VAL D 1 137 ? -45.571 17.291 21.885 1.00 34.30 138 VAL B N 1
ATOM 2994 C CA . VAL D 1 137 ? -44.214 16.952 22.285 1.00 32.12 138 VAL B CA 1
ATOM 2995 C C . VAL D 1 137 ? -44.393 16.156 23.556 1.00 30.60 138 VAL B C 1
ATOM 2996 O O . VAL D 1 137 ? -44.973 16.667 24.489 1.00 31.45 138 VAL B O 1
ATOM 3000 N N . LEU D 1 138 ? -43.904 14.926 23.605 1.00 30.58 139 LEU B N 1
ATOM 3001 C CA . LEU D 1 138 ? -44.333 13.977 24.626 1.00 32.63 139 LEU B CA 1
ATOM 3002 C C . LEU D 1 138 ? -43.233 13.063 25.119 1.00 34.37 139 LEU B C 1
ATOM 3003 O O . LEU D 1 138 ? -42.333 12.697 24.360 1.00 32.14 139 LEU B O 1
ATOM 3008 N N . LYS D 1 139 ? -43.353 12.639 26.377 1.00 39.33 140 LYS B N 1
ATOM 3009 C CA . LYS D 1 139 ? -42.518 11.567 26.939 1.00 39.50 140 LYS B CA 1
ATOM 3010 C C . LYS D 1 139 ? -42.854 10.308 26.182 1.00 36.61 140 LYS B C 1
ATOM 3011 O O . LYS D 1 139 ? -43.981 10.118 25.738 1.00 39.31 140 LYS B O 1
ATOM 3017 N N . CYS D 1 140 ? -41.870 9.451 26.017 1.00 35.18 141 CYS B N 1
ATOM 3018 C CA . CYS D 1 140 ? -42.108 8.115 25.522 1.00 32.59 141 CYS B CA 1
ATOM 3019 C C . CYS D 1 140 ? -41.248 7.173 26.319 1.00 30.75 141 CYS B C 1
ATOM 3020 O O . CYS D 1 140 ? -40.149 7.520 26.717 1.00 28.37 141 CYS B O 1
ATOM 3023 N N . ASP D 1 141 ? -41.785 5.997 26.597 1.00 32.13 142 ASP B N 1
ATOM 3024 C CA . ASP D 1 141 ? -41.035 4.938 27.220 1.00 31.62 142 ASP B CA 1
ATOM 3025 C C . ASP D 1 141 ? -41.481 3.672 26.533 1.00 31.82 142 ASP B C 1
ATOM 3026 O O . ASP D 1 141 ? -42.590 3.191 26.764 1.00 31.44 142 ASP B O 1
ATOM 3031 N N . VAL D 1 142 ? -40.604 3.164 25.672 1.00 33.05 143 VAL B N 1
ATOM 3032 C CA . VAL D 1 142 ? -40.867 2.002 24.790 1.00 32.93 143 VAL B CA 1
ATOM 3033 C C . VAL D 1 142 ? -40.687 0.647 25.505 1.00 34.74 143 VAL B C 1
ATOM 3034 O O . VAL D 1 142 ? -40.893 -0.429 24.926 1.00 34.27 143 VAL B O 1
ATOM 3038 N N . THR D 1 143 ? -40.231 0.743 26.742 1.00 34.84 144 THR B N 1
ATOM 3039 C CA . THR D 1 143 ? -40.237 -0.320 27.746 1.00 35.65 144 THR B CA 1
ATOM 3040 C C . THR D 1 143 ? -41.678 -0.706 28.173 1.00 36.37 144 THR B C 1
ATOM 3041 O O . THR D 1 143 ? -41.932 -1.833 28.559 1.00 34.73 144 THR B O 1
ATOM 3045 N N . GLN D 1 144 ? -42.609 0.233 28.050 1.00 39.22 145 GLN B N 1
ATOM 3046 C CA . GLN D 1 144 ? -44.034 0.018 28.354 1.00 43.44 145 GLN B CA 1
ATOM 3047 C C . GLN D 1 144 ? -44.858 -0.378 27.116 1.00 45.31 145 GLN B C 1
ATOM 3048 O O . GLN D 1 144 ? -44.700 0.180 26.010 1.00 49.26 145 GLN B O 1
ATOM 3054 N N . SER D 1 145 ? -45.799 -1.284 27.323 1.00 43.19 146 SER B N 1
ATOM 3055 C CA . SER D 1 145 ? -46.692 -1.662 26.261 1.00 46.49 146 SER B CA 1
ATOM 3056 C C . SER D 1 145 ? -47.496 -0.454 25.719 1.00 47.46 146 SER B C 1
ATOM 3057 O O . SER D 1 145 ? -47.854 -0.451 24.536 1.00 52.63 146 SER B O 1
ATOM 3060 N N . GLN D 1 146 ? -47.781 0.555 26.549 1.00 44.74 147 GLN B N 1
ATOM 3061 C CA . GLN D 1 146 ? -48.343 1.818 26.038 1.00 45.71 147 GLN B CA 1
ATOM 3062 C C . GLN D 1 146 ? -47.309 2.953 26.108 1.00 43.79 147 GLN B C 1
ATOM 3063 O O . GLN D 1 146 ? -47.261 3.729 27.088 1.00 40.38 147 GLN B O 1
ATOM 3069 N N . PRO D 1 147 ? -46.486 3.070 25.059 1.00 39.10 148 PRO B N 1
ATOM 3070 C CA . PRO D 1 147 ? -45.281 3.898 25.186 1.00 39.64 148 PRO B CA 1
ATOM 3071 C C . PRO D 1 147 ? -45.522 5.410 25.338 1.00 38.32 148 PRO B C 1
ATOM 3072 O O . PRO D 1 147 ? -44.684 6.103 25.881 1.00 41.93 148 PRO B O 1
ATOM 3076 N N . LEU D 1 148 ? -46.656 5.922 24.876 1.00 40.00 149 LEU B N 1
ATOM 3077 C CA . LEU D 1 148 ? -47.010 7.322 25.116 1.00 39.71 149 LEU B CA 1
ATOM 3078 C C . LEU D 1 148 ? -47.818 7.456 26.395 1.00 39.25 149 LEU B C 1
ATOM 3079 O O . LEU D 1 148 ? -48.265 8.528 26.742 1.00 38.87 149 LEU B O 1
ATOM 3084 N N . GLY D 1 149 ? -47.958 6.356 27.109 1.00 41.79 150 GLY B N 1
ATOM 3085 C CA . GLY D 1 149 ? -48.672 6.330 28.344 1.00 49.21 150 GLY B CA 1
ATOM 3086 C C . GLY D 1 149 ? -50.145 6.547 28.106 1.00 56.35 150 GLY B C 1
ATOM 3087 O O . GLY D 1 149 ? -50.709 6.059 27.123 1.00 54.43 150 GLY B O 1
ATOM 3088 N N . ALA D 1 150 ? -50.729 7.340 29.000 1.00 68.57 151 ALA B N 1
ATOM 3089 C CA . ALA D 1 150 ? -52.157 7.600 29.068 1.00 76.97 151 ALA B CA 1
ATOM 3090 C C . ALA D 1 150 ? -52.663 8.632 28.058 1.00 81.23 151 ALA B C 1
ATOM 3091 O O . ALA D 1 150 ? -53.878 8.830 27.946 1.00 89.26 151 ALA B O 1
ATOM 3093 N N . VAL D 1 151 ? -51.762 9.292 27.329 1.00 77.68 152 VAL B N 1
ATOM 3094 C CA . VAL D 1 151 ? -52.197 10.168 26.231 1.00 77.09 152 VAL B CA 1
ATOM 3095 C C . VAL D 1 151 ? -52.955 9.285 25.185 1.00 75.23 152 VAL B C 1
ATOM 3096 O O . VAL D 1 151 ? -52.478 8.217 24.799 1.00 65.11 152 VAL B O 1
ATOM 3100 N N . PRO D 1 152 ? -54.171 9.702 24.775 1.00 78.61 153 PRO B N 1
ATOM 3101 C CA . PRO D 1 152 ? -54.884 8.955 23.741 1.00 76.37 153 PRO B CA 1
ATOM 3102 C C . PRO D 1 152 ? -54.498 9.490 22.362 1.00 71.26 153 PRO B C 1
ATOM 3103 O O . PRO D 1 152 ? -54.687 10.690 22.085 1.00 66.22 153 PRO B O 1
ATOM 3107 N N . LEU D 1 153 ? -53.959 8.629 21.502 1.00 62.30 154 LEU B N 1
ATOM 3108 C CA . LEU D 1 153 ? -53.610 9.059 20.151 1.00 56.09 154 LEU B CA 1
ATOM 3109 C C . LEU D 1 153 ? -54.321 8.217 19.149 1.00 49.85 154 LEU B C 1
ATOM 3110 O O . LEU D 1 153 ? -54.317 6.998 19.262 1.00 49.49 154 LEU B O 1
ATOM 3115 N N . PRO D 1 154 ? -54.910 8.852 18.137 1.00 48.33 155 PRO B N 1
ATOM 3116 C CA . PRO D 1 154 ? -55.440 7.988 17.080 1.00 48.86 155 PRO B CA 1
ATOM 3117 C C . PRO D 1 154 ? -54.321 7.068 16.554 1.00 49.65 155 PRO B C 1
ATOM 3118 O O . PRO D 1 154 ? -53.137 7.397 16.688 1.00 46.62 155 PRO B O 1
ATOM 3122 N N . PRO D 1 155 ? -54.681 5.918 15.967 1.00 50.39 156 PRO B N 1
ATOM 3123 C CA . PRO D 1 155 ? -53.584 5.100 15.452 1.00 46.91 156 PRO B CA 1
ATOM 3124 C C . PRO D 1 155 ? -52.931 5.794 14.273 1.00 42.82 156 PRO B C 1
ATOM 3125 O O . PRO D 1 155 ? -53.592 6.461 13.479 1.00 41.69 156 PRO B O 1
ATOM 3129 N N . ALA D 1 156 ? -51.627 5.606 14.171 1.00 39.64 157 ALA B N 1
ATOM 3130 C CA . ALA D 1 156 ? -50.789 6.403 13.310 1.00 35.76 157 ALA B CA 1
ATOM 3131 C C . ALA D 1 156 ? -50.504 5.693 11.970 1.00 31.76 157 ALA B C 1
ATOM 3132 O O . ALA D 1 156 ? -50.725 4.493 11.825 1.00 28.09 157 ALA B O 1
ATOM 3134 N N . ASP D 1 157 ? -50.027 6.462 11.003 1.00 29.14 158 ASP B N 1
ATOM 3135 C CA . ASP D 1 157 ? -49.662 5.944 9.679 1.00 30.41 158 ASP B CA 1
ATOM 3136 C C . ASP D 1 157 ? -48.172 5.652 9.544 1.00 27.21 158 ASP B C 1
ATOM 3137 O O . ASP D 1 157 ? -47.756 5.001 8.598 1.00 26.82 158 ASP B O 1
ATOM 3142 N N . CYS D 1 158 ? -47.363 6.165 10.467 1.00 26.72 159 CYS B N 1
ATOM 3143 C CA . CYS D 1 158 ? -45.920 5.960 10.425 1.00 25.38 159 CYS B CA 1
ATOM 3144 C C . CYS D 1 158 ? -45.301 6.168 11.782 1.00 24.07 159 CYS B C 1
ATOM 3145 O O . CYS D 1 158 ? -45.597 7.125 12.480 1.00 24.34 159 CYS B O 1
ATOM 3148 N N . VAL D 1 159 ? -44.455 5.238 12.171 1.00 23.90 160 VAL B N 1
ATOM 3149 C CA . VAL D 1 159 ? -43.517 5.477 13.253 1.00 23.22 160 VAL B CA 1
ATOM 3150 C C . VAL D 1 159 ? -42.135 5.647 12.620 1.00 22.58 160 VAL B C 1
ATOM 3151 O O . VAL D 1 159 ? -41.718 4.840 11.804 1.00 20.26 160 VAL B O 1
ATOM 3155 N N . LEU D 1 160 ? -41.436 6.699 13.036 1.00 23.39 161 LEU B N 1
ATOM 3156 C CA . LEU D 1 160 ? -40.049 6.981 12.641 1.00 22.61 161 LEU B CA 1
ATOM 3157 C C . LEU D 1 160 ? -39.129 6.827 13.858 1.00 21.46 161 LEU B C 1
ATOM 3158 O O . LEU D 1 160 ? -39.535 7.125 14.989 1.00 20.68 161 LEU B O 1
ATOM 3163 N N . SER D 1 161 ? -37.923 6.308 13.665 1.00 21.15 162 SER B N 1
ATOM 3164 C CA . SER D 1 161 ? -36.922 6.375 14.727 1.00 22.52 162 SER B CA 1
ATOM 3165 C C . SER D 1 161 ? -35.530 6.335 14.119 1.00 22.21 162 SER B C 1
ATOM 3166 O O . SER D 1 161 ? -35.218 5.463 13.354 1.00 20.42 162 SER B O 1
ATOM 3169 N N . THR D 1 162 ? -34.691 7.297 14.496 1.00 24.33 163 THR B N 1
ATOM 3170 C CA . THR D 1 162 ? -33.340 7.444 13.937 1.00 25.54 163 THR B CA 1
ATOM 3171 C C . THR D 1 162 ? -32.314 7.332 15.062 1.00 24.61 163 THR B C 1
ATOM 3172 O O . THR D 1 162 ? -32.557 7.804 16.174 1.00 23.79 163 THR B O 1
ATOM 3176 N N . LEU D 1 163 ? -31.226 6.622 14.782 1.00 23.29 164 LEU B N 1
ATOM 3177 C CA . LEU D 1 163 ? -30.053 6.522 15.643 1.00 23.26 164 LEU B CA 1
ATOM 3178 C C . LEU D 1 163 ? -30.233 6.232 17.174 1.00 23.25 164 LEU B C 1
ATOM 3179 O O . LEU D 1 163 ? -29.321 6.553 17.993 1.00 21.62 164 LEU B O 1
ATOM 3184 N N . CYS D 1 164 ? -31.360 5.615 17.547 1.00 21.21 165 CYS B N 1
ATOM 3185 C CA . CYS D 1 164 ? -31.541 5.065 18.887 1.00 21.59 165 CYS B CA 1
ATOM 3186 C C . CYS D 1 164 ? -30.663 3.839 19.262 1.00 23.82 165 CYS B C 1
ATOM 3187 O O . CYS D 1 164 ? -30.265 3.694 20.436 1.00 25.57 165 CYS B O 1
ATOM 3190 N N . LEU D 1 165 ? -30.335 2.967 18.318 1.00 24.58 166 LEU B N 1
ATOM 3191 C CA . LEU D 1 165 ? -29.359 1.899 18.622 1.00 26.84 166 LEU B CA 1
ATOM 3192 C C . LEU D 1 165 ? -28.003 2.470 18.898 1.00 25.98 166 LEU B C 1
ATOM 3193 O O . LEU D 1 165 ? -27.293 2.030 19.822 1.00 27.30 166 LEU B O 1
ATOM 3198 N N . ASP D 1 166 ? -27.633 3.438 18.080 1.00 25.64 167 ASP B N 1
ATOM 3199 C CA . ASP D 1 166 ? -26.346 4.063 18.197 1.00 26.45 167 ASP B CA 1
ATOM 3200 C C . ASP D 1 166 ? -26.217 4.827 19.507 1.00 25.92 167 ASP B C 1
ATOM 3201 O O . ASP D 1 166 ? -25.150 4.911 20.056 1.00 31.93 167 ASP B O 1
ATOM 3206 N N . ALA D 1 167 ? -27.308 5.356 20.036 1.00 24.92 168 ALA B N 1
ATOM 3207 C CA . ALA D 1 167 ? -27.248 6.172 21.249 1.00 23.99 168 ALA B CA 1
ATOM 3208 C C . ALA D 1 167 ? -27.289 5.328 22.549 1.00 25.40 168 ALA B C 1
ATOM 3209 O O . ALA D 1 167 ? -26.749 5.768 23.582 1.00 24.26 168 ALA B O 1
ATOM 3211 N N . ALA D 1 168 ? -27.938 4.153 22.496 1.00 26.25 169 ALA B N 1
ATOM 3212 C CA . ALA D 1 168 ? -28.122 3.290 23.677 1.00 27.73 169 ALA B CA 1
ATOM 3213 C C . ALA D 1 168 ? -27.385 1.947 23.662 1.00 29.29 169 ALA B C 1
ATOM 3214 O O . ALA D 1 168 ? -27.009 1.454 24.706 1.00 36.01 169 ALA B O 1
ATOM 3216 N N . CYS D 1 169 ? -27.140 1.368 22.498 1.00 32.63 170 CYS B N 1
ATOM 3217 C CA . CYS D 1 169 ? -26.531 0.029 22.387 1.00 33.66 170 CYS B CA 1
ATOM 3218 C C . CYS D 1 169 ? -27.244 -1.049 23.210 1.00 31.43 170 CYS B C 1
ATOM 3219 O O . CYS D 1 169 ? -26.618 -1.772 23.986 1.00 31.02 170 CYS B O 1
ATOM 3222 N N . PRO D 1 170 ? -28.559 -1.176 23.024 1.00 29.26 171 PRO B N 1
ATOM 3223 C CA . PRO D 1 170 ? -29.285 -2.199 23.751 1.00 30.18 171 PRO B CA 1
ATOM 3224 C C . PRO D 1 170 ? -28.943 -3.596 23.200 1.00 30.87 171 PRO B C 1
ATOM 3225 O O . PRO D 1 170 ? -28.428 -3.715 22.093 1.00 28.33 171 PRO B O 1
ATOM 3229 N N . ASP D 1 171 ? -29.244 -4.623 23.979 1.00 33.77 172 ASP B N 1
ATOM 3230 C CA . ASP D 1 171 ? -29.206 -6.010 23.486 1.00 37.12 172 ASP B CA 1
ATOM 3231 C C . ASP D 1 171 ? -30.385 -6.300 22.565 1.00 36.12 172 ASP B C 1
ATOM 3232 O O . ASP D 1 171 ? -31.332 -5.514 22.450 1.00 36.19 172 ASP B O 1
ATOM 3237 N N . LEU D 1 172 ? -30.308 -7.449 21.912 1.00 39.55 173 LEU B N 1
ATOM 3238 C CA . LEU D 1 172 ? -31.326 -7.874 20.974 1.00 40.03 173 LEU B CA 1
ATOM 3239 C C . LEU D 1 172 ? -32.724 -7.954 21.608 1.00 38.81 173 LEU B C 1
ATOM 3240 O O . LEU D 1 172 ? -33.660 -7.412 21.059 1.00 40.07 173 LEU B O 1
ATOM 3245 N N . PRO D 1 173 ? -32.869 -8.592 22.780 1.00 37.62 174 PRO B N 1
ATOM 3246 C CA . PRO D 1 173 ? -34.235 -8.698 23.305 1.00 37.24 174 PRO B CA 1
ATOM 3247 C C . PRO D 1 173 ? -34.882 -7.354 23.679 1.00 35.97 174 PRO B C 1
ATOM 3248 O O . PRO D 1 173 ? -36.128 -7.185 23.550 1.00 34.90 174 PRO B O 1
ATOM 3252 N N . THR D 1 174 ? -34.061 -6.425 24.168 1.00 31.87 175 THR B N 1
ATOM 3253 C CA . THR D 1 174 ? -34.559 -5.106 24.520 1.00 32.34 175 THR B CA 1
ATOM 3254 C C . THR D 1 174 ? -35.046 -4.362 23.280 1.00 32.24 175 THR B C 1
ATOM 3255 O O . THR D 1 174 ? -36.121 -3.729 23.308 1.00 34.04 175 THR B O 1
ATOM 3259 N N . TYR D 1 175 ? -34.257 -4.442 22.211 1.00 31.05 176 TYR B N 1
ATOM 3260 C CA . TYR D 1 175 ? -34.621 -3.828 20.935 1.00 33.28 176 TYR B CA 1
ATOM 3261 C C . TYR D 1 175 ? -35.959 -4.346 20.400 1.00 36.45 176 TYR B C 1
ATOM 3262 O O . TYR D 1 175 ? -36.865 -3.559 20.062 1.00 35.19 176 TYR B O 1
ATOM 3271 N N . CYS D 1 176 ? -36.055 -5.675 20.326 1.00 38.42 177 CYS B N 1
ATOM 3272 C CA . CYS D 1 176 ? -37.288 -6.401 19.999 1.00 39.32 177 CYS B CA 1
ATOM 3273 C C . CYS D 1 176 ? -38.534 -5.904 20.718 1.00 35.54 177 CYS B C 1
ATOM 3274 O O . CYS D 1 176 ? -39.570 -5.647 20.104 1.00 32.33 177 CYS B O 1
ATOM 3277 N N . ARG D 1 177 ? -38.424 -5.842 22.038 1.00 35.12 178 ARG B N 1
ATOM 3278 C CA . ARG D 1 177 ? -39.536 -5.481 22.908 1.00 37.34 178 ARG B CA 1
ATOM 3279 C C . ARG D 1 177 ? -39.965 -4.070 22.590 1.00 33.16 178 ARG B C 1
ATOM 3280 O O . ARG D 1 177 ? -41.183 -3.768 22.490 1.00 31.97 178 ARG B O 1
ATOM 3285 N N . ALA D 1 178 ? -38.962 -3.213 22.424 1.00 30.10 179 ALA B N 1
ATOM 3286 C CA . ALA D 1 178 ? -39.205 -1.810 22.066 1.00 31.28 179 ALA B CA 1
ATOM 3287 C C . ALA D 1 178 ? -40.030 -1.706 20.753 1.00 30.21 179 ALA B C 1
ATOM 3288 O O . ALA D 1 178 ? -41.086 -1.036 20.727 1.00 28.83 179 ALA B O 1
ATOM 3290 N N . LEU D 1 179 ? -39.595 -2.437 19.718 1.00 28.14 180 LEU B N 1
ATOM 3291 C CA . LEU D 1 179 ? -40.296 -2.452 18.414 1.00 29.65 180 LEU B CA 1
ATOM 3292 C C . LEU D 1 179 ? -41.702 -2.996 18.539 1.00 29.91 180 LEU B C 1
ATOM 3293 O O . LEU D 1 179 ? -42.641 -2.448 17.960 1.00 33.76 180 LEU B O 1
ATOM 3298 N N . ARG D 1 180 ? -41.859 -4.069 19.287 1.00 31.32 181 ARG B N 1
ATOM 3299 C CA . ARG D 1 180 ? -43.183 -4.655 19.475 1.00 35.01 181 ARG B CA 1
ATOM 3300 C C . ARG D 1 180 ? -44.100 -3.674 20.172 1.00 33.27 181 ARG B C 1
ATOM 3301 O O . ARG D 1 180 ? -45.234 -3.482 19.755 1.00 32.85 181 ARG B O 1
ATOM 3309 N N . ASN D 1 181 ? -43.597 -2.997 21.201 1.00 33.77 182 ASN B N 1
ATOM 3310 C CA . ASN D 1 181 ? -44.410 -1.996 21.868 1.00 33.27 182 ASN B CA 1
ATOM 3311 C C . ASN D 1 181 ? -44.783 -0.806 20.953 1.00 33.06 182 ASN B C 1
ATOM 3312 O O . ASN D 1 181 ? -45.894 -0.267 21.083 1.00 31.19 182 ASN B O 1
ATOM 3317 N N . LEU D 1 182 ? -43.888 -0.395 20.040 1.00 30.87 183 LEU B N 1
ATOM 3318 C CA . LEU D 1 182 ? -44.220 0.673 19.073 1.00 30.24 183 LEU B CA 1
ATOM 3319 C C . LEU D 1 182 ? -45.369 0.291 18.141 1.00 30.98 183 LEU B C 1
ATOM 3320 O O . LEU D 1 182 ? -46.166 1.164 17.760 1.00 29.17 183 LEU B O 1
ATOM 3325 N N . GLY D 1 183 ? -45.437 -1.002 17.783 1.00 29.82 184 GLY B N 1
ATOM 3326 C CA . GLY D 1 183 ? -46.552 -1.568 17.027 1.00 31.34 184 GLY B CA 1
ATOM 3327 C C . GLY D 1 183 ? -47.906 -1.143 17.541 1.00 32.09 184 GLY B C 1
ATOM 3328 O O . GLY D 1 183 ? -48.821 -0.862 16.767 1.00 35.31 184 GLY B O 1
ATOM 3329 N N . SER D 1 184 ? -48.023 -1.009 18.849 1.00 31.64 185 SER B N 1
ATOM 3330 C CA . SER D 1 184 ? -49.279 -0.532 19.430 1.00 33.02 185 SER B CA 1
ATOM 3331 C C . SER D 1 184 ? -49.762 0.845 18.943 1.00 30.79 185 SER B C 1
ATOM 3332 O O . SER D 1 184 ? -50.953 1.160 19.044 1.00 30.36 185 SER B O 1
ATOM 3335 N N . LEU D 1 185 ? -48.861 1.667 18.418 1.00 31.88 186 LEU B N 1
ATOM 3336 C CA . LEU D 1 185 ? -49.203 3.066 18.029 1.00 31.67 186 LEU B CA 1
ATOM 3337 C C . LEU D 1 185 ? -49.673 3.192 16.598 1.00 28.81 186 LEU B C 1
ATOM 3338 O O . LEU D 1 185 ? -50.128 4.259 16.194 1.00 30.69 186 LEU B O 1
ATOM 3343 N N . LEU D 1 186 ? -49.564 2.102 15.853 1.00 28.32 187 LEU B N 1
ATOM 3344 C CA . LEU D 1 186 ? -49.593 2.095 14.389 1.00 32.62 187 LEU B CA 1
ATOM 3345 C C . LEU D 1 186 ? -50.800 1.307 13.873 1.00 33.98 187 LEU B C 1
ATOM 3346 O O . LEU D 1 186 ? -51.065 0.215 14.346 1.00 31.86 187 LEU B O 1
ATOM 3351 N N . LYS D 1 187 ? -51.536 1.873 12.918 1.00 36.72 188 LYS B N 1
ATOM 3352 C CA . LYS D 1 187 ? -52.560 1.138 12.177 1.00 35.63 188 LYS B CA 1
ATOM 3353 C C . LYS D 1 187 ? -52.004 -0.193 11.622 1.00 38.40 188 LYS B C 1
ATOM 3354 O O . LYS D 1 187 ? -50.811 -0.308 11.282 1.00 33.34 188 LYS B O 1
ATOM 3360 N N . PRO D 1 188 ? -52.894 -1.177 11.438 1.00 41.54 189 PRO B N 1
ATOM 3361 C CA . PRO D 1 188 ? -52.474 -2.289 10.571 1.00 41.05 189 PRO B CA 1
ATOM 3362 C C . PRO D 1 188 ? -52.056 -1.764 9.181 1.00 37.68 189 PRO B C 1
ATOM 3363 O O . PRO D 1 188 ? -52.747 -0.915 8.620 1.00 36.35 189 PRO B O 1
ATOM 3367 N N . GLY D 1 189 ? -50.910 -2.221 8.670 1.00 34.83 190 GLY B N 1
ATOM 3368 C CA . GLY D 1 189 ? -50.358 -1.718 7.413 1.00 33.15 190 GLY B CA 1
ATOM 3369 C C . GLY D 1 189 ? -49.550 -0.413 7.496 1.00 32.32 190 GLY B C 1
ATOM 3370 O O . GLY D 1 189 ? -48.912 -0.037 6.528 1.00 32.62 190 GLY B O 1
ATOM 3371 N N . GLY D 1 190 ? -49.571 0.278 8.636 1.00 30.59 191 GLY B N 1
ATOM 3372 C CA . GLY D 1 190 ? -48.760 1.476 8.838 1.00 29.56 191 GLY B CA 1
ATOM 3373 C C . GLY D 1 190 ? -47.254 1.264 8.731 1.00 27.84 191 GLY B C 1
ATOM 3374 O O . GLY D 1 190 ? -46.759 0.170 8.935 1.00 26.29 191 GLY B O 1
ATOM 3375 N N . PHE D 1 191 ? -46.523 2.326 8.402 1.00 28.71 192 PHE B N 1
ATOM 3376 C CA . PHE D 1 191 ? -45.093 2.199 8.143 1.00 29.08 192 PHE B CA 1
ATOM 3377 C C . PHE D 1 191 ? -44.285 2.328 9.422 1.00 28.14 192 PHE B C 1
ATOM 3378 O O . PHE D 1 191 ? -44.611 3.097 10.307 1.00 29.47 192 PHE B O 1
ATOM 3386 N N . LEU D 1 192 ? -43.222 1.560 9.495 1.00 28.75 193 LEU B N 1
ATOM 3387 C CA . LEU D 1 192 ? -42.133 1.775 10.420 1.00 29.09 193 LEU B CA 1
ATOM 3388 C C . LEU D 1 192 ? -40.915 2.166 9.587 1.00 27.86 193 LEU B C 1
ATOM 3389 O O . LEU D 1 192 ? -40.563 1.455 8.625 1.00 26.01 193 LEU B O 1
ATOM 3394 N N . VAL D 1 193 ? -40.280 3.282 9.955 1.00 27.47 194 VAL B N 1
ATOM 3395 C CA . VAL D 1 193 ? -39.081 3.809 9.277 1.00 25.55 194 VAL B CA 1
ATOM 3396 C C . VAL D 1 193 ? -37.969 3.897 10.297 1.00 25.01 194 VAL B C 1
ATOM 3397 O O . VAL D 1 193 ? -38.111 4.607 11.284 1.00 25.69 194 VAL B O 1
ATOM 3401 N N . ILE D 1 194 ? -36.871 3.183 10.066 1.00 24.53 195 ILE B N 1
ATOM 3402 C CA . ILE D 1 194 ? -35.769 3.203 10.985 1.00 24.53 195 ILE B CA 1
ATOM 3403 C C . ILE D 1 194 ? -34.482 3.518 10.281 1.00 25.66 195 ILE B C 1
ATOM 3404 O O . ILE D 1 194 ? -34.204 2.965 9.244 1.00 23.91 195 ILE B O 1
ATOM 3409 N N . MET D 1 195 ? -33.680 4.407 10.851 1.00 27.37 196 MET B N 1
ATOM 3410 C CA . MET D 1 195 ? -32.334 4.655 10.310 1.00 30.17 196 MET B CA 1
ATOM 3411 C C . MET D 1 195 ? -31.349 4.659 11.440 1.00 29.99 196 MET B C 1
ATOM 3412 O O . MET D 1 195 ? -31.520 5.385 12.403 1.00 33.84 196 MET B O 1
ATOM 3417 N N . ASP D 1 196 ? -30.313 3.856 11.348 1.00 30.21 197 ASP B N 1
ATOM 3418 C CA . ASP D 1 196 ? -29.513 3.607 12.528 1.00 28.64 197 ASP B CA 1
ATOM 3419 C C . ASP D 1 196 ? -28.180 3.010 12.142 1.00 29.81 197 ASP B C 1
ATOM 3420 O O . ASP D 1 196 ? -27.894 2.818 10.957 1.00 29.88 197 ASP B O 1
ATOM 3425 N N . ALA D 1 197 ? -27.353 2.759 13.145 1.00 35.03 198 ALA B N 1
ATOM 3426 C CA . ALA D 1 197 ? -26.025 2.221 12.931 1.00 39.61 198 ALA B CA 1
ATOM 3427 C C . ALA D 1 197 ? -25.937 0.823 13.509 1.00 44.41 198 ALA B C 1
ATOM 3428 O O . ALA D 1 197 ? -26.686 0.478 14.448 1.00 47.98 198 ALA B O 1
ATOM 3430 N N . LEU D 1 198 ? -25.039 0.018 12.936 1.00 49.06 199 LEU B N 1
ATOM 3431 C CA . LEU D 1 198 ? -24.830 -1.383 13.364 1.00 56.25 199 LEU B CA 1
ATOM 3432 C C . LEU D 1 198 ? -23.631 -1.608 14.331 1.00 63.83 199 LEU B C 1
ATOM 3433 O O . LEU D 1 198 ? -22.482 -1.224 14.053 1.00 65.19 199 LEU B O 1
ATOM 3438 N N . LEU D 1 215 ? -25.503 -6.227 17.523 1.00 58.67 216 LEU B N 1
ATOM 3439 C CA . LEU D 1 215 ? -26.606 -6.193 16.580 1.00 54.86 216 LEU B CA 1
ATOM 3440 C C . LEU D 1 215 ? -26.011 -5.921 15.175 1.00 58.09 216 LEU B C 1
ATOM 3441 O O . LEU D 1 215 ? -25.375 -4.895 14.931 1.00 59.90 216 LEU B O 1
ATOM 3443 N N . GLY D 1 216 ? -26.161 -6.909 14.291 1.00 60.66 217 GLY B N 1
ATOM 3444 C CA . GLY D 1 216 ? -25.780 -6.818 12.877 1.00 55.98 217 GLY B CA 1
ATOM 3445 C C . GLY D 1 216 ? -27.013 -6.939 11.985 1.00 51.50 217 GLY B C 1
ATOM 3446 O O . GLY D 1 216 ? -28.153 -6.945 12.451 1.00 48.56 217 GLY B O 1
ATOM 3447 N N . ARG D 1 217 ? -26.779 -7.029 10.692 1.00 48.84 218 ARG B N 1
ATOM 3448 C CA . ARG D 1 217 ? -27.859 -7.028 9.720 1.00 49.13 218 ARG B CA 1
ATOM 3449 C C . ARG D 1 217 ? -28.938 -8.094 10.022 1.00 44.77 218 ARG B C 1
ATOM 3450 O O . ARG D 1 217 ? -30.126 -7.782 10.039 1.00 42.51 218 ARG B O 1
ATOM 3458 N N . GLU D 1 218 ? -28.531 -9.341 10.272 1.00 45.26 219 GLU B N 1
ATOM 3459 C CA . GLU D 1 218 ? -29.491 -10.466 10.365 1.00 45.21 219 GLU B CA 1
ATOM 3460 C C . GLU D 1 218 ? -30.355 -10.336 11.615 1.00 45.40 219 GLU B C 1
ATOM 3461 O O . GLU D 1 218 ? -31.547 -10.710 11.623 1.00 45.03 219 GLU B O 1
ATOM 3463 N N . ALA D 1 219 ? -29.752 -9.764 12.654 1.00 42.68 220 ALA B N 1
ATOM 3464 C CA . ALA D 1 219 ? -30.417 -9.577 13.942 1.00 40.40 220 ALA B CA 1
ATOM 3465 C C . ALA D 1 219 ? -31.448 -8.477 13.864 1.00 40.77 220 ALA B C 1
ATOM 3466 O O . ALA D 1 219 ? -32.554 -8.623 14.431 1.00 37.89 220 ALA B O 1
ATOM 3468 N N . VAL D 1 220 ? -31.080 -7.375 13.181 1.00 39.58 221 VAL B N 1
ATOM 3469 C CA . VAL D 1 220 ? -31.997 -6.259 12.992 1.00 37.99 221 VAL B CA 1
ATOM 3470 C C . VAL D 1 220 ? -33.226 -6.757 12.239 1.00 37.51 221 VAL B C 1
ATOM 3471 O O . VAL D 1 220 ? -34.360 -6.543 12.690 1.00 35.91 221 VAL B O 1
ATOM 3475 N N . GLU D 1 221 ? -33.011 -7.488 11.146 1.00 38.90 222 GLU B N 1
ATOM 3476 C CA . GLU D 1 221 ? -34.147 -8.045 10.381 1.00 40.04 222 GLU B CA 1
ATOM 3477 C C . GLU D 1 221 ? -34.985 -8.983 11.206 1.00 35.45 222 GLU B C 1
ATOM 3478 O O . GLU D 1 221 ? -36.191 -8.799 11.288 1.00 35.43 222 GLU B O 1
ATOM 3484 N N . ALA D 1 222 ? -34.335 -9.962 11.846 1.00 33.64 223 ALA B N 1
ATOM 3485 C CA . ALA D 1 222 ? -35.008 -10.921 12.749 1.00 30.94 223 ALA B CA 1
ATOM 3486 C C . ALA D 1 222 ? -35.870 -10.241 13.817 1.00 28.70 223 ALA B C 1
ATOM 3487 O O . ALA D 1 222 ? -37.030 -10.615 14.055 1.00 25.35 223 ALA B O 1
ATOM 3489 N N . ALA D 1 223 ? -35.295 -9.214 14.431 1.00 28.40 224 ALA B N 1
ATOM 3490 C CA . ALA D 1 223 ? -35.982 -8.461 15.456 1.00 28.54 224 ALA B CA 1
ATOM 3491 C C . ALA D 1 223 ? -37.212 -7.746 14.900 1.00 28.74 224 ALA B C 1
ATOM 3492 O O . ALA D 1 223 ? -38.267 -7.723 15.548 1.00 28.80 224 ALA B O 1
ATOM 3494 N N . VAL D 1 224 ? -37.082 -7.156 13.710 1.00 27.41 225 VAL B N 1
ATOM 3495 C CA . VAL D 1 224 ? -38.213 -6.445 13.087 1.00 26.91 225 VAL B CA 1
ATOM 3496 C C . VAL D 1 224 ? -39.333 -7.439 12.728 1.00 26.32 225 VAL B C 1
ATOM 3497 O O . VAL D 1 224 ? -40.499 -7.163 13.017 1.00 22.91 225 VAL B O 1
ATOM 3501 N N . LYS D 1 225 ? -38.976 -8.584 12.117 1.00 28.44 226 LYS B N 1
ATOM 3502 C CA . LYS D 1 225 ? -39.945 -9.692 11.826 1.00 31.70 226 LYS B CA 1
ATOM 3503 C C . LYS D 1 225 ? -40.672 -10.140 13.082 1.00 31.30 226 LYS B C 1
ATOM 3504 O O . LYS D 1 225 ? -41.909 -10.128 13.145 1.00 28.15 226 LYS B O 1
ATOM 3508 N N . GLU D 1 226 ? -39.890 -10.523 14.098 1.00 34.02 227 GLU B N 1
ATOM 3509 C CA . GLU D 1 226 ? -40.455 -11.066 15.356 1.00 34.38 227 GLU B CA 1
ATOM 3510 C C . GLU D 1 226 ? -41.311 -10.055 16.063 1.00 31.77 227 GLU B C 1
ATOM 3511 O O . GLU D 1 226 ? -42.291 -10.417 16.688 1.00 30.87 227 GLU B O 1
ATOM 3517 N N . ALA D 1 227 ? -40.947 -8.777 15.949 1.00 30.84 228 ALA B N 1
ATOM 3518 C CA . ALA D 1 227 ? -41.729 -7.702 16.551 1.00 30.25 228 ALA B CA 1
ATOM 3519 C C . ALA D 1 227 ? -43.064 -7.493 15.846 1.00 31.11 228 ALA B C 1
ATOM 3520 O O . ALA D 1 227 ? -43.909 -6.800 16.379 1.00 31.79 228 ALA B O 1
ATOM 3522 N N . GLY D 1 228 ? -43.230 -8.064 14.644 1.00 29.60 229 GLY B N 1
ATOM 3523 C CA . GLY D 1 228 ? -44.521 -8.101 13.950 1.00 30.56 229 GLY B CA 1
ATOM 3524 C C . GLY D 1 228 ? -44.639 -7.186 12.733 1.00 30.52 229 GLY B C 1
ATOM 3525 O O . GLY D 1 228 ? -45.707 -6.620 12.503 1.00 28.26 229 GLY B O 1
ATOM 3526 N N . TYR D 1 229 ? -43.553 -7.097 11.946 1.00 31.29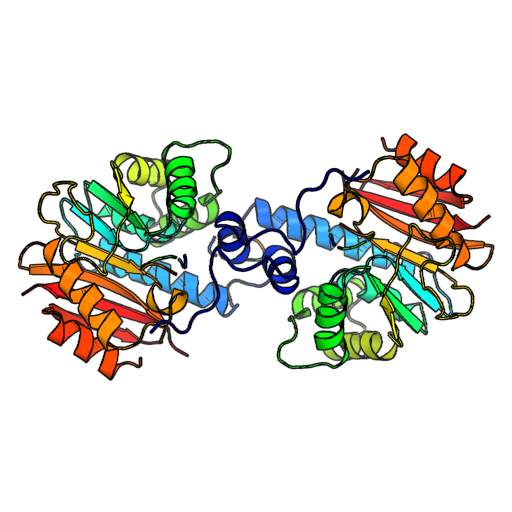 230 TYR B N 1
ATOM 3527 C CA . TYR D 1 229 ? -43.416 -6.178 10.804 1.00 30.96 230 TYR B CA 1
ATOM 3528 C C . TYR D 1 229 ? -42.766 -6.875 9.604 1.00 31.27 230 TYR B C 1
ATOM 3529 O O . TYR D 1 229 ? -41.833 -7.678 9.756 1.00 28.56 230 TYR B O 1
ATOM 3538 N N . THR D 1 230 ? -43.212 -6.488 8.411 1.00 30.91 231 THR B N 1
ATOM 3539 C CA . THR D 1 230 ? -42.686 -7.021 7.170 1.00 29.51 231 THR B CA 1
ATOM 3540 C C . THR D 1 230 ? -41.824 -5.968 6.493 1.00 26.21 231 THR B C 1
ATOM 3541 O O . THR D 1 230 ? -42.307 -4.904 6.119 1.00 25.46 231 THR B O 1
ATOM 3545 N N . ILE D 1 231 ? -40.554 -6.290 6.320 1.00 26.44 232 ILE B N 1
ATOM 3546 C CA . ILE D 1 231 ? -39.604 -5.403 5.659 1.00 27.75 232 ILE B CA 1
ATOM 3547 C C . ILE D 1 231 ? -39.856 -5.283 4.157 1.00 29.30 232 ILE B C 1
ATOM 3548 O O . ILE D 1 231 ? -39.898 -6.304 3.430 1.00 29.73 232 ILE B O 1
ATOM 3553 N N . GLU D 1 232 ? -40.015 -4.042 3.681 1.00 29.49 233 GLU B N 1
ATOM 3554 C CA . GLU D 1 232 ? -40.089 -3.798 2.227 1.00 29.22 233 GLU B CA 1
ATOM 3555 C C . GLU D 1 232 ? -38.786 -3.220 1.639 1.00 30.70 233 GLU B C 1
ATOM 3556 O O . GLU D 1 232 ? -38.551 -3.337 0.453 1.00 28.70 233 GLU B O 1
ATOM 3562 N N . TRP D 1 233 ? -37.934 -2.604 2.465 1.00 31.94 234 TRP B N 1
ATOM 3563 C CA . TRP D 1 233 ? -36.681 -2.032 1.972 1.00 33.22 234 TRP B CA 1
ATOM 3564 C C . TRP D 1 233 ? -35.691 -2.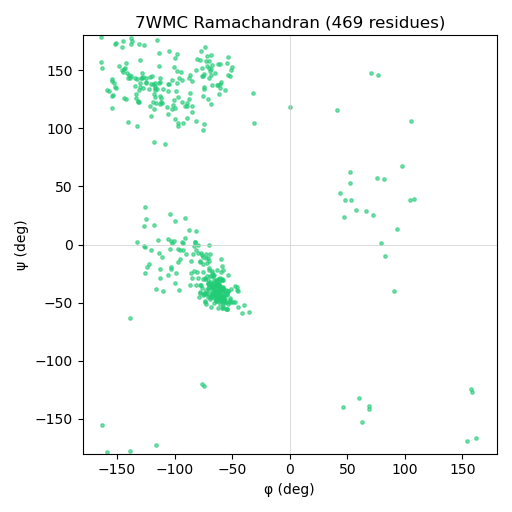032 3.116 1.00 33.08 234 TRP B C 1
ATOM 3565 O O . TRP D 1 233 ? -36.043 -1.740 4.267 1.00 30.82 234 TRP B O 1
ATOM 3576 N N . PHE D 1 234 ? -34.455 -2.371 2.783 1.00 33.53 235 PHE B N 1
ATOM 3577 C CA . PHE D 1 234 ? -33.395 -2.482 3.740 1.00 35.91 235 PHE B CA 1
ATOM 3578 C C . PHE D 1 234 ? -32.075 -2.250 3.031 1.00 35.83 235 PHE B C 1
ATOM 3579 O O . PHE D 1 234 ? -31.696 -3.014 2.186 1.00 38.67 235 PHE B O 1
ATOM 3587 N N . GLU D 1 235 ? -31.360 -1.213 3.409 1.00 41.14 236 GLU B N 1
ATOM 3588 C CA . GLU D 1 235 ? -30.092 -0.845 2.767 1.00 43.94 236 GLU B CA 1
ATOM 3589 C C . GLU D 1 235 ? -28.994 -0.650 3.838 1.00 45.20 236 GLU B C 1
ATOM 3590 O O . GLU D 1 235 ? -29.275 -0.147 4.918 1.00 42.85 236 GLU B O 1
ATOM 3596 N N . VAL D 1 236 ? -27.761 -1.049 3.532 1.00 49.37 237 VAL B N 1
ATOM 3597 C CA . VAL D 1 236 ? -26.633 -0.911 4.448 1.00 53.34 237 VAL B CA 1
ATOM 3598 C C . VAL D 1 236 ? -25.483 -0.206 3.756 1.00 58.30 237 VAL B C 1
ATOM 3599 O O . VAL D 1 236 ? -25.269 -0.405 2.572 1.00 64.25 237 VAL B O 1
ATOM 3603 N N . ILE D 1 237 ? -24.759 0.620 4.517 1.00 66.57 238 ILE B N 1
ATOM 3604 C CA . ILE D 1 237 ? -23.458 1.184 4.115 1.00 69.14 238 ILE B CA 1
ATOM 3605 C C . ILE D 1 237 ? -22.367 0.894 5.154 1.00 67.70 238 ILE B C 1
ATOM 3606 O O . ILE D 1 237 ? -21.190 0.747 4.808 1.00 68.15 238 ILE B O 1
ATOM 3611 N N . GLU D 1 249 ? -18.314 -1.171 10.903 1.00 63.35 250 GLU B N 1
ATOM 3612 C CA . GLU D 1 249 ? -19.201 -0.054 11.229 1.00 70.50 250 GLU B CA 1
ATOM 3613 C C . GLU D 1 249 ? -20.045 0.368 9.998 1.00 70.12 250 GLU B C 1
ATOM 3614 O O . GLU D 1 249 ? -19.473 0.778 8.987 1.00 74.42 250 GLU B O 1
ATOM 3616 N N . GLY D 1 250 ? -21.383 0.268 10.092 1.00 62.90 251 GLY B N 1
ATOM 3617 C CA . GLY D 1 250 ? -22.305 0.609 8.977 1.00 59.81 251 GLY B CA 1
ATOM 3618 C C . GLY D 1 250 ? -23.610 1.328 9.344 1.00 53.73 251 GLY B C 1
ATOM 3619 O O . GLY D 1 250 ? -24.174 1.097 10.413 1.00 54.66 251 GLY B O 1
ATOM 3620 N N . LEU D 1 251 ? -24.097 2.190 8.448 1.00 46.19 252 LEU B N 1
ATOM 3621 C CA . LEU D 1 251 ? -25.385 2.883 8.627 1.00 46.54 252 LEU B CA 1
ATOM 3622 C C . LEU D 1 251 ? -26.491 2.199 7.820 1.00 48.07 252 LEU B C 1
ATOM 3623 O O . LEU D 1 251 ? -26.415 2.166 6.589 1.00 48.59 252 LEU B O 1
ATOM 3626 N N . PHE D 1 252 ? -27.521 1.664 8.499 1.00 46.26 253 PHE B N 1
ATOM 3627 C CA . PHE D 1 252 ? -28.672 1.057 7.804 1.00 38.78 253 PHE B CA 1
ATOM 3628 C C . PHE D 1 252 ? -29.923 1.921 7.828 1.00 39.03 253 PHE B C 1
ATOM 3629 O O . PHE D 1 252 ? -30.008 2.873 8.579 1.00 38.79 253 PHE B O 1
ATOM 3637 N N . SER D 1 253 ? -30.884 1.549 6.989 1.00 39.38 254 SER B N 1
ATOM 3638 C CA . SER D 1 253 ? -32.138 2.286 6.782 1.00 39.41 254 SER B CA 1
ATOM 3639 C C . SER D 1 253 ? -33.176 1.273 6.391 1.00 34.17 254 SER B C 1
ATOM 3640 O O . SER D 1 253 ? -32.914 0.418 5.550 1.00 39.51 254 SER B O 1
ATOM 3643 N N . LEU D 1 254 ? -34.351 1.330 6.963 1.00 28.99 255 LEU B N 1
ATOM 3644 C CA . LEU D 1 254 ? -35.321 0.363 6.567 1.00 28.97 255 LEU B CA 1
ATOM 3645 C C . LEU D 1 254 ? -36.714 0.908 6.629 1.00 28.00 255 LEU B C 1
ATOM 3646 O O . LEU D 1 254 ? -36.978 1.831 7.395 1.00 26.68 255 LEU B O 1
ATOM 3651 N N . VAL D 1 255 ? -37.579 0.317 5.792 1.00 25.97 256 VAL B N 1
ATOM 3652 C CA . VAL D 1 255 ? -39.006 0.598 5.790 1.00 26.29 256 VAL B CA 1
ATOM 3653 C C . VAL D 1 255 ? -39.758 -0.720 5.819 1.00 25.07 256 VAL B C 1
ATOM 3654 O O . VAL D 1 255 ? -39.474 -1.623 5.057 1.00 28.80 256 VAL B O 1
ATOM 3658 N N . ALA D 1 256 ? -40.737 -0.788 6.692 1.00 24.88 257 ALA B N 1
ATOM 3659 C CA . ALA D 1 256 ? -41.480 -1.979 6.929 1.00 25.70 257 ALA B CA 1
ATOM 3660 C C . ALA D 1 256 ? -42.902 -1.562 7.231 1.00 26.59 257 ALA B C 1
ATOM 3661 O O . ALA D 1 256 ? -43.186 -0.363 7.349 1.00 25.54 257 ALA B O 1
ATOM 3663 N N . ARG D 1 257 ? -43.794 -2.550 7.278 1.00 28.78 258 ARG B N 1
ATOM 3664 C CA . ARG D 1 257 ? -45.214 -2.342 7.661 1.00 29.67 258 ARG B CA 1
ATOM 3665 C C . ARG D 1 257 ? -45.654 -3.289 8.761 1.00 28.48 258 ARG B C 1
ATOM 3666 O O . ARG D 1 257 ? -45.232 -4.446 8.801 1.00 28.02 258 ARG B O 1
ATOM 3674 N N . LYS D 1 258 ? -46.489 -2.781 9.658 1.00 30.71 259 LYS B N 1
ATOM 3675 C CA . LYS D 1 258 ? -47.060 -3.590 10.727 1.00 34.62 259 LYS B CA 1
ATOM 3676 C C . LYS D 1 258 ? -48.147 -4.500 10.149 1.00 38.29 259 LYS B C 1
ATOM 3677 O O . LYS D 1 258 ? -49.021 -4.043 9.378 1.00 37.85 259 LYS B O 1
ATOM 3683 N N . LEU D 1 259 ? -48.095 -5.774 10.539 1.00 41.70 260 LEU B N 1
ATOM 3684 C CA . LEU D 1 259 ? -49.098 -6.772 10.138 1.00 43.27 260 LEU B CA 1
ATOM 3685 C C . LEU D 1 259 ? -50.456 -6.614 10.835 1.00 42.08 260 LEU B C 1
ATOM 3686 O O . LEU D 1 259 ? -50.542 -6.057 11.932 1.00 44.24 260 LEU B O 1
ATOM 3691 C CA . GLY E 2 1 ? -30.839 9.374 29.788 1.00 23.96 500 GLY D CA 1
ATOM 3692 C C . GLY E 2 1 ? -29.977 9.466 28.529 1.00 22.57 500 GLY D C 1
ATOM 3693 O O . GLY E 2 1 ? -29.027 10.247 28.496 1.00 24.18 500 GLY D O 1
ATOM 3694 N N . PHE E 2 2 ? -30.257 8.659 27.503 1.00 19.88 501 PHE D N 1
ATOM 3695 C CA . PHE E 2 2 ? -29.432 8.676 26.274 1.00 20.03 501 PHE D CA 1
ATOM 3696 C C . PHE E 2 2 ? -29.695 9.908 25.400 1.00 20.42 501 PHE D C 1
ATOM 3697 O O . PHE E 2 2 ? -30.752 10.546 25.516 1.00 22.22 501 PHE D O 1
ATOM 3719 N N . ARG E 2 4 ? -30.612 10.424 22.491 1.00 19.38 503 ARG D N 1
ATOM 3720 C CA . ARG E 2 4 ? -31.922 10.257 21.920 1.00 19.36 503 ARG D CA 1
ATOM 3721 C C . ARG E 2 4 ? -32.370 8.858 22.258 1.00 20.12 503 ARG D C 1
ATOM 3722 O O . ARG E 2 4 ? -31.549 7.941 22.297 1.00 20.83 503 ARG D O 1
ATOM 3730 N N . GLY E 2 5 ? -33.669 8.700 22.491 1.00 21.28 504 GLY D N 1
ATOM 3731 C CA . GLY E 2 5 ? -34.303 7.380 22.590 1.00 22.84 504 GLY D CA 1
ATOM 3732 C C . GLY E 2 5 ? -35.617 7.339 23.374 1.00 22.97 504 GLY D C 1
ATOM 3733 O O . GLY E 2 5 ? -36.153 8.366 23.744 1.00 22.51 504 GLY D O 1
ATOM 3744 N N . TRP E 2 7 ? -35.777 5.048 26.101 1.00 30.29 506 TRP D N 1
ATOM 3745 C CA . TRP E 2 7 ? -35.365 4.167 27.197 1.00 32.64 506 TRP D CA 1
ATOM 3746 C C . TRP E 2 7 ? -34.841 4.978 28.390 1.00 32.99 506 TRP D C 1
ATOM 3747 O O . TRP E 2 7 ? -34.251 6.020 28.186 1.00 34.00 506 TRP D O 1
ATOM 3758 N N . PRO E 2 8 ? -35.042 4.487 29.636 1.00 39.14 507 PRO D N 1
ATOM 3759 C CA . PRO E 2 8 ? -34.307 5.016 30.839 1.00 38.60 507 PRO D CA 1
ATOM 3760 C C . PRO E 2 8 ? -32.815 4.655 30.847 1.00 35.89 507 PRO D C 1
ATOM 3761 O O . PRO E 2 8 ? -32.473 3.528 30.474 1.00 30.36 507 PRO D O 1
ATOM 3765 N N . CYS E 2 9 ? -31.954 5.581 31.320 1.00 36.64 508 CYS D N 1
ATOM 3766 C CA . CYS E 2 9 ? -30.474 5.499 31.072 1.00 36.71 508 CYS D CA 1
ATOM 3767 C C . CYS E 2 9 ? -29.436 5.371 32.233 1.00 32.51 508 CYS D C 1
ATOM 3768 O O . CYS E 2 9 ? -29.765 5.437 33.409 1.00 33.77 508 CYS D O 1
#

Solvent-accessible surface area: 20052 Å² total